Protein AF-0000000085114051 (afdb_homodimer)

Sequence (470 aa):
MSELNELLNSFSHIVFLTGAGVSTASGIPDYRSKNGLYSDGQTPEYLLSATCLRKEPERHYQFVKEKMFYPQAKPNVIHEKMALFAKEKNACVITQNVDGLHSKAGTPQKDLVEFHGSLYRVFCQKCGRSIEWSKYLEDMHHEGCGGILRTDIVLYEEPIRREVLERAIEIVSNADLIVVCGTSLAVYPFAGLIEYASKDAKIVAVNKEKIPLPENAELIIGNAKEVFEEVDLKKMSELNELLNSFSHIVFLTGAGVSTASGIPDYRSKNGLYSDGQTPEYLLSATCLRKEPERHYQFVKEKMFYPQAKPNVIHEKMALFAKEKNACVITQNVDGLHSKAGTPQKDLVEFHGSLYRVFCQKCGRSIEWSKYLEDMHHEGCGGILRTDIVLYEEPIRREVLERAIEIVSNADLIVVCGTSLAVYPFAGLIEYASKDAKIVAVNKEKIPLPENAELIIGNAKEVFEEVDLKK

Foldseek 3Di:
DFPVQVVLQVFFQEEEEEEPQQQVVLVQDHQVVVQPQDPVRDGPQCLQAPVCCVPPVVSVLVCCLPRVADPVGEHALLLLLQQVCQVPGNYAYEYCRQHCRNVRSRRDPVRYQNQQYHLQWKAFPPPGDTDGSVVSSVDQADPPPRGGMDGSGAHHVGDGDPVSVVVLLVSQLPGQEYEYEGDQLPDPPSSVSNVSHDPNHAYEYEEQDDHDDPPRYYYDHDRSSVSSVPHDHDD/DFPVQVVLQVFFQEEEEEEPQQQVVLVQDHQVVVQPQDPVRDGPQCLQAPVCCVPPVVSVLVCCLPRVADPVGEHALLLLLQQVCQVPGNYAYEYCRQHCRNVRSPRDPVRYQNQQYHLQWKAFPPPGDTDGSVVSSVDQADPPPRGGMDGSGAHHVGDGPPVSVVVLLVSQLPGQEYEYEGDQLPDPPSSVSNVSHDPNHAYEYEEQDDHDDPPRYYYDHDRSSVSSVPHDHDD

Radius of gyration: 24.39 Å; Cα contacts (8 Å, |Δi|>4): 900; chains: 2; bounding box: 61×62×50 Å

InterPro domains:
  IPR003000 Sirtuin family [PF02146] (19-189)
  IPR026590 Sirtuin family, catalytic core domain [PS50305] (1-235)
  IPR026591 Sirtuin, catalytic core small domain superfamily [G3DSA:3.30.1600.10] (28-159)
  IPR029035 DHS-like NAD/FAD-binding domain superfamily [SSF52467] (3-230)
  IPR050134 NAD-dependent sirtuin protein deacylases [PTHR11085] (2-231)

Organism: Ligilactobacillus ruminis (strain ATCC 27782 / RF3) (NCBI:txid1069534)

pLDDT: mean 93.86, std 9.88, range [45.84, 98.94]

Nearest PDB structures (foldseek):
  8qt3-assembly1_A  TM=9.007E-01  e=4.944E-20  Homo sapiens
  4rmh-assembly1_A  TM=8.662E-01  e=2.107E-19  Homo sapiens
  7bot-assembly1_A  TM=9.000E-01  e=1.018E-18  Homo sapiens
  8xe7-assembly1_A  TM=8.777E-01  e=1.018E-18  Homo sapiens
  5btr-assembly3_C  TM=8.358E-01  e=7.398E-17  Homo sapiens

Structure (mmCIF, N/CA/C/O backbone):
data_AF-0000000085114051-model_v1
#
loop_
_entity.id
_entity.type
_entity.pdbx_description
1 polymer 'protein acetyllysine N-acetyltransferase'
#
loop_
_atom_site.group_PDB
_atom_site.id
_atom_site.type_symbol
_atom_site.label_atom_id
_atom_site.label_alt_id
_atom_site.label_comp_id
_atom_site.label_asym_id
_atom_site.label_entity_id
_atom_site.label_seq_id
_atom_site.pdbx_PDB_ins_code
_atom_site.Cartn_x
_atom_site.Cartn_y
_atom_site.Cartn_z
_atom_site.occupancy
_atom_site.B_iso_or_equiv
_atom_site.auth_seq_id
_atom_site.auth_comp_id
_atom_site.auth_asym_id
_atom_site.auth_atom_id
_atom_site.pdbx_PDB_model_num
ATOM 1 N N . MET A 1 1 ? -25.094 -27.641 -4.504 1 63.09 1 MET A N 1
ATOM 2 C CA . MET A 1 1 ? -24.078 -26.781 -5.113 1 63.09 1 MET A CA 1
ATOM 3 C C . MET A 1 1 ? -23.391 -25.922 -4.059 1 63.09 1 MET A C 1
ATOM 5 O O . MET A 1 1 ? -24.031 -25.469 -3.104 1 63.09 1 MET A O 1
ATOM 9 N N . SER A 1 2 ? -22.016 -25.984 -4.25 1 86.69 2 SER A N 1
ATOM 10 C CA . SER A 1 2 ? -21.297 -25.266 -3.199 1 86.69 2 SER A CA 1
ATOM 11 C C . SER A 1 2 ? -21.531 -23.75 -3.307 1 86.69 2 SER A C 1
ATOM 13 O O . SER A 1 2 ? -21.922 -23.25 -4.363 1 86.69 2 SER A O 1
ATOM 15 N N . GLU A 1 3 ? -21.531 -23.125 -2.316 1 91.94 3 GLU A N 1
ATOM 16 C CA . GLU A 1 3 ? -21.734 -21.672 -2.238 1 91.94 3 GLU A CA 1
ATOM 17 C C . GLU A 1 3 ? -20.828 -20.938 -3.225 1 91.94 3 GLU A C 1
ATOM 19 O O . GLU A 1 3 ? -21.297 -20.062 -3.961 1 91.94 3 GLU A O 1
ATOM 24 N N . LEU A 1 4 ? -19.609 -21.312 -3.301 1 96.19 4 LEU A N 1
ATOM 25 C CA . LEU A 1 4 ? -18.672 -20.656 -4.207 1 96.19 4 LEU A CA 1
ATOM 26 C C . LEU A 1 4 ? -19.078 -20.891 -5.66 1 96.19 4 LEU A C 1
ATOM 28 O O . LEU A 1 4 ? -19.016 -19.969 -6.484 1 96.19 4 LEU A O 1
ATOM 32 N N . ASN A 1 5 ? -19.453 -22.094 -5.945 1 96.19 5 ASN A N 1
ATOM 33 C CA . ASN A 1 5 ? -19.859 -22.422 -7.309 1 96.19 5 ASN A CA 1
ATOM 34 C C . ASN A 1 5 ? -21.047 -21.562 -7.762 1 96.19 5 ASN A C 1
ATOM 36 O O . ASN A 1 5 ? -21.062 -21.078 -8.898 1 96.19 5 ASN A O 1
ATOM 40 N N . GLU A 1 6 ? -22.016 -21.406 -6.949 1 95.5 6 GLU A N 1
ATOM 41 C CA . GLU A 1 6 ? -23.172 -20.578 -7.273 1 95.5 6 GLU A CA 1
ATOM 42 C C . GLU A 1 6 ? -22.75 -19.141 -7.539 1 95.5 6 GLU A C 1
ATOM 44 O O . GLU A 1 6 ? -23.203 -18.516 -8.508 1 95.5 6 GLU A O 1
ATOM 49 N N . LEU A 1 7 ? -21.891 -18.625 -6.723 1 96.25 7 LEU A N 1
ATOM 50 C CA . LEU A 1 7 ? -21.422 -17.266 -6.883 1 96.25 7 LEU A CA 1
ATOM 51 C C . LEU A 1 7 ? -20.672 -17.094 -8.203 1 96.25 7 LEU A C 1
ATOM 53 O O . LEU A 1 7 ? -20.953 -16.172 -8.969 1 96.25 7 LEU A O 1
ATOM 57 N N . LEU A 1 8 ? -19.797 -17.984 -8.477 1 97.06 8 LEU A N 1
ATOM 58 C CA . LEU A 1 8 ? -18.953 -17.891 -9.664 1 97.06 8 LEU A CA 1
ATOM 59 C C . LEU A 1 8 ? -19.781 -17.938 -10.938 1 97.06 8 LEU A C 1
ATOM 61 O O . LEU A 1 8 ? -19.438 -17.312 -11.938 1 97.06 8 LEU A O 1
ATOM 65 N N . ASN A 1 9 ? -20.891 -18.625 -10.852 1 96.56 9 ASN A N 1
ATOM 66 C CA . ASN A 1 9 ? -21.734 -18.766 -12.039 1 96.56 9 ASN A CA 1
ATOM 67 C C . ASN A 1 9 ? -22.75 -17.641 -12.141 1 96.56 9 ASN A C 1
ATOM 69 O O . ASN A 1 9 ? -23.359 -17.438 -13.195 1 96.56 9 ASN A O 1
ATOM 73 N N . SER A 1 10 ? -22.906 -16.844 -11.148 1 95.69 10 SER A N 1
ATOM 74 C CA . SER A 1 10 ? -23.953 -15.812 -11.117 1 95.69 10 SER A CA 1
ATOM 75 C C . SER A 1 10 ? -23.375 -14.438 -11.461 1 95.69 10 SER A C 1
ATOM 77 O O . SER A 1 10 ? -24.125 -13.492 -11.695 1 95.69 10 SER A O 1
ATOM 79 N N . PHE A 1 11 ? -22.062 -14.312 -11.469 1 95.88 11 PHE A N 1
ATOM 80 C CA . PHE A 1 11 ? -21.438 -13.016 -11.711 1 95.88 11 PHE A CA 1
ATOM 81 C C . PHE A 1 11 ? -20.656 -13.023 -13.023 1 95.88 11 PHE A C 1
ATOM 83 O O . PHE A 1 11 ? -20.297 -14.086 -13.531 1 95.88 11 PHE A O 1
ATOM 90 N N . SER A 1 12 ? -20.375 -11.836 -13.562 1 92.75 12 SER A N 1
ATOM 91 C CA . SER A 1 12 ? -19.797 -11.734 -14.898 1 92.75 12 SER A CA 1
ATOM 92 C C . SER A 1 12 ? -18.359 -11.211 -14.828 1 92.75 12 SER A C 1
ATOM 94 O O . SER A 1 12 ? -17.547 -11.523 -15.695 1 92.75 12 SER A O 1
ATOM 96 N N . HIS A 1 13 ? -18.047 -10.336 -13.984 1 97.44 13 HIS A N 1
ATOM 97 C CA . HIS A 1 13 ? -16.719 -9.766 -13.828 1 97.44 13 HIS A CA 1
ATOM 98 C C . HIS A 1 13 ? -16.062 -10.258 -12.539 1 97.44 13 HIS A C 1
ATOM 100 O O . HIS A 1 13 ? -16.109 -9.578 -11.516 1 97.44 13 HIS A O 1
ATOM 106 N N . ILE A 1 14 ? -15.312 -11.398 -12.648 1 98.5 14 ILE A N 1
ATOM 107 C CA . ILE A 1 14 ? -14.781 -12.109 -11.492 1 98.5 14 ILE A CA 1
ATOM 108 C C . ILE A 1 14 ? -13.289 -11.828 -11.359 1 98.5 14 ILE A C 1
ATOM 110 O O . ILE A 1 14 ? -12.562 -11.82 -12.352 1 98.5 14 ILE A O 1
ATOM 114 N N . VAL A 1 15 ? -12.867 -11.57 -10.172 1 98.94 15 VAL A N 1
ATOM 115 C CA . VAL A 1 15 ? -11.445 -11.43 -9.891 1 98.94 15 VAL A CA 1
ATOM 116 C C . VAL A 1 15 ? -11.047 -12.398 -8.781 1 98.94 15 VAL A C 1
ATOM 118 O O . VAL A 1 15 ? -11.695 -12.461 -7.734 1 98.94 15 VAL A O 1
ATOM 121 N N . PHE A 1 16 ? -10.039 -13.188 -9.023 1 98.88 16 PHE A N 1
ATOM 122 C CA . PHE A 1 16 ? -9.422 -14.031 -8.008 1 98.88 16 PHE A CA 1
ATOM 123 C C . PHE A 1 16 ? -8.172 -13.367 -7.434 1 98.88 16 PHE A C 1
ATOM 125 O O . PHE A 1 16 ? -7.262 -12.992 -8.18 1 98.88 16 PHE A O 1
ATOM 132 N N . LEU A 1 17 ? -8.141 -13.125 -6.176 1 98.88 17 LEU A N 1
ATOM 133 C CA . LEU A 1 17 ? -6.949 -12.703 -5.445 1 98.88 17 LEU A CA 1
ATOM 134 C C . LEU A 1 17 ? -6.328 -13.891 -4.703 1 98.88 17 LEU A C 1
ATOM 136 O O . LEU A 1 17 ? -6.926 -14.422 -3.766 1 98.88 17 LEU A O 1
ATOM 140 N N . THR A 1 18 ? -5.055 -14.266 -5.094 1 98.62 18 THR A N 1
ATOM 141 C CA . THR A 1 18 ? -4.539 -15.516 -4.562 1 98.62 18 THR A CA 1
ATOM 142 C C . THR A 1 18 ? -3.174 -15.312 -3.912 1 98.62 18 THR A C 1
ATOM 144 O O . THR A 1 18 ? -2.488 -14.328 -4.199 1 98.62 18 THR A O 1
ATOM 147 N N . GLY A 1 19 ? -2.854 -16.219 -3.025 1 96.94 19 GLY A N 1
ATOM 148 C CA . GLY A 1 19 ? -1.547 -16.281 -2.391 1 96.94 19 GLY A CA 1
ATOM 149 C C . GLY A 1 19 ? -1.015 -17.688 -2.254 1 96.94 19 GLY A C 1
ATOM 150 O O . GLY A 1 19 ? -1.441 -18.594 -2.979 1 96.94 19 GLY A O 1
ATOM 151 N N . ALA A 1 20 ? -0.079 -17.844 -1.349 1 95.5 20 ALA A N 1
ATOM 152 C CA . ALA A 1 20 ? 0.707 -19.078 -1.268 1 95.5 20 ALA A CA 1
ATOM 153 C C . ALA A 1 20 ? -0.185 -20.281 -0.967 1 95.5 20 ALA A C 1
ATOM 155 O O . ALA A 1 20 ? 0.124 -21.406 -1.365 1 95.5 20 ALA A O 1
ATOM 156 N N . GLY A 1 21 ? -1.323 -20.062 -0.401 1 95.5 21 GLY A N 1
ATOM 157 C CA . GLY A 1 21 ? -2.207 -21.156 -0.022 1 95.5 21 GLY A CA 1
ATOM 158 C C . GLY A 1 21 ? -2.73 -21.938 -1.211 1 95.5 21 GLY A C 1
ATOM 159 O O . GLY A 1 21 ? -3.018 -23.125 -1.097 1 95.5 21 GLY A O 1
ATOM 160 N N . VAL A 1 22 ? -2.805 -21.344 -2.34 1 97.75 22 VAL A N 1
ATOM 161 C CA . VAL A 1 22 ? -3.4 -22.031 -3.479 1 97.75 22 VAL A CA 1
ATOM 162 C C . VAL A 1 22 ? -2.395 -23.016 -4.074 1 97.75 22 VAL A C 1
ATOM 164 O O . VAL A 1 22 ? -2.77 -23.906 -4.832 1 97.75 22 VAL A O 1
ATOM 167 N N . SER A 1 23 ? -1.091 -22.812 -3.721 1 97.5 23 SER A N 1
ATOM 168 C CA . SER A 1 23 ? -0.069 -23.641 -4.359 1 97.5 23 SER A CA 1
ATOM 169 C C . SER A 1 23 ? 0.395 -24.766 -3.434 1 97.5 23 SER A C 1
ATOM 171 O O . SER A 1 23 ? 1.178 -25.625 -3.84 1 97.5 23 SER A O 1
ATOM 173 N N . THR A 1 24 ? -0.074 -24.781 -2.164 1 95.06 24 THR A N 1
ATOM 174 C CA . THR A 1 24 ? 0.366 -25.812 -1.22 1 95.06 24 THR A CA 1
ATOM 175 C C . THR A 1 24 ? -0.028 -27.203 -1.707 1 95.06 24 THR A C 1
ATOM 177 O O . THR A 1 24 ? 0.731 -28.156 -1.546 1 95.06 24 THR A O 1
ATOM 180 N N . ALA A 1 25 ? -1.169 -27.297 -2.34 1 95.88 25 ALA A N 1
ATOM 181 C CA . ALA A 1 25 ? -1.651 -28.578 -2.846 1 95.88 25 ALA A CA 1
ATOM 182 C C . ALA A 1 25 ? -0.814 -29.047 -4.031 1 95.88 25 ALA A C 1
ATOM 184 O O . ALA A 1 25 ? -0.913 -30.203 -4.449 1 95.88 25 ALA A O 1
ATOM 185 N N . SER A 1 26 ? -0.021 -28.188 -4.574 1 97.81 26 SER A N 1
ATOM 186 C CA . SER A 1 26 ? 0.875 -28.531 -5.676 1 97.81 26 SER A CA 1
ATOM 187 C C . SER A 1 26 ? 2.27 -28.875 -5.164 1 97.81 26 SER A C 1
ATOM 189 O O . SER A 1 26 ? 3.207 -29.016 -5.953 1 97.81 26 SER A O 1
ATOM 191 N N . GLY A 1 27 ? 2.436 -28.906 -3.818 1 94.88 27 GLY A N 1
ATOM 192 C CA . GLY A 1 27 ? 3.703 -29.297 -3.219 1 94.88 27 GLY A CA 1
ATOM 193 C C . GLY A 1 27 ? 4.617 -28.125 -2.945 1 94.88 27 GLY A C 1
ATOM 194 O O . GLY A 1 27 ? 5.789 -28.297 -2.602 1 94.88 27 GLY A O 1
ATOM 195 N N . ILE A 1 28 ? 4.191 -26.953 -3.146 1 94.81 28 ILE A N 1
ATOM 196 C CA . ILE A 1 28 ? 4.98 -25.766 -2.842 1 94.81 28 ILE A CA 1
ATOM 197 C C . ILE A 1 28 ? 4.621 -25.25 -1.451 1 94.81 28 ILE A C 1
ATOM 199 O O . ILE A 1 28 ? 3.471 -24.875 -1.198 1 94.81 28 ILE A O 1
ATOM 203 N N . PRO A 1 29 ? 5.543 -25.25 -0.544 1 89.19 29 PRO A N 1
ATOM 204 C CA . PRO A 1 29 ? 5.25 -24.797 0.819 1 89.19 29 PRO A CA 1
ATOM 205 C C . PRO A 1 29 ? 4.938 -23.297 0.895 1 89.19 29 PRO A C 1
ATOM 207 O O . PRO A 1 29 ? 5.375 -22.531 0.037 1 89.19 29 PRO A O 1
ATOM 210 N N . ASP A 1 30 ? 4.188 -22.969 1.942 1 82.25 30 ASP A N 1
ATOM 211 C CA . ASP A 1 30 ? 3.947 -21.547 2.186 1 82.25 30 ASP A CA 1
ATOM 212 C C . ASP A 1 30 ? 5.207 -20.859 2.703 1 82.25 30 ASP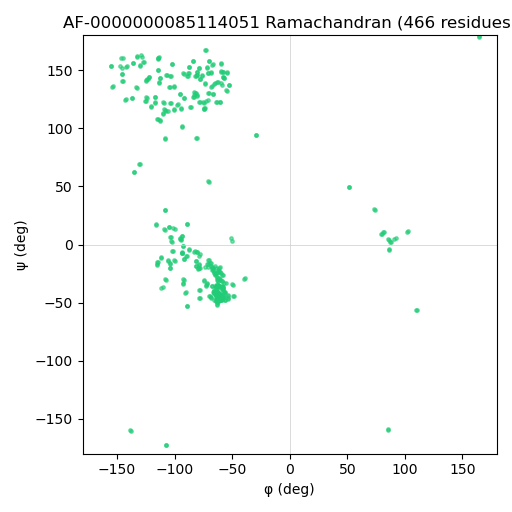 A C 1
ATOM 214 O O . ASP A 1 30 ? 6.176 -21.516 3.084 1 82.25 30 ASP A O 1
ATOM 218 N N . TYR A 1 31 ? 5.363 -19.578 2.451 1 68.81 31 TYR A N 1
ATOM 219 C CA . TYR A 1 31 ? 6.516 -18.781 2.857 1 68.81 31 TYR A CA 1
ATOM 220 C C . TYR A 1 31 ? 6.723 -18.859 4.367 1 68.81 31 TYR A C 1
ATOM 222 O O . TYR A 1 31 ? 7.863 -18.922 4.84 1 68.81 31 TYR A O 1
ATOM 230 N N . ARG A 1 32 ? 5.703 -18.812 5.148 1 55.34 32 ARG A N 1
ATOM 231 C CA . ARG A 1 32 ? 5.824 -18.844 6.605 1 55.34 32 ARG A CA 1
ATOM 232 C C . ARG A 1 32 ? 6.457 -20.141 7.082 1 55.34 32 ARG A C 1
ATOM 234 O O . ARG A 1 32 ? 7.113 -20.172 8.125 1 55.34 32 ARG A O 1
ATOM 241 N N . SER A 1 33 ? 5.965 -21.125 6.395 1 50.75 33 SER A N 1
ATOM 242 C CA . SER A 1 33 ? 6.492 -22.438 6.742 1 50.75 33 SER A CA 1
ATOM 243 C C . SER A 1 33 ? 7.992 -22.516 6.488 1 50.75 33 SER A C 1
ATOM 245 O O . SER A 1 33 ? 8.672 -23.391 7.027 1 50.75 33 SER A O 1
ATOM 247 N N . LYS A 1 34 ? 8.391 -21.578 5.648 1 50.97 34 LYS A N 1
ATOM 248 C CA . LYS A 1 34 ? 9.828 -21.453 5.41 1 50.97 34 LYS A CA 1
ATOM 249 C C . LYS A 1 34 ? 10.516 -20.734 6.562 1 50.97 34 LYS A C 1
ATOM 251 O O . LYS A 1 34 ? 11.742 -20.609 6.582 1 50.97 34 LYS A O 1
ATOM 256 N N . ASN A 1 35 ? 9.695 -19.953 7.383 1 51.78 35 ASN A N 1
ATOM 257 C CA . ASN A 1 35 ? 10.18 -19.094 8.461 1 51.78 35 ASN A CA 1
ATOM 258 C C . ASN A 1 35 ? 11.117 -19.844 9.398 1 51.78 35 ASN A C 1
ATOM 260 O O . ASN A 1 35 ? 11.375 -19.391 10.516 1 51.78 35 ASN A O 1
ATOM 264 N N . GLY A 1 36 ? 11.414 -21.031 9.055 1 45.84 36 GLY A N 1
ATOM 265 C CA . GLY A 1 36 ? 12.422 -21.5 10 1 45.84 36 GLY A CA 1
ATOM 266 C C . GLY A 1 36 ? 13.781 -20.844 9.789 1 45.84 36 GLY A C 1
ATOM 267 O O . GLY A 1 36 ? 14.047 -20.281 8.734 1 45.84 36 GLY A O 1
ATOM 268 N N . LEU A 1 37 ? 14.359 -20.172 10.867 1 49.59 37 LEU A N 1
ATOM 269 C CA . LEU A 1 37 ? 15.75 -19.734 10.938 1 49.59 37 LEU A CA 1
ATOM 270 C C . LEU A 1 37 ? 16.641 -20.672 10.117 1 49.59 37 LEU A C 1
ATOM 272 O O . LEU A 1 37 ? 16.625 -21.891 10.305 1 49.59 37 LEU A O 1
ATOM 276 N N . TYR A 1 38 ? 16.844 -20.219 8.859 1 53.19 38 TYR A N 1
ATOM 277 C CA . TYR A 1 38 ? 17.891 -21.047 8.266 1 53.19 38 TYR A CA 1
ATOM 278 C C . TYR A 1 38 ? 19.141 -21.047 9.133 1 53.19 38 TYR A C 1
ATOM 280 O O . TYR A 1 38 ? 19.312 -20.172 9.992 1 53.19 38 TYR A O 1
ATOM 288 N N . SER A 1 39 ? 19.828 -22.062 9.133 1 51.62 39 SER A N 1
ATOM 289 C CA . SER A 1 39 ? 20.969 -22.438 9.977 1 51.62 39 SER A CA 1
ATOM 290 C C . SER A 1 39 ? 21.875 -21.25 10.234 1 51.62 39 SER A C 1
ATOM 292 O O . SER A 1 39 ? 22.516 -21.172 11.281 1 51.62 39 SER A O 1
ATOM 294 N N . ASP A 1 40 ? 21.969 -20.281 9.344 1 57.31 40 ASP A N 1
ATOM 295 C CA . ASP A 1 40 ? 22.969 -19.25 9.539 1 57.31 40 ASP A CA 1
ATOM 296 C C . ASP A 1 40 ? 22.328 -17.969 10.109 1 57.31 40 ASP A C 1
ATOM 298 O O . ASP A 1 40 ? 22.984 -16.922 10.164 1 57.31 40 ASP A O 1
ATOM 302 N N . GLY A 1 41 ? 21.109 -18.141 10.578 1 66.25 41 GLY A N 1
ATOM 303 C CA . GLY A 1 41 ? 20.5 -17.016 11.266 1 66.25 41 GLY A CA 1
ATOM 304 C C . GLY A 1 41 ? 19.797 -16.047 10.32 1 66.25 41 GLY A C 1
ATOM 305 O O . GLY A 1 41 ? 19.188 -15.07 10.766 1 66.25 41 GLY A O 1
ATOM 306 N N . GLN A 1 42 ? 19.922 -16.328 8.945 1 77.69 42 GLN A N 1
ATOM 307 C CA . GLN A 1 42 ? 19.312 -15.352 8.047 1 77.69 42 GLN A CA 1
ATOM 308 C C . GLN A 1 42 ? 17.844 -15.703 7.777 1 77.69 42 GLN A C 1
ATOM 310 O O . GLN A 1 42 ? 17.469 -16.875 7.824 1 77.69 42 GLN A O 1
ATOM 315 N N . THR A 1 43 ? 17.047 -14.656 7.633 1 85.88 43 THR A N 1
ATOM 316 C CA . THR A 1 43 ? 15.617 -14.797 7.375 1 85.88 43 THR A CA 1
ATOM 317 C C . THR A 1 43 ? 15.328 -14.773 5.875 1 85.88 43 THR A C 1
ATOM 319 O O . THR A 1 43 ? 16.094 -14.188 5.105 1 85.88 43 THR A O 1
ATOM 322 N N . PRO A 1 44 ? 14.328 -15.477 5.398 1 89.56 44 PRO A N 1
ATOM 323 C CA . PRO A 1 44 ? 13.914 -15.391 3.998 1 89.56 44 PRO A CA 1
ATOM 324 C C . PRO A 1 44 ? 13.719 -13.953 3.527 1 89.56 44 PRO A C 1
ATOM 326 O O . PRO A 1 44 ? 14.039 -13.625 2.379 1 89.56 44 PRO A O 1
ATOM 329 N N . GLU A 1 45 ? 13.266 -13.156 4.438 1 90.75 45 GLU A N 1
ATOM 330 C CA . GLU A 1 45 ? 13.062 -11.75 4.102 1 90.75 45 GLU A CA 1
ATOM 331 C C . GLU A 1 45 ? 14.367 -11.094 3.67 1 90.75 45 GLU A C 1
ATOM 333 O O . GLU A 1 45 ? 14.398 -10.344 2.691 1 90.75 45 GLU A O 1
ATOM 338 N N . TYR A 1 46 ? 15.43 -11.398 4.426 1 91.69 46 TYR A N 1
ATOM 339 C CA . TYR A 1 46 ? 16.719 -10.836 4.051 1 91.69 46 TYR A CA 1
ATOM 340 C C . TYR A 1 46 ? 17.234 -11.469 2.762 1 91.69 46 TYR A C 1
ATOM 342 O O . TYR A 1 46 ? 17.672 -10.766 1.853 1 91.69 46 TYR A O 1
ATOM 350 N N . LEU A 1 47 ? 17.109 -12.789 2.686 1 94.44 47 LEU A N 1
ATOM 351 C CA . LEU A 1 47 ? 17.672 -13.523 1.558 1 94.44 47 LEU A CA 1
ATOM 352 C C . LEU A 1 47 ? 16.953 -13.172 0.263 1 94.44 47 LEU A C 1
ATOM 354 O O . LEU A 1 47 ? 17.516 -13.289 -0.824 1 94.44 47 LEU A O 1
ATOM 358 N N . LEU A 1 48 ? 15.742 -12.688 0.399 1 96 48 LEU A N 1
ATOM 359 C CA . LEU A 1 48 ? 14.961 -12.242 -0.751 1 96 48 LEU A CA 1
ATOM 360 C C . LEU A 1 48 ? 14.844 -10.719 -0.772 1 96 48 LEU A C 1
ATOM 362 O O . LEU A 1 48 ? 13.836 -10.18 -1.239 1 96 48 LEU A O 1
ATOM 366 N N . SER A 1 49 ? 15.805 -10.016 -0.263 1 95 49 SER A N 1
ATOM 367 C CA . SER A 1 49 ? 15.812 -8.555 -0.25 1 95 49 SER A CA 1
ATOM 368 C C . SER A 1 49 ? 16.734 -8 -1.33 1 95 49 SER A C 1
ATOM 370 O O . SER A 1 49 ? 17.656 -8.672 -1.77 1 95 49 SER A O 1
ATOM 372 N N . ALA A 1 50 ? 16.469 -6.816 -1.742 1 95.5 50 ALA A N 1
ATOM 373 C CA . ALA A 1 50 ? 17.344 -6.117 -2.672 1 95.5 50 ALA A CA 1
ATOM 374 C C . ALA A 1 50 ? 18.75 -5.965 -2.088 1 95.5 50 ALA A C 1
ATOM 376 O O . ALA A 1 50 ? 19.75 -6.078 -2.807 1 95.5 50 ALA A O 1
ATOM 377 N N . THR A 1 51 ? 18.828 -5.77 -0.806 1 93.88 51 THR A N 1
ATOM 378 C CA . THR A 1 51 ? 20.109 -5.629 -0.121 1 93.88 51 THR A CA 1
ATOM 379 C C . THR A 1 51 ? 20.938 -6.902 -0.256 1 93.88 51 THR A C 1
ATOM 381 O O . THR A 1 51 ? 22.125 -6.844 -0.604 1 93.88 51 THR A O 1
ATOM 384 N N . CYS A 1 52 ? 20.312 -8.031 -0.027 1 95.81 52 CYS A N 1
ATOM 385 C CA . CYS A 1 52 ? 21.031 -9.289 -0.144 1 95.81 52 CYS A CA 1
ATOM 386 C C . CYS A 1 52 ? 21.516 -9.516 -1.574 1 95.81 52 CYS A C 1
ATOM 388 O O . CYS A 1 52 ? 22.656 -9.922 -1.798 1 95.81 52 CYS A O 1
ATOM 390 N N . LEU A 1 53 ? 20.672 -9.242 -2.531 1 97.75 53 LEU A N 1
ATOM 391 C CA . LEU A 1 53 ? 21.047 -9.391 -3.934 1 97.75 53 LEU A CA 1
ATOM 392 C C . LEU A 1 53 ? 22.266 -8.539 -4.266 1 97.75 53 LEU A C 1
ATOM 394 O O . LEU A 1 53 ? 23.156 -8.977 -4.996 1 97.75 53 LEU A O 1
ATOM 398 N N . ARG A 1 54 ? 22.312 -7.395 -3.715 1 95.62 54 ARG A N 1
ATOM 399 C CA . ARG A 1 54 ? 23.375 -6.453 -3.998 1 95.62 54 ARG A CA 1
ATOM 400 C C . ARG A 1 54 ? 24.656 -6.832 -3.246 1 95.62 54 ARG A C 1
ATOM 402 O O . ARG A 1 54 ? 25.734 -6.859 -3.826 1 95.62 54 ARG A O 1
ATOM 409 N N . LYS A 1 55 ? 24.562 -7.168 -1.955 1 95.88 55 LYS A N 1
ATOM 410 C CA . LYS A 1 55 ? 25.719 -7.324 -1.088 1 95.88 55 LYS A CA 1
ATOM 411 C C . LYS A 1 55 ? 26.203 -8.773 -1.067 1 95.88 55 LYS A C 1
ATOM 413 O O . LYS A 1 55 ? 27.406 -9.031 -0.899 1 95.88 55 LYS A O 1
ATOM 418 N N . GLU A 1 56 ? 25.234 -9.641 -1.173 1 97.06 56 GLU A N 1
ATOM 419 C CA . GLU A 1 56 ? 25.547 -11.062 -1.102 1 97.06 56 GLU A CA 1
ATOM 420 C C . GLU A 1 56 ? 24.812 -11.844 -2.191 1 97.06 56 GLU A C 1
ATOM 422 O O . GLU A 1 56 ? 24.047 -12.766 -1.896 1 97.06 56 GLU A O 1
ATOM 427 N N . PRO A 1 57 ? 25.125 -11.523 -3.43 1 98 57 PRO A N 1
ATOM 428 C CA . PRO A 1 57 ? 24.375 -12.117 -4.535 1 98 57 PRO A CA 1
ATOM 429 C C . PRO A 1 57 ? 24.438 -13.641 -4.547 1 98 57 PRO A C 1
ATOM 431 O O . PRO A 1 57 ? 23.484 -14.312 -4.969 1 98 57 PRO A O 1
ATOM 434 N N . GLU A 1 58 ? 25.531 -14.25 -4.094 1 97.94 58 GLU A N 1
ATOM 435 C CA . GLU A 1 58 ? 25.656 -15.703 -4.074 1 97.94 58 GLU A CA 1
ATOM 436 C C . GLU A 1 58 ? 24.672 -16.328 -3.09 1 97.94 58 GLU A C 1
ATOM 438 O O . GLU A 1 58 ? 24.047 -17.359 -3.385 1 97.94 58 GLU A O 1
ATOM 443 N N . ARG A 1 59 ? 24.562 -15.672 -1.987 1 96.44 59 ARG A N 1
ATOM 444 C CA . ARG A 1 59 ? 23.609 -16.172 -0.989 1 96.44 59 ARG A CA 1
ATOM 445 C C . ARG A 1 59 ? 22.188 -16.078 -1.498 1 96.44 59 ARG A C 1
ATOM 447 O O . ARG A 1 59 ? 21.391 -17 -1.33 1 96.44 59 ARG A O 1
ATOM 454 N N . HIS A 1 60 ? 21.828 -14.922 -2.037 1 97.31 60 HIS A N 1
ATOM 455 C CA . HIS A 1 60 ? 20.516 -14.75 -2.66 1 97.31 60 HIS A CA 1
ATOM 456 C C . HIS A 1 60 ? 20.266 -15.82 -3.719 1 97.31 60 HIS A C 1
ATOM 458 O O . HIS A 1 60 ? 19.219 -16.469 -3.713 1 97.31 60 HIS A O 1
ATOM 464 N N . TYR A 1 61 ? 21.234 -16.062 -4.492 1 98 61 TYR A N 1
ATOM 465 C CA . TYR A 1 61 ? 21.141 -17.031 -5.582 1 98 61 TYR A CA 1
ATOM 466 C C . TYR A 1 61 ? 20.906 -18.438 -5.047 1 98 61 TYR A C 1
ATOM 468 O O . TYR A 1 61 ? 20.016 -19.141 -5.527 1 98 61 TYR A O 1
ATOM 476 N N . GLN A 1 62 ? 21.656 -18.797 -4.121 1 96.44 62 GLN A N 1
ATOM 477 C CA . GLN A 1 62 ? 21.531 -20.125 -3.551 1 96.44 62 GLN A CA 1
ATOM 478 C C . GLN A 1 62 ? 20.141 -20.344 -2.938 1 96.44 62 GLN A C 1
ATOM 480 O O . GLN A 1 62 ? 19.547 -21.406 -3.113 1 96.44 62 GLN A O 1
ATOM 485 N N . PHE A 1 63 ? 19.688 -19.359 -2.268 1 95.31 63 PHE A N 1
ATOM 486 C CA . PHE A 1 63 ? 18.375 -19.453 -1.649 1 95.31 63 PHE A CA 1
ATOM 487 C C . PHE A 1 63 ? 17.297 -19.609 -2.709 1 95.31 63 PHE A C 1
ATOM 489 O O . PHE A 1 63 ? 16.438 -20.484 -2.605 1 95.31 63 PHE A O 1
ATOM 496 N N . VAL A 1 64 ? 17.359 -18.734 -3.693 1 96.5 64 VAL A N 1
ATOM 497 C CA . VAL A 1 64 ? 16.344 -18.766 -4.75 1 96.5 64 VAL A CA 1
ATOM 498 C C . VAL A 1 64 ? 16.375 -20.125 -5.453 1 96.5 64 VAL A C 1
ATOM 500 O O . VAL A 1 64 ? 15.336 -20.781 -5.598 1 96.5 64 VAL A O 1
ATOM 503 N N . LYS A 1 65 ? 17.516 -20.562 -5.797 1 96 65 LYS A N 1
ATOM 504 C CA . LYS A 1 65 ? 17.688 -21.812 -6.531 1 96 65 LYS A CA 1
ATOM 505 C C . LYS A 1 65 ? 17.203 -23 -5.715 1 96 65 LYS A C 1
ATOM 507 O O . LYS A 1 65 ? 16.469 -23.859 -6.223 1 96 65 LYS A O 1
ATOM 512 N N . GLU A 1 66 ? 17.484 -23 -4.469 1 92.88 66 GLU A N 1
ATOM 513 C CA . GLU A 1 66 ? 17.281 -24.203 -3.664 1 92.88 66 GLU A CA 1
ATOM 514 C C . GLU A 1 66 ? 15.906 -24.188 -3.004 1 92.88 66 GLU A C 1
ATOM 516 O O . GLU A 1 66 ? 15.312 -25.25 -2.773 1 92.88 66 GLU A O 1
ATOM 521 N N . LYS A 1 67 ? 15.414 -22.969 -2.734 1 92.62 67 LYS A N 1
ATOM 522 C CA . LYS A 1 67 ? 14.242 -22.922 -1.861 1 92.62 67 LYS A CA 1
ATOM 523 C C . LYS A 1 67 ? 13.023 -22.375 -2.598 1 92.62 67 LYS A C 1
ATOM 525 O O . LYS A 1 67 ? 11.891 -22.562 -2.154 1 92.62 67 LYS A O 1
ATOM 530 N N . MET A 1 68 ? 13.242 -21.719 -3.717 1 95 68 MET A N 1
ATOM 531 C CA . MET A 1 68 ? 12.117 -21.016 -4.336 1 95 68 MET A CA 1
ATOM 532 C C . MET A 1 68 ? 11.664 -21.734 -5.602 1 95 68 MET A C 1
ATOM 534 O O . MET A 1 68 ? 10.477 -21.719 -5.941 1 95 68 MET A O 1
ATOM 538 N N . PHE A 1 69 ? 12.578 -22.391 -6.258 1 95.88 69 PHE A N 1
ATOM 539 C CA . PHE A 1 69 ? 12.266 -23.016 -7.531 1 95.88 69 PHE A CA 1
ATOM 540 C C . PHE A 1 69 ? 11.648 -24.391 -7.312 1 95.88 69 PHE A C 1
ATOM 542 O O . PHE A 1 69 ? 12.234 -25.25 -6.633 1 95.88 69 PHE A O 1
ATOM 549 N N . TYR A 1 70 ? 10.508 -24.641 -7.898 1 95.69 70 TYR A N 1
ATOM 550 C CA . TYR A 1 70 ? 9.828 -25.938 -7.984 1 95.69 70 TYR A CA 1
ATOM 551 C C . TYR A 1 70 ? 9.398 -26.234 -9.414 1 95.69 70 TYR A C 1
ATOM 553 O O . TYR A 1 70 ? 8.195 -26.312 -9.703 1 95.69 70 TYR A O 1
ATOM 561 N N . PRO A 1 71 ? 10.305 -26.469 -10.242 1 95.25 71 PRO A N 1
ATOM 562 C CA . PRO A 1 71 ? 9.992 -26.562 -11.664 1 95.25 71 PRO A CA 1
ATOM 563 C C . PRO A 1 71 ? 9.086 -27.75 -11.992 1 95.25 71 PRO A C 1
ATOM 565 O O . PRO A 1 71 ? 8.406 -27.75 -13.016 1 95.25 71 PRO A O 1
ATOM 568 N N . GLN A 1 72 ? 9 -28.734 -11.117 1 96 72 GLN A N 1
ATOM 569 C CA . GLN A 1 72 ? 8.211 -29.922 -11.391 1 96 72 GLN A CA 1
ATOM 570 C C . GLN A 1 72 ? 6.793 -29.797 -10.844 1 96 72 GLN A C 1
ATOM 572 O O . GLN A 1 72 ? 5.945 -30.656 -11.07 1 96 72 GLN A O 1
ATOM 577 N N . ALA A 1 73 ? 6.602 -28.703 -10.094 1 97.62 73 ALA A N 1
ATOM 578 C CA . ALA A 1 73 ? 5.27 -28.5 -9.539 1 97.62 73 ALA A CA 1
ATOM 579 C C . ALA A 1 73 ? 4.23 -28.328 -10.641 1 97.62 73 ALA A C 1
ATOM 581 O O . ALA A 1 73 ? 4.496 -27.672 -11.656 1 97.62 73 ALA A O 1
ATOM 582 N N . LYS A 1 74 ? 3.066 -28.922 -10.453 1 98.5 74 LYS A N 1
ATOM 583 C CA . LYS A 1 74 ? 1.963 -28.844 -11.406 1 98.5 74 LYS A CA 1
ATOM 584 C C . LYS A 1 74 ? 0.774 -28.094 -10.805 1 98.5 74 LYS A C 1
ATOM 586 O O . LYS A 1 74 ? 0.568 -28.125 -9.594 1 98.5 74 LYS A O 1
ATOM 591 N N . PRO A 1 75 ? 0.04 -27.453 -11.695 1 98.75 75 PRO A N 1
ATOM 592 C CA . PRO A 1 75 ? -1.191 -26.828 -11.195 1 98.75 75 PRO A CA 1
ATOM 593 C C . PRO A 1 75 ? -2.133 -27.844 -10.539 1 98.75 75 PRO A C 1
ATOM 595 O O . PRO A 1 75 ? -2.094 -29.031 -10.867 1 98.75 75 PRO A O 1
ATOM 598 N N . ASN A 1 76 ? -2.863 -27.438 -9.578 1 98.62 76 ASN A N 1
ATOM 599 C CA . ASN A 1 76 ? -3.926 -28.234 -8.969 1 98.62 76 ASN A CA 1
ATOM 600 C C . ASN A 1 76 ? -5.305 -27.719 -9.359 1 98.62 76 ASN A C 1
ATOM 602 O O . ASN A 1 76 ? -5.426 -26.844 -10.219 1 98.62 76 ASN A O 1
ATOM 606 N N . VAL A 1 77 ? -6.348 -28.266 -8.734 1 98.5 77 VAL A N 1
ATOM 607 C CA . VAL A 1 77 ? -7.727 -28.016 -9.148 1 98.5 77 VAL A CA 1
ATOM 608 C C . VAL A 1 77 ? -8.055 -26.531 -8.984 1 98.5 77 VAL A C 1
ATOM 610 O O . VAL A 1 77 ? -8.82 -25.969 -9.773 1 98.5 77 VAL A O 1
ATOM 613 N N . ILE A 1 78 ? -7.469 -25.797 -8.023 1 98.69 78 ILE A N 1
ATOM 614 C CA . ILE A 1 78 ? -7.727 -24.375 -7.824 1 98.69 78 ILE A CA 1
ATOM 615 C C . ILE A 1 78 ? -7.27 -23.594 -9.047 1 98.69 78 ILE A C 1
ATOM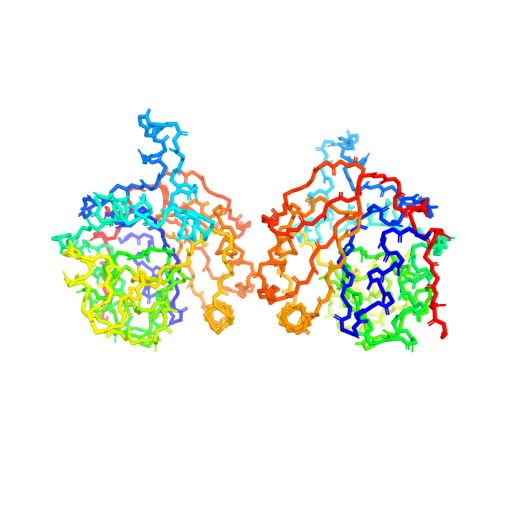 617 O O . ILE A 1 78 ? -8.039 -22.812 -9.617 1 98.69 78 ILE A O 1
ATOM 621 N N . HIS A 1 79 ? -6.043 -23.812 -9.453 1 98.88 79 HIS A N 1
ATOM 622 C CA . HIS A 1 79 ? -5.496 -23.156 -10.625 1 98.88 79 HIS A CA 1
ATOM 623 C C . HIS A 1 79 ? -6.324 -23.453 -11.867 1 98.88 79 HIS A C 1
ATOM 625 O O . HIS A 1 79 ? -6.645 -22.562 -12.648 1 98.88 79 HIS A O 1
ATOM 631 N N . GLU A 1 80 ? -6.656 -24.75 -12 1 98.69 80 GLU A N 1
ATOM 632 C CA . GLU A 1 80 ? -7.371 -25.219 -13.18 1 98.69 80 GLU A CA 1
ATOM 633 C C . GLU A 1 80 ? -8.75 -24.562 -13.281 1 98.69 80 GLU A C 1
ATOM 635 O O . GLU A 1 80 ? -9.156 -24.109 -14.352 1 98.69 80 GLU A O 1
ATOM 640 N N . LYS A 1 81 ? -9.484 -24.547 -12.195 1 98.38 81 LYS A N 1
ATOM 641 C CA . LYS A 1 81 ? -10.82 -23.953 -12.203 1 98.38 81 LYS A CA 1
ATOM 642 C C . LYS A 1 81 ? -10.758 -22.453 -12.461 1 98.38 81 LYS A C 1
ATOM 644 O O . LYS A 1 81 ? -11.57 -21.906 -13.211 1 98.38 81 LYS A O 1
ATOM 649 N N . MET A 1 82 ? -9.789 -21.766 -11.867 1 98.56 82 MET A N 1
ATOM 650 C CA . MET A 1 82 ? -9.648 -20.328 -12.109 1 98.56 82 MET A CA 1
ATOM 651 C C . MET A 1 82 ? -9.32 -20.047 -13.57 1 98.56 82 MET A C 1
ATOM 653 O O . MET A 1 82 ? -9.844 -19.109 -14.164 1 98.56 82 MET A O 1
ATOM 657 N N . ALA A 1 83 ? -8.461 -20.891 -14.125 1 98.5 83 ALA A N 1
ATOM 658 C CA . ALA A 1 83 ? -8.133 -20.766 -15.539 1 98.5 83 ALA A CA 1
ATOM 659 C C . ALA A 1 83 ? -9.375 -20.953 -16.406 1 98.5 83 ALA A C 1
ATOM 661 O O . ALA A 1 83 ? -9.578 -20.234 -17.391 1 98.5 83 ALA A O 1
ATOM 662 N N . LEU A 1 84 ? -10.164 -21.984 -16.016 1 97.62 84 LEU A N 1
ATOM 663 C CA . LEU A 1 84 ? -11.398 -22.266 -16.75 1 97.62 84 LEU A CA 1
ATOM 664 C C . LEU A 1 84 ? -12.312 -21.031 -16.766 1 97.62 84 LEU A C 1
ATOM 666 O O . LEU A 1 84 ? -12.812 -20.656 -17.812 1 97.62 84 LEU A O 1
ATOM 670 N N . PHE A 1 85 ? -12.469 -20.375 -15.648 1 97.75 85 PHE A N 1
ATOM 671 C CA . PHE A 1 85 ? -13.336 -19.203 -15.57 1 97.75 85 PHE A CA 1
ATOM 672 C C . PHE A 1 85 ? -12.711 -18.016 -16.297 1 97.75 85 PHE A C 1
ATOM 674 O O . PHE A 1 85 ? -13.43 -17.203 -16.875 1 97.75 85 PHE A O 1
ATOM 681 N N . ALA A 1 86 ? -11.367 -17.906 -16.266 1 97.88 86 ALA A N 1
ATOM 682 C CA . ALA A 1 86 ? -10.703 -16.844 -17.016 1 97.88 86 ALA A CA 1
ATOM 683 C C . ALA A 1 86 ? -10.914 -17 -18.516 1 97.88 86 ALA A C 1
ATOM 685 O O . ALA A 1 86 ? -11.125 -16.031 -19.234 1 97.88 86 ALA A O 1
ATOM 686 N N . LYS A 1 87 ? -10.945 -18.266 -18.969 1 96 87 LYS A N 1
ATOM 687 C CA . LYS A 1 87 ? -11.086 -18.562 -20.391 1 96 87 LYS A CA 1
ATOM 688 C C . LYS A 1 87 ? -12.539 -18.406 -20.844 1 96 87 LYS A C 1
ATOM 690 O O . LYS A 1 87 ? -12.797 -17.906 -21.938 1 96 87 LYS A O 1
ATOM 695 N N . GLU A 1 88 ? -13.43 -18.828 -19.984 1 94.62 88 GLU A N 1
ATOM 696 C CA . GLU A 1 88 ? -14.812 -18.984 -20.438 1 94.62 88 GLU A CA 1
ATOM 697 C C . GLU A 1 88 ? -15.688 -17.859 -19.938 1 94.62 88 GLU A C 1
ATOM 699 O O . GLU A 1 88 ? -16.781 -17.625 -20.453 1 94.62 88 GLU A O 1
ATOM 704 N N . LYS A 1 89 ? -15.125 -17.297 -18.922 1 91.44 89 LYS A N 1
ATOM 705 C CA . LYS A 1 89 ? -15.852 -16.172 -18.344 1 91.44 89 LYS A CA 1
ATOM 706 C C . LYS A 1 89 ? -14.953 -14.953 -18.203 1 91.44 89 LYS A C 1
ATOM 708 O O . LYS A 1 89 ? -13.766 -15 -18.547 1 91.44 89 LYS A O 1
ATOM 713 N N . ASN A 1 90 ? -15.281 -13.773 -18.062 1 91.5 90 ASN A N 1
ATOM 714 C CA . ASN A 1 90 ? -14.562 -12.523 -17.859 1 91.5 90 ASN A CA 1
ATOM 715 C C . ASN A 1 90 ? -13.938 -12.469 -16.469 1 91.5 90 ASN A C 1
ATOM 717 O O . ASN A 1 90 ? -14.117 -11.492 -15.734 1 91.5 90 ASN A O 1
ATOM 721 N N . ALA A 1 91 ? -13.102 -13.609 -16.156 1 98.06 91 ALA A N 1
ATOM 722 C CA . ALA A 1 91 ? -12.43 -13.625 -14.852 1 98.06 91 ALA A CA 1
ATOM 723 C C . ALA A 1 91 ? -10.953 -13.266 -14.992 1 98.06 91 ALA A C 1
ATOM 725 O O . ALA A 1 91 ? -10.328 -13.562 -16.016 1 98.06 91 ALA A O 1
ATOM 726 N N . CYS A 1 92 ? -10.438 -12.602 -14.039 1 98.81 92 CYS A N 1
ATOM 727 C CA . CYS A 1 92 ? -9.023 -12.258 -13.953 1 98.81 92 CYS A CA 1
ATOM 728 C C . CYS A 1 92 ? -8.406 -12.805 -12.664 1 98.81 92 CYS A C 1
ATOM 730 O O . CYS A 1 92 ? -9.078 -12.852 -11.633 1 98.81 92 CYS A O 1
ATOM 732 N N . VAL A 1 93 ? -7.141 -13.234 -12.758 1 98.94 93 VAL A N 1
ATOM 733 C CA . VAL A 1 93 ? -6.398 -13.695 -11.586 1 98.94 93 VAL A CA 1
ATOM 734 C C . VAL A 1 93 ? -5.301 -12.695 -11.242 1 98.94 93 VAL A C 1
ATOM 736 O O . VAL A 1 93 ? -4.492 -12.328 -12.102 1 98.94 93 VAL A O 1
ATOM 739 N N . ILE A 1 94 ? -5.328 -12.188 -10.062 1 98.94 94 ILE A N 1
ATOM 740 C CA . ILE A 1 94 ? -4.223 -11.438 -9.484 1 98.94 94 ILE A CA 1
ATOM 741 C C . ILE A 1 94 ? -3.559 -12.258 -8.383 1 98.94 94 ILE A C 1
ATOM 743 O O . ILE A 1 94 ? -4.172 -12.531 -7.348 1 98.94 94 ILE A O 1
ATOM 747 N N . THR A 1 95 ? -2.293 -12.617 -8.578 1 98.88 95 THR A N 1
ATOM 748 C CA . THR A 1 95 ? -1.667 -13.562 -7.66 1 98.88 95 THR A CA 1
ATOM 749 C C . THR A 1 95 ? -0.399 -12.961 -7.055 1 98.88 95 THR A C 1
ATOM 751 O O . THR A 1 95 ? 0.352 -12.266 -7.742 1 98.88 95 THR A O 1
ATOM 754 N N . GLN A 1 96 ? -0.199 -13.273 -5.781 1 98.19 96 GLN A N 1
ATOM 755 C CA . GLN A 1 96 ? 1.051 -12.953 -5.102 1 98.19 96 GLN A CA 1
ATOM 756 C C . GLN A 1 96 ? 2.129 -13.992 -5.406 1 98.19 96 GLN A C 1
ATOM 758 O O . GLN A 1 96 ? 3.311 -13.758 -5.145 1 98.19 96 GLN A O 1
ATOM 763 N N . ASN A 1 97 ? 1.733 -15.133 -5.867 1 97.56 97 ASN A N 1
ATOM 764 C CA . ASN A 1 97 ? 2.658 -16.234 -6.098 1 97.56 97 ASN A CA 1
ATOM 765 C C . ASN A 1 97 ? 3.57 -15.969 -7.289 1 97.56 97 ASN A C 1
ATOM 767 O O . ASN A 1 97 ? 3.15 -15.344 -8.266 1 97.56 97 ASN A O 1
ATOM 771 N N . VAL A 1 98 ? 4.734 -16.484 -7.148 1 97.94 98 VAL A N 1
ATOM 772 C CA . VAL A 1 98 ? 5.727 -16.266 -8.195 1 97.94 98 VAL A CA 1
ATOM 773 C C . VAL A 1 98 ? 6.094 -17.594 -8.844 1 97.94 98 VAL A C 1
ATOM 775 O O . VAL A 1 98 ? 7.113 -17.703 -9.531 1 97.94 98 VAL A O 1
ATOM 778 N N . ASP A 1 99 ? 5.289 -18.625 -8.672 1 97.94 99 ASP A N 1
ATOM 779 C CA . ASP A 1 99 ? 5.625 -20 -9.016 1 97.94 99 ASP A CA 1
ATOM 780 C C . ASP A 1 99 ? 5.188 -20.344 -10.438 1 97.94 99 ASP A C 1
ATOM 782 O O . ASP A 1 99 ? 5.492 -21.422 -10.945 1 97.94 99 ASP A O 1
ATOM 786 N N . GLY A 1 100 ? 4.391 -19.516 -11.047 1 98.12 100 GLY A N 1
ATOM 787 C CA . GLY A 1 100 ? 4.012 -19.672 -12.438 1 98.12 100 GLY A CA 1
ATOM 788 C C . GLY A 1 100 ? 2.881 -20.672 -12.633 1 98.12 100 GLY A C 1
ATOM 789 O O . GLY A 1 100 ? 2.514 -21 -13.758 1 98.12 100 GLY A O 1
ATOM 790 N N . LEU A 1 101 ? 2.256 -21.094 -11.586 1 98.75 101 LEU A N 1
ATOM 791 C CA . LEU A 1 101 ? 1.306 -22.188 -11.711 1 98.75 101 LEU A CA 1
ATOM 792 C C . LEU A 1 101 ? 0.01 -21.719 -12.359 1 98.75 101 LEU A C 1
ATOM 794 O O . LEU A 1 101 ? -0.633 -22.469 -13.086 1 98.75 101 LEU A O 1
ATOM 798 N N . HIS A 1 102 ? -0.38 -20.453 -12.156 1 98.81 102 HIS A N 1
ATOM 799 C CA . HIS A 1 102 ? -1.566 -19.953 -12.836 1 98.81 102 HIS A CA 1
ATOM 800 C C . HIS A 1 102 ? -1.372 -19.922 -14.344 1 98.81 102 HIS A C 1
ATOM 802 O O . HIS A 1 102 ? -2.281 -20.281 -15.102 1 98.81 102 HIS A O 1
ATOM 808 N N . SER A 1 103 ? -0.208 -19.516 -14.758 1 98.31 103 SER A N 1
ATOM 809 C CA . SER A 1 103 ? 0.115 -19.547 -16.188 1 98.31 103 SER A CA 1
ATOM 810 C C . SER A 1 103 ? 0.141 -20.969 -16.719 1 98.31 103 SER A C 1
ATOM 812 O O . SER A 1 103 ? -0.437 -21.25 -17.766 1 98.31 103 SER A O 1
ATOM 814 N N . LYS A 1 104 ? 0.756 -21.859 -15.969 1 98.25 104 LYS A N 1
ATOM 815 C CA . LYS A 1 104 ? 0.861 -23.25 -16.375 1 98.25 104 LYS A CA 1
ATOM 816 C C . LYS A 1 104 ? -0.518 -23.906 -16.484 1 98.25 104 LYS A C 1
ATOM 818 O O . LYS A 1 104 ? -0.721 -24.797 -17.312 1 98.25 104 LYS A O 1
ATOM 823 N N . ALA A 1 105 ? -1.439 -23.406 -15.703 1 98.62 105 ALA A N 1
ATOM 824 C CA . ALA A 1 105 ? -2.793 -23.969 -15.711 1 98.62 105 ALA A CA 1
ATOM 825 C C . ALA A 1 105 ? -3.584 -23.469 -16.922 1 98.62 105 ALA A C 1
ATOM 827 O O . ALA A 1 105 ? -4.707 -23.922 -17.156 1 98.62 105 ALA A O 1
ATOM 828 N N . GLY A 1 106 ? -3.027 -22.5 -17.625 1 98.19 106 GLY A N 1
ATOM 829 C CA . GLY A 1 106 ? -3.652 -22.047 -18.844 1 98.19 106 GLY A C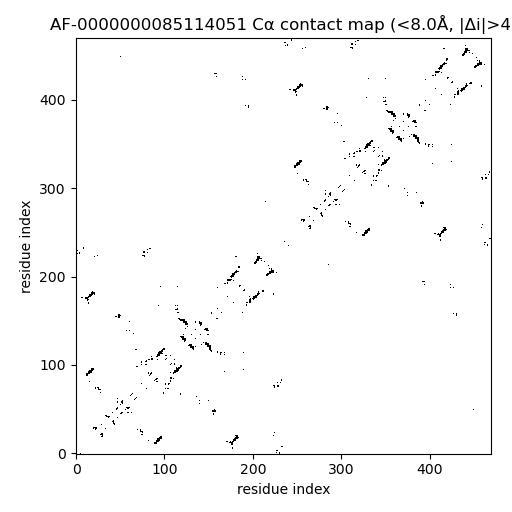A 1
ATOM 830 C C . GLY A 1 106 ? -4.402 -20.734 -18.688 1 98.19 106 GLY A C 1
ATOM 831 O O . GLY A 1 106 ? -5.172 -20.344 -19.562 1 98.19 106 GLY A O 1
ATOM 832 N N . THR A 1 107 ? -4.234 -20.047 -17.594 1 98.69 107 THR A N 1
ATOM 833 C CA . THR A 1 107 ? -4.816 -18.719 -17.469 1 98.69 107 THR A CA 1
ATOM 834 C C . THR A 1 107 ? -4.25 -17.781 -18.547 1 98.69 107 THR A C 1
ATOM 836 O O . THR A 1 107 ? -3.033 -17.625 -18.656 1 98.69 107 THR A O 1
ATOM 839 N N . PRO A 1 108 ? -5.133 -17.188 -19.375 1 98.25 108 PRO A N 1
ATOM 840 C CA . PRO A 1 108 ? -4.609 -16.266 -20.391 1 98.25 108 PRO A CA 1
ATOM 841 C C . PRO A 1 108 ? -3.801 -15.125 -19.781 1 98.25 108 PRO A C 1
ATOM 843 O O . PRO A 1 108 ? -4.164 -14.594 -18.734 1 98.25 108 PRO A O 1
ATOM 846 N N . GLN A 1 109 ? -2.783 -14.75 -20.453 1 97.5 109 GLN A N 1
ATOM 847 C CA . GLN A 1 109 ? -1.866 -13.742 -19.938 1 97.5 109 GLN A CA 1
ATOM 848 C C . GLN A 1 109 ? -2.58 -12.414 -19.719 1 97.5 109 GLN A C 1
ATOM 850 O O . GLN A 1 109 ? -2.279 -11.695 -18.766 1 97.5 109 GLN A O 1
ATOM 855 N N . LYS A 1 110 ? -3.492 -12.086 -20.562 1 97.5 110 LYS A N 1
ATOM 856 C CA . LYS A 1 110 ? -4.227 -10.828 -20.438 1 97.5 110 LYS A CA 1
ATOM 857 C C . LYS A 1 110 ? -5.102 -10.82 -19.188 1 97.5 110 LYS A C 1
ATOM 859 O O . LYS A 1 110 ? -5.539 -9.758 -18.734 1 97.5 110 LYS A O 1
ATOM 864 N N . ASP A 1 111 ? -5.395 -12.023 -18.672 1 98.5 111 ASP A N 1
ATOM 865 C CA . ASP A 1 111 ? -6.285 -12.164 -17.531 1 98.5 111 ASP A CA 1
ATOM 866 C C . ASP A 1 111 ? -5.508 -12.562 -16.281 1 98.5 111 ASP A C 1
ATOM 868 O O . ASP A 1 111 ? -6.094 -13.047 -15.305 1 98.5 111 ASP A O 1
ATOM 872 N N . LEU A 1 112 ? -4.199 -12.453 -16.375 1 98.88 112 LEU A N 1
ATOM 873 C CA . LEU A 1 112 ? -3.33 -12.828 -15.266 1 98.88 112 LEU A CA 1
ATOM 874 C C . LEU A 1 112 ? -2.416 -11.672 -14.875 1 98.88 112 LEU A C 1
ATOM 876 O O . LEU A 1 112 ? -1.711 -11.125 -15.719 1 98.88 112 LEU A O 1
ATOM 880 N N . VAL A 1 113 ? -2.492 -11.289 -13.625 1 98.88 113 VAL A N 1
ATOM 881 C CA . VAL A 1 113 ? -1.563 -10.312 -13.055 1 98.88 113 VAL A CA 1
ATOM 882 C C . VAL A 1 113 ? -0.676 -10.992 -12.016 1 98.88 113 VAL A C 1
ATOM 884 O O . VAL A 1 113 ? -1.146 -11.359 -10.93 1 98.88 113 VAL A O 1
ATOM 887 N N . GLU A 1 114 ? 0.552 -11.211 -12.367 1 98.75 114 GLU A N 1
ATOM 888 C CA . GLU A 1 114 ? 1.549 -11.68 -11.414 1 98.75 114 GLU A CA 1
ATOM 889 C C . GLU A 1 114 ? 2.096 -10.531 -10.57 1 98.75 114 GLU A C 1
ATOM 891 O O . GLU A 1 114 ? 3.135 -9.953 -10.898 1 98.75 114 GLU A O 1
ATOM 896 N N . PHE A 1 115 ? 1.479 -10.305 -9.461 1 98.81 115 PHE A N 1
ATOM 897 C CA . PHE A 1 115 ? 1.633 -9.094 -8.664 1 98.81 115 PHE A CA 1
ATOM 898 C C . PHE A 1 115 ? 3.061 -8.961 -8.148 1 98.81 115 PHE A C 1
ATOM 900 O O . PHE A 1 115 ? 3.604 -7.859 -8.078 1 98.81 115 PHE A O 1
ATOM 907 N N . HIS A 1 116 ? 3.744 -10.078 -7.746 1 98.44 116 HIS A N 1
ATOM 908 C CA . HIS A 1 116 ? 5.105 -10.062 -7.227 1 98.44 116 HIS A CA 1
ATOM 909 C C . HIS A 1 116 ? 6.098 -10.578 -8.258 1 98.44 116 HIS A C 1
ATOM 911 O O . HIS A 1 116 ? 7.234 -10.914 -7.918 1 98.44 116 HIS A O 1
ATOM 917 N N . GLY A 1 117 ? 5.684 -10.672 -9.547 1 98.25 117 GLY A N 1
ATOM 918 C CA . GLY A 1 117 ? 6.582 -11.125 -10.602 1 98.25 117 GLY A CA 1
ATOM 919 C C . GLY A 1 117 ? 6.637 -12.633 -10.734 1 98.25 117 GLY A C 1
ATOM 920 O O . GLY A 1 117 ? 5.688 -13.328 -10.367 1 98.25 117 GLY A O 1
ATOM 921 N N . SER A 1 118 ? 7.715 -13.125 -11.359 1 98.31 118 SER A N 1
ATOM 922 C CA . SER A 1 118 ? 7.812 -14.555 -11.656 1 98.31 118 SER A CA 1
ATOM 923 C C . SER A 1 118 ? 9.25 -15.039 -11.539 1 98.31 118 SER A C 1
ATOM 925 O O . SER A 1 118 ? 10.188 -14.352 -11.961 1 98.31 118 SER A O 1
ATOM 927 N N . LEU A 1 119 ? 9.367 -16.219 -10.992 1 98.12 119 LEU A N 1
ATOM 928 C CA . LEU A 1 119 ? 10.664 -16.875 -10.898 1 98.12 119 LEU A CA 1
ATOM 929 C C . LEU A 1 119 ? 11.172 -17.281 -12.281 1 98.12 119 LEU A C 1
ATOM 931 O O . LEU A 1 119 ? 12.367 -17.516 -12.461 1 98.12 119 LEU A O 1
ATOM 935 N N . TYR A 1 120 ? 10.281 -17.328 -13.188 1 98.06 120 TYR A N 1
ATOM 936 C CA . TYR A 1 120 ? 10.609 -17.953 -14.461 1 98.06 120 TYR A CA 1
ATOM 937 C C . TYR A 1 120 ? 10.859 -16.922 -15.539 1 98.06 120 TYR A C 1
ATOM 939 O O . TYR A 1 120 ? 10.938 -17.25 -16.719 1 98.06 120 TYR A O 1
ATOM 947 N N . ARG A 1 121 ? 10.883 -15.766 -15.211 1 98.38 121 ARG A N 1
ATOM 948 C CA . ARG A 1 121 ? 11.438 -14.656 -15.992 1 98.38 121 ARG A CA 1
ATOM 949 C C . ARG A 1 121 ? 12.75 -14.172 -15.383 1 98.38 121 ARG A C 1
ATOM 951 O O . ARG A 1 121 ? 12.789 -13.727 -14.234 1 98.38 121 ARG A O 1
ATOM 958 N N . VAL A 1 122 ? 13.812 -14.32 -16.078 1 98.62 122 VAL A N 1
ATOM 959 C CA . VAL A 1 122 ? 15.156 -14.023 -15.578 1 98.62 122 VAL A CA 1
ATOM 960 C C . VAL A 1 122 ? 15.844 -13.039 -16.516 1 98.62 122 VAL A C 1
ATOM 962 O O . VAL A 1 122 ? 15.695 -13.117 -17.734 1 98.62 122 VAL A O 1
ATOM 965 N N . PHE A 1 123 ? 16.578 -12.117 -15.945 1 98.62 123 PHE A N 1
ATOM 966 C CA . PHE A 1 123 ? 17.312 -11.164 -16.766 1 98.62 123 PHE A CA 1
ATOM 967 C C . PHE A 1 123 ? 18.641 -10.797 -16.125 1 98.62 123 PHE A C 1
ATOM 969 O O . PHE A 1 123 ? 18.844 -11.055 -14.93 1 98.62 123 PHE A O 1
ATOM 976 N N . CYS A 1 124 ? 19.547 -10.266 -16.938 1 98.75 124 CYS A N 1
ATOM 977 C CA . CYS A 1 124 ? 20.844 -9.805 -16.484 1 98.75 124 CYS A CA 1
ATOM 978 C C . CYS A 1 124 ? 20.766 -8.398 -15.906 1 98.75 124 CYS A C 1
ATOM 980 O O . CYS A 1 124 ? 20.219 -7.496 -16.547 1 98.75 124 CYS A O 1
ATOM 982 N N . GLN A 1 125 ? 21.297 -8.227 -14.711 1 97.88 125 GLN A N 1
ATOM 983 C CA . GLN A 1 125 ? 21.234 -6.922 -14.062 1 97.88 125 GLN A CA 1
ATOM 984 C C . GLN A 1 125 ? 22.156 -5.914 -14.734 1 97.88 125 GLN A C 1
ATOM 986 O O . GLN A 1 125 ? 21.984 -4.703 -14.578 1 97.88 125 GLN A O 1
ATOM 991 N N . LYS A 1 126 ? 23.094 -6.383 -15.453 1 97.5 126 LYS A N 1
ATOM 992 C CA . LYS A 1 126 ? 24.094 -5.527 -16.094 1 97.5 126 LYS A CA 1
ATOM 993 C C . LYS A 1 126 ? 23.641 -5.09 -17.484 1 97.5 126 LYS A C 1
ATOM 995 O O . LYS A 1 126 ? 23.578 -3.895 -17.766 1 97.5 126 LYS A O 1
ATOM 1000 N N . CYS A 1 127 ? 23.266 -6.016 -18.359 1 97.88 127 CYS A N 1
ATOM 1001 C CA . CYS A 1 127 ? 22.969 -5.664 -19.75 1 97.88 127 CYS A CA 1
ATOM 1002 C C . CYS A 1 127 ? 21.469 -5.688 -20.016 1 97.88 127 CYS A C 1
ATOM 1004 O O . CYS A 1 127 ? 21.031 -5.27 -21.094 1 97.88 127 CYS A O 1
ATOM 1006 N N . GLY A 1 128 ? 20.656 -6.266 -19.125 1 97.75 128 GLY A N 1
ATOM 1007 C CA . GLY A 1 128 ? 19.203 -6.195 -19.219 1 97.75 128 GLY A CA 1
ATOM 1008 C C . GLY A 1 128 ? 18.609 -7.309 -20.062 1 97.75 128 GLY A C 1
ATOM 1009 O O . GLY A 1 128 ? 17.391 -7.43 -20.172 1 97.75 128 GLY A O 1
ATOM 1010 N N . ARG A 1 129 ? 19.391 -8.195 -20.562 1 97.69 129 ARG A N 1
ATOM 1011 C CA . ARG A 1 129 ? 18.891 -9.234 -21.453 1 97.69 129 ARG A CA 1
ATOM 1012 C C . ARG A 1 129 ? 18.188 -10.336 -20.672 1 97.69 129 ARG A C 1
ATOM 1014 O O . ARG A 1 129 ? 18.641 -10.742 -19.609 1 97.69 129 ARG A O 1
ATOM 1021 N N . SER A 1 130 ? 17.156 -10.805 -21.266 1 98.19 130 SER A N 1
ATOM 1022 C CA . SER A 1 130 ? 16.422 -11.93 -20.688 1 98.19 130 SER A CA 1
ATOM 1023 C C . SER A 1 130 ? 17.094 -13.25 -21.031 1 98.19 130 SER A C 1
ATOM 1025 O O . SER A 1 130 ? 17.656 -13.406 -22.125 1 98.19 130 SER A O 1
ATOM 1027 N N . ILE A 1 131 ? 17.047 -14.164 -20.125 1 97.31 131 ILE A N 1
ATOM 1028 C CA . ILE A 1 131 ? 17.594 -15.492 -20.359 1 97.31 131 ILE A CA 1
ATOM 1029 C C . ILE A 1 131 ? 16.578 -16.547 -19.922 1 97.31 131 ILE A C 1
ATOM 1031 O O . ILE A 1 131 ? 15.68 -16.266 -19.125 1 97.31 131 ILE A O 1
ATOM 1035 N N . GLU A 1 132 ? 16.797 -17.734 -20.438 1 97.5 132 GLU A N 1
ATOM 1036 C CA . GLU A 1 132 ? 15.977 -18.859 -20 1 97.5 132 GLU A CA 1
ATOM 1037 C C . GLU A 1 132 ? 16.25 -19.219 -18.531 1 97.5 132 GLU A C 1
ATOM 1039 O O . GLU A 1 132 ? 17.422 -19.266 -18.109 1 97.5 132 GLU A O 1
ATOM 1044 N N . TRP A 1 133 ? 15.195 -19.453 -17.812 1 97.81 133 TRP A N 1
ATOM 1045 C CA . TRP A 1 133 ? 15.32 -19.656 -16.375 1 97.81 133 TRP A CA 1
ATOM 1046 C C . TRP A 1 133 ? 16.188 -20.875 -16.062 1 97.81 133 TRP A C 1
ATOM 1048 O O . TRP A 1 133 ? 16.844 -20.922 -15.023 1 97.81 133 TRP A O 1
ATOM 1058 N N . SER A 1 134 ? 16.219 -21.859 -16.922 1 97.38 134 SER A N 1
ATOM 1059 C CA . SER A 1 134 ? 17.031 -23.062 -16.703 1 97.38 134 SER A CA 1
ATOM 1060 C C . SER A 1 134 ? 18.516 -22.703 -16.656 1 97.38 134 SER A C 1
ATOM 1062 O O . SER A 1 134 ? 19.281 -23.344 -15.914 1 97.38 134 SER A O 1
ATOM 1064 N N . LYS A 1 135 ? 18.891 -21.719 -17.438 1 97.12 135 LYS A N 1
ATOM 1065 C CA . LYS A 1 135 ? 20.281 -21.281 -17.438 1 97.12 135 LYS A CA 1
ATOM 1066 C C . LYS A 1 135 ? 20.641 -20.625 -16.109 1 97.12 135 LYS A C 1
ATOM 1068 O O . LYS A 1 135 ? 21.781 -20.734 -15.641 1 97.12 135 LYS A O 1
ATOM 1073 N N . TYR A 1 136 ? 19.672 -19.906 -15.531 1 98 136 TYR A N 1
ATOM 1074 C CA . TYR A 1 136 ? 19.859 -19.297 -14.219 1 98 136 TYR A CA 1
ATOM 1075 C C . TYR A 1 136 ? 20.172 -20.359 -13.164 1 98 136 TYR A C 1
ATOM 1077 O O . TYR A 1 136 ? 20.984 -20.125 -12.273 1 98 136 TYR A O 1
ATOM 1085 N N . LEU A 1 137 ? 19.547 -21.516 -13.242 1 97.69 137 LEU A N 1
ATOM 1086 C CA . LEU A 1 137 ? 19.734 -22.594 -12.258 1 97.69 137 LEU A CA 1
ATOM 1087 C C . LEU A 1 137 ? 21.141 -23.188 -12.375 1 97.69 137 LEU A C 1
ATOM 1089 O O . LEU A 1 137 ? 21.609 -23.859 -11.461 1 97.69 137 LEU A O 1
ATOM 1093 N N . GLU A 1 138 ? 21.797 -22.906 -13.469 1 97.56 138 GLU A N 1
ATOM 1094 C CA . GLU A 1 138 ? 23.141 -23.453 -13.695 1 97.56 138 GLU A CA 1
ATOM 1095 C C . GLU A 1 138 ? 24.203 -22.5 -13.164 1 97.56 138 GLU A C 1
ATOM 1097 O O . GLU A 1 138 ? 25.203 -22.938 -12.594 1 97.56 138 GLU A O 1
ATOM 1102 N N . ASP A 1 139 ? 23.969 -21.234 -13.43 1 97.88 139 ASP A N 1
ATOM 1103 C CA . ASP A 1 139 ? 24.969 -20.219 -13.086 1 97.88 139 ASP A CA 1
ATOM 1104 C C . ASP A 1 139 ? 24.312 -18.859 -12.859 1 97.88 139 ASP A C 1
ATOM 1106 O O . ASP A 1 139 ? 23.438 -18.453 -13.617 1 97.88 139 ASP A O 1
ATOM 1110 N N . MET A 1 140 ? 24.703 -18.188 -11.852 1 98.44 140 MET A N 1
ATOM 1111 C CA . MET A 1 140 ? 24.109 -16.891 -11.516 1 98.44 140 MET A CA 1
ATOM 1112 C C . MET A 1 140 ? 24.703 -15.789 -12.383 1 98.44 140 MET A C 1
ATOM 1114 O O . MET A 1 140 ? 24.25 -14.648 -12.352 1 98.44 140 MET A O 1
ATOM 1118 N N . HIS A 1 141 ? 25.703 -16.109 -13.18 1 98.56 141 HIS A N 1
ATOM 1119 C CA . HIS A 1 141 ? 26.359 -15.109 -14.008 1 98.56 141 HIS A CA 1
ATOM 1120 C C . HIS A 1 141 ? 25.859 -15.18 -15.453 1 98.56 141 HIS A C 1
ATOM 1122 O O . HIS A 1 141 ? 25.688 -16.266 -16 1 98.56 141 HIS A O 1
ATOM 1128 N N . HIS A 1 142 ? 25.609 -14.031 -16.016 1 97.94 142 HIS A N 1
ATOM 1129 C CA . HIS A 1 142 ? 25.203 -13.961 -17.422 1 97.94 142 HIS A CA 1
ATOM 1130 C C . HIS A 1 142 ? 26.359 -14.305 -18.359 1 97.94 142 HIS A C 1
ATOM 1132 O O . HIS A 1 142 ? 27.438 -13.711 -18.25 1 97.94 142 HIS A O 1
ATOM 1138 N N . GLU A 1 143 ? 26.062 -15.18 -19.25 1 95.06 143 GLU A N 1
ATOM 1139 C CA . GLU A 1 143 ? 27.062 -15.508 -20.266 1 95.06 143 GLU A CA 1
ATOM 1140 C C . GLU A 1 143 ? 27.312 -14.32 -21.188 1 95.06 143 GLU A C 1
ATOM 1142 O O . GLU A 1 143 ? 26.359 -13.719 -21.703 1 95.06 143 GLU A O 1
ATOM 1147 N N . GLY A 1 144 ? 28.531 -13.945 -21.406 1 92.38 144 GLY A N 1
ATOM 1148 C CA . GLY A 1 144 ? 28.844 -12.852 -22.297 1 92.38 144 GLY A CA 1
ATOM 1149 C C . GLY A 1 144 ? 29.359 -11.617 -21.578 1 92.38 144 GLY A C 1
ATOM 1150 O O . GLY A 1 144 ? 30.469 -11.156 -21.844 1 92.38 144 GLY A O 1
ATOM 1151 N N . CYS A 1 145 ? 28.484 -11.141 -20.594 1 96.94 145 CYS A N 1
ATOM 1152 C CA . CYS A 1 145 ? 28.891 -9.867 -20 1 96.94 145 CYS A CA 1
ATOM 1153 C C . CYS A 1 145 ? 29.297 -10.055 -18.547 1 96.94 145 CYS A C 1
ATOM 1155 O O . CYS A 1 145 ? 29.797 -9.125 -17.906 1 96.94 145 CYS A O 1
ATOM 1157 N N . GLY A 1 146 ? 29.047 -11.148 -17.969 1 97.12 146 GLY A N 1
ATOM 1158 C CA . GLY A 1 146 ? 29.469 -11.469 -16.625 1 97.12 146 GLY A CA 1
ATOM 1159 C C . GLY A 1 146 ? 28.578 -10.859 -15.555 1 97.12 146 GLY A C 1
ATOM 1160 O O . GLY A 1 146 ? 28.891 -10.938 -14.359 1 97.12 146 GLY A O 1
ATOM 1161 N N . GLY A 1 147 ? 27.516 -10.32 -15.992 1 98.19 147 GLY A N 1
ATOM 1162 C CA . GLY A 1 147 ? 26.594 -9.719 -15.039 1 98.19 147 GLY A CA 1
ATOM 1163 C C . GLY A 1 147 ? 25.875 -10.742 -14.18 1 98.19 147 GLY A C 1
ATOM 1164 O O . GLY A 1 147 ? 25.766 -11.906 -14.562 1 98.19 147 GLY A O 1
ATOM 1165 N N . ILE A 1 148 ? 25.391 -10.305 -13.039 1 98.56 148 ILE A N 1
ATOM 1166 C CA . ILE A 1 148 ? 24.625 -11.156 -12.125 1 98.56 148 ILE A CA 1
ATOM 1167 C C . ILE A 1 148 ? 23.172 -11.258 -12.609 1 98.56 148 ILE A C 1
ATOM 1169 O O . ILE A 1 148 ? 22.531 -10.242 -12.883 1 98.56 148 ILE A O 1
ATOM 1173 N N . LEU A 1 149 ? 22.719 -12.469 -12.734 1 98.62 149 LEU A N 1
ATOM 1174 C CA . LEU A 1 149 ? 21.344 -12.734 -13.117 1 98.62 149 LEU A CA 1
ATOM 1175 C C . LEU A 1 149 ? 20.406 -12.602 -11.914 1 98.62 149 LEU A C 1
ATOM 1177 O O . LEU A 1 149 ? 20.812 -12.844 -10.781 1 98.62 149 LEU A O 1
ATOM 1181 N N . ARG A 1 150 ? 19.219 -12.188 -12.172 1 98.56 150 ARG A N 1
ATOM 1182 C CA . ARG A 1 150 ? 18.188 -12.227 -11.148 1 98.56 150 ARG A CA 1
ATOM 1183 C C . ARG A 1 150 ? 16.844 -12.617 -11.758 1 98.56 150 ARG A C 1
ATOM 1185 O O . ARG A 1 150 ? 16.609 -12.438 -12.961 1 98.56 150 ARG A O 1
ATOM 1192 N N . THR A 1 151 ? 15.984 -13.219 -10.961 1 98.62 151 THR A N 1
ATOM 1193 C CA . THR A 1 151 ? 14.602 -13.453 -11.359 1 98.62 151 THR A CA 1
ATOM 1194 C C . THR A 1 151 ? 13.812 -12.148 -11.359 1 98.62 151 THR A C 1
ATOM 1196 O O . THR A 1 151 ? 14.289 -11.125 -10.867 1 98.62 151 THR A O 1
ATOM 1199 N N . ASP A 1 152 ? 12.68 -12.203 -11.93 1 98.38 152 ASP A N 1
ATOM 1200 C CA . ASP A 1 152 ? 11.836 -11.016 -12.055 1 98.38 152 ASP A CA 1
ATOM 1201 C C . ASP A 1 152 ? 10.922 -10.859 -10.844 1 98.38 152 ASP A C 1
ATOM 1203 O O . ASP A 1 152 ? 9.906 -10.156 -10.906 1 98.38 152 ASP A O 1
ATOM 1207 N N . ILE A 1 153 ? 11.203 -11.508 -9.75 1 98.31 153 ILE A N 1
ATOM 1208 C CA . ILE A 1 153 ? 10.344 -11.367 -8.57 1 98.31 153 ILE A CA 1
ATOM 1209 C C . ILE A 1 153 ? 10.617 -10.031 -7.895 1 98.31 153 ILE A C 1
ATOM 1211 O O . ILE A 1 153 ? 11.727 -9.492 -7.984 1 98.31 153 ILE A O 1
ATOM 1215 N N . VAL A 1 154 ? 9.609 -9.445 -7.348 1 98.12 154 VAL A N 1
ATOM 1216 C CA . VAL A 1 154 ? 9.766 -8.25 -6.527 1 98.12 154 VAL A CA 1
ATOM 1217 C C . VAL A 1 154 ? 10.359 -8.625 -5.172 1 98.12 154 VAL A C 1
ATOM 1219 O O . VAL A 1 154 ? 9.758 -9.383 -4.406 1 98.12 154 VAL A O 1
ATOM 1222 N N . LEU A 1 155 ? 11.531 -8.141 -4.887 1 96.75 155 LEU A N 1
ATOM 1223 C CA . LEU A 1 155 ? 12.219 -8.43 -3.635 1 96.75 155 LEU A CA 1
ATOM 1224 C C . LEU A 1 155 ? 11.75 -7.496 -2.523 1 96.75 155 LEU A C 1
ATOM 1226 O O . LEU A 1 155 ? 11.148 -6.453 -2.797 1 96.75 155 LEU A O 1
ATOM 1230 N N . TYR A 1 156 ? 11.969 -7.977 -1.271 1 93.12 156 TYR A N 1
ATOM 1231 C CA . TYR A 1 156 ? 11.844 -7.016 -0.182 1 93.12 156 TYR A CA 1
ATOM 1232 C C . TYR A 1 156 ? 12.703 -5.785 -0.435 1 93.12 156 TYR A C 1
ATOM 1234 O O . TYR A 1 156 ? 13.82 -5.895 -0.949 1 93.12 156 TYR A O 1
ATOM 1242 N N . GLU A 1 157 ? 12.125 -4.598 -0.151 1 92.31 157 GLU A N 1
ATOM 1243 C CA . GLU A 1 157 ? 12.781 -3.309 -0.338 1 92.31 157 GLU A CA 1
ATOM 1244 C C . GLU A 1 157 ? 12.617 -2.807 -1.77 1 92.31 157 GLU A C 1
ATOM 1246 O O . GLU A 1 157 ? 13.219 -1.802 -2.154 1 92.31 157 GLU A O 1
ATOM 1251 N N . GLU A 1 158 ? 11.859 -3.547 -2.518 1 95.5 158 GLU A N 1
ATOM 1252 C CA . GLU A 1 158 ? 11.5 -3.104 -3.859 1 95.5 158 GLU A CA 1
ATOM 1253 C C . GLU A 1 158 ? 10.008 -2.805 -3.957 1 95.5 158 GLU A C 1
ATOM 1255 O O . GLU A 1 158 ? 9.188 -3.512 -3.365 1 95.5 158 GLU A O 1
ATOM 1260 N N . PRO A 1 159 ? 9.672 -1.781 -4.711 1 95.94 159 PRO A N 1
ATOM 1261 C CA . PRO A 1 159 ? 8.242 -1.512 -4.906 1 95.94 159 PRO A CA 1
ATOM 1262 C C . PRO A 1 159 ? 7.605 -2.43 -5.945 1 95.94 159 PRO A C 1
ATOM 1264 O O . PRO A 1 159 ? 8.297 -2.922 -6.844 1 95.94 159 PRO A O 1
ATOM 1267 N N . ILE A 1 160 ? 6.293 -2.65 -5.75 1 97.94 160 ILE A N 1
ATOM 1268 C CA . ILE A 1 160 ? 5.543 -3.23 -6.859 1 97.94 160 ILE A CA 1
ATOM 1269 C C . ILE A 1 160 ? 5.645 -2.32 -8.078 1 97.94 160 ILE A C 1
ATOM 1271 O O . ILE A 1 160 ? 5.57 -1.095 -7.957 1 97.94 160 ILE A O 1
ATOM 1275 N N . ARG A 1 161 ? 5.848 -2.93 -9.281 1 97 161 ARG A N 1
ATOM 1276 C CA . ARG A 1 161 ? 5.875 -2.127 -10.5 1 97 161 ARG A CA 1
ATOM 1277 C C . ARG A 1 161 ? 4.613 -1.282 -10.625 1 97 161 ARG A C 1
ATOM 1279 O O . ARG A 1 161 ? 3.504 -1.778 -10.414 1 97 161 ARG A O 1
ATOM 1286 N N . ARG A 1 162 ? 4.82 -0.005 -10.93 1 95.31 162 ARG A N 1
ATOM 1287 C CA . ARG A 1 162 ? 3.721 0.953 -10.977 1 95.31 162 ARG A CA 1
ATOM 1288 C C . ARG A 1 162 ? 2.604 0.456 -11.891 1 95.31 162 ARG A C 1
ATOM 1290 O O . ARG A 1 162 ? 1.431 0.477 -11.508 1 95.31 162 ARG A O 1
ATOM 1297 N N . GLU A 1 163 ? 2.943 -0.043 -13.086 1 96.56 163 GLU A N 1
ATOM 1298 C CA . GLU A 1 163 ? 1.951 -0.494 -14.055 1 96.56 163 GLU A CA 1
ATOM 1299 C C . GLU A 1 163 ? 1.171 -1.695 -13.531 1 96.56 163 GLU A C 1
ATOM 1301 O O . GLU A 1 163 ? -0.021 -1.839 -13.812 1 96.56 163 GLU A O 1
ATOM 1306 N N . VAL A 1 164 ? 1.836 -2.557 -12.797 1 98.31 164 VAL A N 1
ATOM 1307 C CA . VAL A 1 164 ? 1.194 -3.736 -12.227 1 98.31 164 VAL A CA 1
ATOM 1308 C C . VAL A 1 164 ? 0.194 -3.312 -11.148 1 98.31 164 VAL A C 1
ATOM 1310 O O . VAL A 1 164 ? -0.942 -3.791 -11.125 1 98.31 164 VAL A O 1
ATOM 1313 N N . LEU A 1 165 ? 0.598 -2.404 -10.281 1 98.12 165 LEU A N 1
ATOM 1314 C CA . LEU A 1 165 ? -0.277 -1.897 -9.227 1 98.12 165 LEU A CA 1
ATOM 1315 C C . LEU A 1 165 ? -1.513 -1.23 -9.82 1 98.12 165 LEU A C 1
ATOM 1317 O O . LEU A 1 165 ? -2.637 -1.513 -9.406 1 98.12 165 LEU A O 1
ATOM 1321 N N . GLU A 1 166 ? -1.287 -0.373 -10.797 1 96.88 166 GLU A N 1
ATOM 1322 C CA . GLU A 1 166 ? -2.383 0.346 -11.445 1 96.88 166 GLU A CA 1
ATOM 1323 C C . GLU A 1 166 ? -3.361 -0.617 -12.109 1 96.88 166 GLU A C 1
ATOM 1325 O O . GLU A 1 166 ? -4.578 -0.471 -11.969 1 96.88 166 GLU A O 1
ATOM 1330 N N . ARG A 1 167 ? -2.824 -1.539 -12.773 1 98.19 167 ARG A N 1
ATOM 1331 C CA . ARG A 1 167 ? -3.66 -2.531 -13.438 1 98.19 167 ARG A CA 1
ATOM 1332 C C . ARG A 1 167 ? -4.465 -3.338 -12.43 1 98.19 167 ARG A C 1
ATOM 1334 O O . ARG A 1 167 ? -5.656 -3.58 -12.625 1 98.19 167 ARG A O 1
ATOM 1341 N N . ALA A 1 168 ? -3.848 -3.748 -11.375 1 98.81 168 ALA A N 1
ATOM 1342 C CA . ALA A 1 168 ? -4.531 -4.52 -10.336 1 98.81 168 ALA A CA 1
ATOM 1343 C C . ALA A 1 168 ? -5.688 -3.729 -9.734 1 98.81 168 ALA A C 1
ATOM 1345 O O . ALA A 1 168 ? -6.789 -4.258 -9.562 1 98.81 168 ALA A O 1
ATOM 1346 N N . ILE A 1 169 ? -5.449 -2.479 -9.438 1 98.44 169 ILE A N 1
ATOM 1347 C CA . ILE A 1 169 ? -6.477 -1.616 -8.859 1 98.44 169 ILE A CA 1
ATOM 1348 C C . ILE A 1 169 ? -7.641 -1.482 -9.844 1 98.44 169 ILE A C 1
ATOM 1350 O O . ILE A 1 169 ? -8.805 -1.583 -9.445 1 98.44 169 ILE A O 1
ATOM 1354 N N . GLU A 1 170 ? -7.312 -1.267 -11.086 1 98.19 170 GLU A N 1
ATOM 1355 C CA . GLU A 1 170 ? -8.336 -1.133 -12.109 1 98.19 170 GLU A CA 1
ATOM 1356 C C . GLU A 1 170 ? -9.203 -2.387 -12.195 1 98.19 170 GLU A C 1
ATOM 1358 O O . GLU A 1 170 ? -10.43 -2.299 -12.227 1 98.19 170 GLU A O 1
ATOM 1363 N N . ILE A 1 171 ? -8.602 -3.498 -12.211 1 98.56 171 ILE A N 1
ATOM 1364 C CA . ILE A 1 171 ? -9.297 -4.773 -12.336 1 98.56 171 ILE A CA 1
ATOM 1365 C C . ILE A 1 171 ? -10.219 -4.973 -11.133 1 98.56 171 ILE A C 1
ATOM 1367 O O . ILE A 1 171 ? -11.398 -5.293 -11.289 1 98.56 171 ILE A O 1
ATOM 1371 N N . VAL A 1 172 ? -9.75 -4.742 -9.953 1 98.56 172 VAL A N 1
ATOM 1372 C CA . VAL A 1 172 ? -10.508 -4.949 -8.719 1 98.56 172 VAL A CA 1
ATOM 1373 C C . VAL A 1 172 ? -11.68 -3.975 -8.672 1 98.56 172 VAL A C 1
ATOM 1375 O O . VAL A 1 172 ? -12.789 -4.352 -8.281 1 98.56 172 VAL A O 1
ATOM 1378 N N . SER A 1 173 ? -11.445 -2.748 -9.109 1 98 173 SER A N 1
ATOM 1379 C CA . SER A 1 173 ? -12.453 -1.698 -9.055 1 98 173 SER A CA 1
ATOM 1380 C C . SER A 1 173 ? -13.625 -2.01 -9.977 1 98 173 SER A C 1
ATOM 1382 O O . SER A 1 173 ? -14.734 -1.508 -9.773 1 98 173 SER A O 1
ATOM 1384 N N . ASN A 1 174 ? -13.406 -2.797 -10.953 1 97.81 174 ASN A N 1
ATOM 1385 C CA . ASN A 1 174 ? -14.43 -3.072 -11.961 1 97.81 174 ASN A CA 1
ATOM 1386 C C . ASN A 1 174 ? -15.07 -4.438 -11.742 1 97.81 174 ASN A C 1
ATOM 1388 O O . ASN A 1 174 ? -15.961 -4.84 -12.5 1 97.81 174 ASN A O 1
ATOM 1392 N N . ALA A 1 175 ? -14.695 -5.113 -10.734 1 98.12 175 ALA A N 1
ATOM 1393 C CA . ALA A 1 175 ? -15.195 -6.461 -10.477 1 98.12 175 ALA A CA 1
ATOM 1394 C C . ALA A 1 175 ? -16.578 -6.422 -9.82 1 98.12 175 ALA A C 1
ATOM 1396 O O . ALA A 1 175 ? -16.875 -5.508 -9.047 1 98.12 175 ALA A O 1
ATOM 1397 N N . ASP A 1 176 ? -17.406 -7.391 -10.148 1 97.75 176 ASP A N 1
ATOM 1398 C CA . ASP A 1 176 ? -18.672 -7.535 -9.438 1 97.75 176 ASP A CA 1
ATOM 1399 C C . ASP A 1 176 ? -18.609 -8.695 -8.445 1 97.75 176 ASP A C 1
ATOM 1401 O O . ASP A 1 176 ? -19.438 -8.781 -7.539 1 97.75 176 ASP A O 1
ATOM 1405 N N . LEU A 1 177 ? -17.578 -9.617 -8.57 1 98.38 177 LEU A N 1
ATOM 1406 C CA . LEU A 1 177 ? -17.266 -10.664 -7.605 1 98.38 177 LEU A CA 1
ATOM 1407 C C . LEU A 1 177 ? -15.766 -10.773 -7.387 1 98.38 177 LEU A C 1
ATOM 1409 O O . LEU A 1 177 ? -15 -10.898 -8.352 1 98.38 177 LEU A O 1
ATOM 1413 N N . ILE A 1 178 ? -15.375 -10.688 -6.18 1 98.69 178 ILE A N 1
ATOM 1414 C CA . ILE A 1 178 ? -13.977 -10.867 -5.809 1 98.69 178 ILE A CA 1
ATOM 1415 C C . ILE A 1 178 ? -13.836 -12.086 -4.902 1 98.69 178 ILE A C 1
ATOM 1417 O O . ILE A 1 178 ? -14.5 -12.18 -3.871 1 98.69 178 ILE A O 1
ATOM 1421 N N . VAL A 1 179 ? -13.008 -13.031 -5.324 1 98.62 179 VAL A N 1
ATOM 1422 C CA . VAL A 1 179 ? -12.734 -14.242 -4.559 1 98.62 179 VAL A CA 1
ATOM 1423 C C . VAL A 1 179 ? -11.297 -14.203 -4.031 1 98.62 179 VAL A C 1
ATOM 1425 O O . VAL A 1 179 ? -10.344 -14.234 -4.812 1 98.62 179 VAL A O 1
ATOM 1428 N N . VAL A 1 180 ? -11.18 -14.102 -2.752 1 98.56 180 VAL A N 1
ATOM 1429 C CA . VAL A 1 180 ? -9.875 -14.172 -2.096 1 98.56 180 VAL A CA 1
ATOM 1430 C C . VAL A 1 180 ? -9.578 -15.617 -1.689 1 98.56 180 VAL A C 1
ATOM 1432 O O . VAL A 1 180 ? -10.383 -16.25 -1.001 1 98.56 180 VAL A O 1
ATOM 1435 N N . CYS A 1 181 ? -8.414 -16.141 -2.113 1 98.06 181 CYS A N 1
ATOM 1436 C CA . CYS A 1 181 ? -8.188 -17.562 -1.897 1 98.06 181 CYS A CA 1
ATOM 1437 C C . CYS A 1 181 ? -6.727 -17.844 -1.551 1 98.06 181 CYS A C 1
ATOM 1439 O O . CYS A 1 181 ? -5.824 -17.438 -2.291 1 98.06 181 CYS A O 1
ATOM 1441 N N . GLY A 1 182 ? -6.551 -18.5 -0.42 1 96.25 182 GLY A N 1
ATOM 1442 C CA . GLY A 1 182 ? -5.223 -18.984 -0.083 1 96.25 182 GLY A CA 1
ATOM 1443 C C . GLY A 1 182 ? -4.273 -17.891 0.359 1 96.25 182 GLY A C 1
ATOM 1444 O O . GLY A 1 182 ? -3.074 -17.953 0.081 1 96.25 182 GLY A O 1
ATOM 1445 N N . THR A 1 183 ? -4.738 -16.875 0.934 1 95.5 183 THR A N 1
ATOM 1446 C CA . THR A 1 183 ? -3.92 -15.766 1.408 1 95.5 183 THR A CA 1
ATOM 1447 C C . THR A 1 183 ? -4.496 -15.18 2.693 1 95.5 183 THR A C 1
ATOM 1449 O O . THR A 1 183 ? -5.715 -15.117 2.861 1 95.5 183 THR A O 1
ATOM 1452 N N . SER A 1 184 ? -3.6 -14.711 3.543 1 92.06 184 SER A N 1
ATOM 1453 C CA . SER A 1 184 ? -4.004 -14.055 4.781 1 92.06 184 SER A CA 1
ATOM 1454 C C . SER A 1 184 ? -4.348 -12.594 4.543 1 92.06 184 SER A C 1
ATOM 1456 O O . SER A 1 184 ? -4.852 -11.914 5.441 1 92.06 184 SER A O 1
ATOM 1458 N N . LEU A 1 185 ? -4.133 -12.102 3.4 1 93 185 LEU A N 1
ATOM 1459 C CA . LEU A 1 185 ? -4.359 -10.703 3.057 1 93 185 LEU A CA 1
ATOM 1460 C C . LEU A 1 185 ? -3.68 -9.773 4.059 1 93 185 LEU A C 1
ATOM 1462 O O . LEU A 1 185 ? -4.289 -8.82 4.543 1 93 185 LEU A O 1
ATOM 1466 N N . ALA A 1 186 ? -2.363 -10.086 4.312 1 89.19 186 ALA A N 1
ATOM 1467 C CA . ALA A 1 186 ? -1.662 -9.344 5.355 1 89.19 186 ALA A CA 1
ATOM 1468 C C . ALA A 1 186 ? -0.525 -8.508 4.77 1 89.19 186 ALA A C 1
ATOM 1470 O O . ALA A 1 186 ? 0.001 -7.613 5.434 1 89.19 186 ALA A O 1
ATOM 1471 N N . VAL A 1 187 ? -0.189 -8.805 3.58 1 90.44 187 VAL A N 1
ATOM 1472 C CA . VAL A 1 187 ? 1.015 -8.18 3.041 1 90.44 187 VAL A CA 1
ATOM 1473 C C . VAL A 1 187 ? 0.629 -7.062 2.074 1 90.44 187 VAL A C 1
ATOM 1475 O O . VAL A 1 187 ? -0.004 -7.312 1.045 1 90.44 187 VAL A O 1
ATOM 1478 N N . TYR A 1 188 ? 1.123 -5.887 2.418 1 93.62 188 TYR A N 1
ATOM 1479 C CA . TYR A 1 188 ? 0.873 -4.734 1.555 1 93.62 188 TYR A CA 1
ATOM 1480 C C . TYR A 1 188 ? 1.94 -4.625 0.472 1 93.62 188 TYR A C 1
ATOM 1482 O O . TYR A 1 188 ? 3.088 -5.027 0.679 1 93.62 188 TYR A O 1
ATOM 1490 N N . PRO A 1 189 ? 1.48 -4.113 -0.68 1 95.88 189 PRO A N 1
ATOM 1491 C CA . PRO A 1 189 ? 0.222 -3.428 -0.984 1 95.88 189 PRO A CA 1
ATOM 1492 C C . PRO A 1 189 ? -0.863 -4.379 -1.481 1 95.88 189 PRO A C 1
ATOM 1494 O O . PRO A 1 189 ? -1.993 -3.955 -1.735 1 95.88 189 PRO A O 1
ATOM 1497 N N . PHE A 1 190 ? -0.606 -5.66 -1.619 1 97.94 190 PHE A N 1
ATOM 1498 C CA . PHE A 1 190 ? -1.591 -6.609 -2.127 1 97.94 190 PHE A CA 1
ATOM 1499 C C . PHE A 1 190 ? -2.836 -6.617 -1.249 1 97.94 190 PHE A C 1
ATOM 1501 O O . PHE A 1 190 ? -3.959 -6.566 -1.755 1 97.94 190 PHE A O 1
ATOM 1508 N N . ALA A 1 191 ? -2.682 -6.66 0.032 1 95.44 191 ALA A N 1
ATOM 1509 C CA . ALA A 1 191 ? -3.785 -6.719 0.987 1 95.44 191 ALA A CA 1
ATOM 1510 C C . ALA A 1 191 ? -4.711 -5.516 0.831 1 95.44 191 ALA A C 1
ATOM 1512 O O . ALA A 1 191 ? -5.906 -5.602 1.125 1 95.44 191 ALA A O 1
ATOM 1513 N N . GLY A 1 192 ? -4.184 -4.418 0.339 1 95.69 192 GLY A N 1
ATOM 1514 C CA . GLY A 1 192 ? -4.969 -3.201 0.211 1 95.69 192 GLY A CA 1
ATOM 1515 C C . GLY A 1 192 ? -5.848 -3.186 -1.023 1 95.69 192 GLY A C 1
ATOM 1516 O O . GLY A 1 192 ? -6.758 -2.359 -1.133 1 95.69 192 GLY A O 1
ATOM 1517 N N . LEU A 1 193 ? -5.621 -4.07 -1.951 1 97.94 193 LEU A N 1
ATOM 1518 C CA . LEU A 1 193 ? -6.348 -4.09 -3.215 1 97.94 193 LEU A CA 1
ATOM 1519 C C . LEU A 1 193 ? -7.848 -4.23 -2.977 1 97.94 193 LEU A C 1
ATOM 1521 O O . LEU A 1 193 ? -8.656 -3.623 -3.686 1 97.94 193 LEU A O 1
ATOM 1525 N N . ILE A 1 194 ? -8.227 -4.996 -1.99 1 96.69 194 ILE A N 1
ATOM 1526 C CA . ILE A 1 194 ? -9.625 -5.332 -1.734 1 96.69 194 ILE A CA 1
ATOM 1527 C C . ILE A 1 194 ? -10.398 -4.07 -1.379 1 96.69 194 ILE A C 1
ATOM 1529 O O . ILE A 1 194 ? -11.617 -4.008 -1.565 1 96.69 194 ILE A O 1
ATOM 1533 N N . GLU A 1 195 ? -9.742 -3.076 -0.879 1 95 195 GLU A N 1
ATOM 1534 C CA . GLU A 1 195 ? -10.391 -1.83 -0.483 1 95 195 GLU A CA 1
ATOM 1535 C C . GLU A 1 195 ? -10.852 -1.036 -1.702 1 95 195 GLU A C 1
ATOM 1537 O O . GLU A 1 195 ? -11.664 -0.116 -1.58 1 95 195 GLU A O 1
ATOM 1542 N N . TYR A 1 196 ? -10.352 -1.341 -2.859 1 97.06 196 TYR A N 1
ATOM 1543 C CA . TYR A 1 196 ? -10.719 -0.646 -4.086 1 97.06 196 TYR A CA 1
ATOM 1544 C C . TYR A 1 196 ? -11.953 -1.285 -4.723 1 97.06 196 TYR A C 1
ATOM 1546 O O . TYR A 1 196 ? -12.461 -0.793 -5.734 1 97.06 196 TYR A O 1
ATOM 1554 N N . ALA A 1 197 ? -12.43 -2.391 -4.152 1 97 197 ALA A N 1
ATOM 1555 C CA . ALA A 1 197 ? -13.617 -3.049 -4.68 1 97 197 ALA A CA 1
ATOM 1556 C C . ALA A 1 197 ? -14.812 -2.098 -4.684 1 97 197 ALA A C 1
ATOM 1558 O O . ALA A 1 197 ? -14.969 -1.281 -3.773 1 97 197 ALA A O 1
ATOM 1559 N N . SER A 1 198 ? -15.586 -2.285 -5.699 1 94.94 198 SER A N 1
ATOM 1560 C CA . SER A 1 198 ? -16.844 -1.55 -5.734 1 94.94 198 SER A CA 1
ATOM 1561 C C . SER A 1 198 ? -17.719 -1.881 -4.523 1 94.94 198 SER A C 1
ATOM 1563 O O . SER A 1 198 ? -17.719 -3.02 -4.051 1 94.94 198 SER A O 1
ATOM 1565 N N . LYS A 1 199 ? -18.516 -0.866 -4.109 1 89.88 199 LYS A N 1
ATOM 1566 C CA . LYS A 1 199 ? -19.422 -1.07 -2.98 1 89.88 199 LYS A CA 1
ATOM 1567 C C . LYS A 1 199 ? -20.453 -2.148 -3.293 1 89.88 199 LYS A C 1
ATOM 1569 O O . LYS A 1 199 ? -20.984 -2.797 -2.385 1 89.88 199 LYS A O 1
ATOM 1574 N N . ASP A 1 200 ? -20.672 -2.328 -4.539 1 93.75 200 ASP A N 1
ATOM 1575 C CA . ASP A 1 200 ? -21.688 -3.281 -4.969 1 93.75 200 ASP A CA 1
ATOM 1576 C C . ASP A 1 200 ? -21.078 -4.656 -5.238 1 93.75 200 ASP A C 1
ATOM 1578 O O . ASP A 1 200 ? -21.797 -5.625 -5.488 1 93.75 200 ASP A O 1
ATOM 1582 N N . ALA A 1 201 ? -19.797 -4.734 -5.188 1 97 201 ALA A N 1
ATOM 1583 C CA . ALA A 1 201 ? -19.141 -6.008 -5.469 1 97 201 ALA A CA 1
ATOM 1584 C C . ALA A 1 201 ? -19.328 -6.992 -4.316 1 97 201 ALA A C 1
ATOM 1586 O O . ALA A 1 201 ? -19.297 -6.602 -3.146 1 97 201 ALA A O 1
ATOM 1587 N N . LYS A 1 202 ? -19.594 -8.25 -4.672 1 97.81 202 LYS A N 1
ATOM 1588 C CA . LYS A 1 202 ? -19.578 -9.336 -3.693 1 97.81 202 LYS A CA 1
ATOM 1589 C C . LYS A 1 202 ? -18.156 -9.812 -3.43 1 97.81 202 LYS A C 1
ATOM 1591 O O . LYS A 1 202 ? -17.375 -9.992 -4.363 1 97.81 202 LYS A O 1
ATOM 1596 N N . ILE A 1 203 ? -17.797 -9.914 -2.146 1 98.12 203 ILE A N 1
ATOM 1597 C CA . ILE A 1 203 ? -16.484 -10.398 -1.763 1 98.12 203 ILE A CA 1
ATOM 1598 C C . ILE A 1 203 ? -16.625 -11.695 -0.969 1 98.12 203 ILE A C 1
ATOM 1600 O O . ILE A 1 203 ? -17.375 -11.758 0.001 1 98.12 203 ILE A O 1
ATOM 1604 N N . VAL A 1 204 ? -15.93 -12.727 -1.389 1 98.19 204 VAL A N 1
ATOM 1605 C CA . VAL A 1 204 ? -15.922 -14.008 -0.682 1 98.19 204 VAL A CA 1
ATOM 1606 C C . VAL A 1 204 ? -14.484 -14.508 -0.542 1 98.19 204 VAL A C 1
ATOM 1608 O O . VAL A 1 204 ? -13.695 -14.414 -1.479 1 98.19 204 VAL A O 1
ATOM 1611 N N . ALA A 1 205 ? -14.141 -14.984 0.609 1 98 205 ALA A N 1
ATOM 1612 C CA . ALA A 1 205 ? -12.82 -15.562 0.842 1 98 205 ALA A CA 1
ATOM 1613 C C . ALA A 1 205 ? -12.922 -17.062 1.13 1 98 205 ALA A C 1
ATOM 1615 O O . ALA A 1 205 ? -13.875 -17.516 1.764 1 98 205 ALA A O 1
ATOM 1616 N N . VAL A 1 206 ? -12.008 -17.781 0.583 1 97.44 206 VAL A N 1
ATOM 1617 C CA . VAL A 1 206 ? -11.82 -19.203 0.88 1 97.44 206 VAL A CA 1
ATOM 1618 C C . VAL A 1 206 ? -10.461 -19.406 1.558 1 97.44 206 VAL A C 1
ATOM 1620 O O . VAL A 1 206 ? -9.414 -19.281 0.916 1 97.44 206 VAL A O 1
ATOM 1623 N N . ASN A 1 207 ? -10.477 -19.688 2.785 1 94.94 207 ASN A N 1
ATOM 1624 C CA . ASN A 1 207 ? -9.258 -19.812 3.578 1 94.94 207 ASN A CA 1
ATOM 1625 C C . ASN A 1 207 ? -9.477 -20.703 4.797 1 94.94 207 ASN A C 1
ATOM 1627 O O . ASN A 1 207 ? -10.594 -20.797 5.316 1 94.94 207 ASN A O 1
ATOM 1631 N N . LYS A 1 208 ? -8.438 -21.328 5.277 1 92.94 208 LYS A N 1
ATOM 1632 C CA . LYS A 1 208 ? -8.539 -22.219 6.426 1 92.94 208 LYS A CA 1
ATOM 1633 C C . LYS A 1 208 ? -8.742 -21.438 7.719 1 92.94 208 LYS A C 1
ATOM 1635 O O . LYS A 1 208 ? -9.414 -21.906 8.633 1 92.94 208 LYS A O 1
ATOM 1640 N N . GLU A 1 209 ? -8.133 -20.297 7.777 1 92.12 209 GLU A N 1
ATOM 1641 C CA . GLU A 1 209 ? -8.203 -19.453 8.969 1 92.12 209 GLU A CA 1
ATOM 1642 C C . GLU A 1 209 ? -8.945 -18.141 8.672 1 92.12 209 GLU A C 1
ATOM 1644 O O . GLU A 1 209 ? -9.094 -17.766 7.516 1 92.12 209 GLU A O 1
ATOM 1649 N N . LYS A 1 210 ? -9.383 -17.562 9.773 1 92.19 210 LYS A N 1
ATOM 1650 C CA . LYS A 1 210 ? -10 -16.25 9.625 1 92.19 210 LYS A CA 1
ATOM 1651 C C . LYS A 1 210 ? -8.984 -15.211 9.133 1 92.19 210 LYS A C 1
ATOM 1653 O O . LYS A 1 210 ? -7.832 -15.211 9.57 1 92.19 210 LYS A O 1
ATOM 1658 N N . ILE A 1 211 ? -9.438 -14.375 8.219 1 92.88 211 ILE A N 1
ATOM 1659 C CA . ILE A 1 211 ? -8.594 -13.312 7.699 1 92.88 211 ILE A CA 1
ATOM 1660 C C . ILE A 1 211 ? -9.344 -11.984 7.754 1 92.88 211 ILE A C 1
ATOM 1662 O O . ILE A 1 211 ? -10.578 -11.961 7.848 1 92.88 211 ILE A O 1
ATOM 1666 N N . PRO A 1 212 ? -8.609 -10.859 7.844 1 89.56 212 PRO A N 1
ATOM 1667 C CA . PRO A 1 212 ? -9.289 -9.555 7.812 1 89.56 212 PRO A CA 1
ATOM 1668 C C . PRO A 1 212 ? -10.016 -9.305 6.496 1 89.56 212 PRO A C 1
ATOM 1670 O O . PRO A 1 212 ? -9.422 -9.414 5.422 1 89.56 212 PRO A O 1
ATOM 1673 N N . LEU A 1 213 ? -11.32 -9.062 6.59 1 92.62 213 LEU A N 1
ATOM 1674 C CA . LEU A 1 213 ? -12.156 -8.789 5.426 1 92.62 213 LEU A CA 1
ATOM 1675 C C . LEU A 1 213 ? -13.094 -7.617 5.699 1 92.62 213 LEU A C 1
ATOM 1677 O O . LEU A 1 213 ? -13.391 -7.309 6.855 1 92.62 213 LEU A O 1
ATOM 1681 N N . PRO A 1 214 ? -13.492 -7.012 4.613 1 89.5 214 PRO A N 1
ATOM 1682 C CA . PRO A 1 214 ? -14.531 -5.992 4.801 1 89.5 214 PRO A CA 1
ATOM 1683 C C . PRO A 1 214 ? -15.812 -6.555 5.41 1 89.5 214 PRO A C 1
ATOM 1685 O O . PRO A 1 214 ? -16.047 -7.766 5.352 1 89.5 214 PRO A O 1
ATOM 1688 N N . GLU A 1 215 ? -16.578 -5.727 6.039 1 83.12 215 GLU A N 1
ATOM 1689 C CA . GLU A 1 215 ? -17.75 -6.125 6.793 1 83.12 215 GLU A CA 1
ATOM 1690 C C . GLU A 1 215 ? -18.734 -6.898 5.914 1 83.12 215 GLU A C 1
ATOM 1692 O O . GLU A 1 215 ? -19.375 -7.84 6.375 1 83.12 215 GLU A O 1
ATOM 1697 N N . ASN A 1 216 ? -18.797 -6.574 4.68 1 85.94 216 ASN A N 1
ATOM 1698 C CA . ASN A 1 216 ? -19.812 -7.18 3.809 1 85.94 216 ASN A CA 1
ATOM 1699 C C . ASN A 1 216 ? -19.25 -8.406 3.088 1 85.94 216 ASN A C 1
ATOM 1701 O O . ASN A 1 216 ? -19.938 -9.008 2.26 1 85.94 216 ASN A O 1
ATOM 1705 N N . ALA A 1 217 ? -18.094 -8.773 3.461 1 94.44 217 ALA A N 1
ATOM 1706 C CA . ALA A 1 217 ? -17.469 -9.93 2.814 1 94.44 217 ALA A CA 1
ATOM 1707 C C . ALA A 1 217 ? -17.875 -11.227 3.508 1 94.44 217 ALA A C 1
ATOM 1709 O O . ALA A 1 217 ? -18.25 -11.219 4.684 1 94.44 217 ALA A O 1
ATOM 1710 N N . GLU A 1 218 ? -17.875 -12.312 2.779 1 95.06 218 GLU A N 1
ATOM 1711 C CA . GLU A 1 218 ? -18.141 -13.648 3.299 1 95.06 218 GLU A CA 1
ATOM 1712 C C . GLU A 1 218 ? -16.875 -14.477 3.367 1 95.06 218 GLU A C 1
ATOM 1714 O O . GLU A 1 218 ? -15.961 -14.297 2.555 1 95.06 218 GLU A O 1
ATOM 1719 N N . LEU A 1 219 ? -16.812 -15.312 4.363 1 95.19 219 LEU A N 1
ATOM 1720 C CA . LEU A 1 219 ? -15.68 -16.219 4.523 1 95.19 219 LEU A CA 1
ATOM 1721 C C . LEU A 1 219 ? -16.125 -17.672 4.508 1 95.19 219 LEU A C 1
ATOM 1723 O O . LEU A 1 219 ? -16.969 -18.078 5.305 1 95.19 219 LEU A O 1
ATOM 1727 N N . ILE A 1 220 ? -15.672 -18.422 3.592 1 95.19 220 ILE A N 1
ATOM 1728 C CA . ILE A 1 220 ? -15.805 -19.875 3.543 1 95.19 220 ILE A CA 1
ATOM 1729 C C . ILE A 1 220 ? -14.578 -20.531 4.168 1 95.19 220 ILE A C 1
ATOM 1731 O O . ILE A 1 220 ? -13.508 -20.562 3.561 1 95.19 220 ILE A O 1
ATOM 1735 N N . ILE A 1 221 ? -14.734 -20.969 5.383 1 93.31 221 ILE A N 1
ATOM 1736 C CA . ILE A 1 221 ? -13.625 -21.609 6.074 1 93.31 221 ILE A CA 1
ATOM 1737 C C . ILE A 1 221 ? -13.469 -23.047 5.578 1 93.31 221 ILE A C 1
ATOM 1739 O O . ILE A 1 221 ? -14.406 -23.844 5.66 1 93.31 221 ILE A O 1
ATOM 1743 N N . GLY A 1 222 ? -12.352 -23.375 5.09 1 92.75 222 GLY A N 1
ATOM 1744 C CA . GLY A 1 222 ? -12.094 -24.719 4.602 1 92.75 222 GLY A CA 1
ATOM 1745 C C . GLY A 1 222 ? -10.852 -24.812 3.736 1 92.75 222 GLY A C 1
ATOM 1746 O O . GLY A 1 222 ? -10.156 -23.812 3.533 1 92.75 222 GLY A O 1
ATOM 1747 N N . ASN A 1 223 ? -10.625 -26.016 3.33 1 94.69 223 ASN A N 1
ATOM 1748 C CA . ASN A 1 223 ? -9.539 -26.297 2.391 1 94.69 223 ASN A CA 1
ATOM 1749 C C . ASN A 1 223 ? -9.891 -25.828 0.98 1 94.69 223 ASN A C 1
ATOM 1751 O O . ASN A 1 223 ? -10.867 -26.297 0.391 1 94.69 223 ASN A O 1
ATOM 1755 N N . ALA A 1 224 ? -9.117 -24.891 0.483 1 96.25 224 ALA A N 1
ATOM 1756 C CA . ALA A 1 224 ? -9.422 -24.281 -0.809 1 96.25 224 ALA A CA 1
ATOM 1757 C C . ALA A 1 224 ? -9.508 -25.328 -1.906 1 96.25 224 ALA A C 1
ATOM 1759 O O . ALA A 1 224 ? -10.359 -25.234 -2.797 1 96.25 224 ALA A O 1
ATOM 1760 N N . LYS A 1 225 ? -8.586 -26.297 -1.855 1 96.81 225 LYS A N 1
ATOM 1761 C CA . LYS A 1 225 ? -8.617 -27.359 -2.855 1 96.81 225 LYS A CA 1
ATOM 1762 C C . LYS A 1 225 ? -9.977 -28.062 -2.863 1 96.81 225 LYS A C 1
ATOM 1764 O O . LYS A 1 225 ? -10.578 -28.25 -3.922 1 96.81 225 LYS A O 1
ATOM 1769 N N . GLU A 1 226 ? -10.453 -28.422 -1.71 1 96.81 226 GLU A N 1
ATOM 1770 C CA . GLU A 1 226 ? -11.734 -29.109 -1.585 1 96.81 226 GLU A CA 1
ATOM 1771 C C . GLU A 1 226 ? -12.891 -28.234 -2.055 1 96.81 226 GLU A C 1
ATOM 1773 O O . GLU A 1 226 ? -13.805 -28.703 -2.732 1 96.81 226 GLU A O 1
ATOM 1778 N N . VAL A 1 227 ? -12.828 -26.984 -1.7 1 96.94 227 VAL A N 1
ATOM 1779 C CA . VAL A 1 227 ? -13.875 -26.031 -2.078 1 96.94 227 VAL A CA 1
ATOM 1780 C C . VAL A 1 227 ? -13.93 -25.906 -3.6 1 96.94 227 VAL A C 1
ATOM 1782 O O . VAL A 1 227 ? -15.008 -25.922 -4.191 1 96.94 227 VAL A O 1
ATOM 1785 N N . PHE A 1 228 ? -12.781 -25.859 -4.238 1 97.75 228 PHE A N 1
ATOM 1786 C CA . PHE A 1 228 ? -12.727 -25.641 -5.676 1 97.75 228 PHE A CA 1
ATOM 1787 C C . PHE A 1 228 ? -13.031 -26.922 -6.434 1 97.75 228 PHE A C 1
ATOM 1789 O O . PHE A 1 228 ? -13.344 -26.891 -7.629 1 97.75 228 PHE A O 1
ATOM 1796 N N . GLU A 1 229 ? -12.883 -28.078 -5.809 1 97.06 229 GLU A N 1
ATOM 1797 C CA . GLU A 1 229 ? -13.289 -29.344 -6.434 1 97.06 229 GLU A CA 1
ATOM 1798 C C . GLU A 1 229 ? -14.781 -29.328 -6.754 1 97.06 229 GLU A C 1
ATOM 1800 O O . GLU A 1 229 ? -15.227 -30.031 -7.668 1 97.06 229 GLU A O 1
ATOM 1805 N N . GLU A 1 230 ? -15.484 -28.5 -5.996 1 95.56 230 GLU A N 1
ATOM 1806 C CA . GLU A 1 230 ? -16.938 -28.453 -6.168 1 95.56 230 GLU A CA 1
ATOM 1807 C C . GLU A 1 230 ? -17.344 -27.344 -7.137 1 95.56 230 GLU A C 1
ATOM 1809 O O . GLU A 1 230 ? -18.531 -27.078 -7.312 1 95.56 230 GLU A O 1
ATOM 1814 N N . VAL A 1 231 ? -16.453 -26.672 -7.73 1 95.38 231 VAL A N 1
ATOM 1815 C CA . VAL A 1 231 ? -16.719 -25.562 -8.648 1 95.38 231 VAL A CA 1
ATOM 1816 C C . VAL A 1 231 ? -16.719 -26.078 -10.086 1 95.38 231 VAL A C 1
ATOM 1818 O O . VAL A 1 231 ? -15.844 -26.859 -10.477 1 95.38 231 VAL A O 1
ATOM 1821 N N . ASP A 1 232 ? -17.719 -25.75 -10.766 1 92.62 232 ASP A N 1
ATOM 1822 C CA . ASP A 1 232 ? -17.828 -26.062 -12.188 1 92.62 232 ASP A CA 1
ATOM 1823 C C . ASP A 1 232 ? -18.562 -24.969 -12.953 1 92.62 232 ASP A C 1
ATOM 1825 O O . ASP A 1 232 ? -19.344 -24.219 -12.367 1 92.62 232 ASP A O 1
ATOM 1829 N N . LEU A 1 233 ? -18.234 -24.844 -14.227 1 90.06 233 LEU A N 1
ATOM 1830 C CA . LEU A 1 233 ? -18.938 -23.875 -15.07 1 90.06 233 LEU A CA 1
ATOM 1831 C C . LEU A 1 233 ? -20.344 -24.391 -15.398 1 90.06 233 LEU A C 1
ATOM 1833 O O . LEU A 1 233 ? -20.5 -25.531 -15.82 1 90.06 233 LEU A O 1
ATOM 1837 N N . LYS A 1 234 ? -21.281 -23.547 -14.992 1 81.69 234 LYS A N 1
ATOM 1838 C CA . LYS A 1 234 ? -22.641 -23.906 -15.391 1 81.69 234 LYS A CA 1
ATOM 1839 C C . LYS A 1 234 ? -22.969 -23.375 -16.781 1 81.69 234 LYS A C 1
ATOM 1841 O O . LYS A 1 234 ? -22.625 -22.234 -17.109 1 81.69 234 LYS A O 1
ATOM 1846 N N . LYS A 1 235 ? -23.281 -24.297 -17.781 1 62.41 235 LYS A N 1
ATOM 1847 C CA . LYS A 1 235 ? -23.719 -23.969 -19.141 1 62.41 235 LYS A CA 1
ATOM 1848 C C . LYS A 1 235 ? -25.125 -23.391 -19.125 1 62.41 235 LYS A C 1
ATOM 1850 O O . LYS A 1 235 ? -25.953 -23.75 -18.297 1 62.41 235 LYS A O 1
ATOM 1855 N N . MET B 1 1 ? 26.312 24.547 10.125 1 62.12 1 MET B N 1
ATOM 1856 C CA . MET B 1 1 ? 25.078 24.297 9.398 1 62.12 1 MET B CA 1
ATOM 1857 C C . MET B 1 1 ? 24.609 22.859 9.617 1 62.12 1 MET B C 1
ATOM 1859 O O . MET B 1 1 ? 25.422 21.938 9.742 1 62.12 1 MET B O 1
ATOM 1863 N N . SER B 1 2 ? 23.234 22.859 9.914 1 86.81 2 SER B N 1
ATOM 1864 C CA . SER B 1 2 ? 22.75 21.516 10.25 1 86.81 2 SER B CA 1
ATOM 1865 C C . SER B 1 2 ? 22.766 20.594 9.031 1 86.81 2 SER B C 1
ATOM 1867 O O . SER B 1 2 ? 22.797 21.078 7.895 1 86.81 2 SER B O 1
ATOM 1869 N N . GLU B 1 3 ? 22.984 19.453 9.211 1 91.94 3 GLU B N 1
ATOM 1870 C CA . GLU B 1 3 ? 23.031 18.438 8.164 1 91.94 3 GLU B CA 1
ATOM 1871 C C . GLU B 1 3 ? 21.812 18.547 7.242 1 91.94 3 GLU B C 1
ATOM 1873 O O . GLU B 1 3 ? 21.953 18.531 6.02 1 91.94 3 GLU B O 1
ATOM 1878 N N . LEU B 1 4 ? 20.672 18.719 7.785 1 96.12 4 LEU B N 1
ATOM 1879 C CA . LEU B 1 4 ? 19.469 18.812 6.977 1 96.12 4 LEU B CA 1
ATOM 1880 C C . LEU B 1 4 ? 19.484 20.062 6.113 1 96.12 4 LEU B C 1
ATOM 1882 O O . LEU B 1 4 ? 19.109 20.031 4.941 1 96.12 4 LEU B O 1
ATOM 1886 N N . ASN B 1 5 ? 19.922 21.141 6.707 1 96.19 5 ASN B N 1
ATOM 1887 C CA . ASN B 1 5 ? 19.984 22.406 5.965 1 96.19 5 ASN B CA 1
ATOM 1888 C C . ASN B 1 5 ? 20.891 22.281 4.742 1 96.19 5 ASN B C 1
ATOM 1890 O O . ASN B 1 5 ? 20.547 22.781 3.664 1 96.19 5 ASN B O 1
ATOM 1894 N N . GLU B 1 6 ? 22.016 21.703 4.895 1 95.44 6 GLU B N 1
ATOM 1895 C CA . GLU B 1 6 ? 22.938 21.5 3.779 1 95.44 6 GLU B CA 1
ATOM 1896 C C . GLU B 1 6 ? 22.297 20.656 2.678 1 95.44 6 GLU B C 1
ATOM 1898 O O . GLU B 1 6 ? 22.406 20.984 1.495 1 95.44 6 GLU B O 1
ATOM 1903 N N . LEU B 1 7 ? 21.625 19.625 3.061 1 96.19 7 LEU B N 1
ATOM 1904 C CA . LEU B 1 7 ? 20.984 18.75 2.092 1 96.19 7 LEU B CA 1
ATOM 1905 C C . LEU B 1 7 ? 19.891 19.5 1.333 1 96.19 7 LEU B C 1
ATOM 1907 O O . LEU B 1 7 ? 19.844 19.453 0.101 1 96.19 7 LEU B O 1
ATOM 1911 N N . LEU B 1 8 ? 19.078 20.203 2.041 1 97.06 8 LEU B N 1
ATOM 1912 C CA . LEU B 1 8 ? 17.938 20.891 1.438 1 97.06 8 LEU B CA 1
ATOM 1913 C C . LEU B 1 8 ? 18.406 21.953 0.441 1 97.06 8 LEU B C 1
ATOM 1915 O O . LEU B 1 8 ? 17.734 22.203 -0.563 1 97.06 8 LEU B O 1
ATOM 1919 N N . ASN B 1 9 ? 19.578 22.484 0.692 1 96.5 9 ASN B N 1
ATOM 1920 C CA . ASN B 1 9 ? 20.078 23.531 -0.186 1 96.5 9 ASN B CA 1
ATOM 1921 C C . ASN B 1 9 ? 20.891 22.969 -1.339 1 96.5 9 ASN B C 1
ATOM 1923 O O . ASN B 1 9 ? 21.172 23.656 -2.314 1 96.5 9 ASN B O 1
ATOM 1927 N N . SER B 1 10 ? 21.219 21.719 -1.322 1 95.75 10 SER B N 1
ATOM 1928 C CA . SER B 1 10 ? 22.094 21.109 -2.318 1 95.75 10 SER B CA 1
ATOM 1929 C C . SER B 1 10 ? 21.297 20.375 -3.381 1 95.75 10 SER B C 1
ATOM 1931 O O . SER B 1 10 ? 21.844 19.984 -4.418 1 95.75 10 SER B O 1
ATOM 1933 N N . PHE B 1 11 ? 20.016 20.125 -3.129 1 95.88 11 PHE B N 1
ATOM 1934 C CA . PHE B 1 11 ? 19.203 19.344 -4.059 1 95.88 11 PHE B CA 1
ATOM 1935 C C . PHE B 1 11 ? 18.109 20.203 -4.676 1 95.88 11 PHE B C 1
ATOM 1937 O O . PHE B 1 11 ? 17.766 21.25 -4.137 1 95.88 11 PHE B O 1
ATOM 1944 N N . SER B 1 12 ? 17.578 19.781 -5.805 1 92.81 12 SER B N 1
ATOM 1945 C CA . SER B 1 12 ? 16.641 20.594 -6.57 1 92.81 12 SER B CA 1
ATOM 1946 C C . SER B 1 12 ? 15.234 20.016 -6.52 1 92.81 12 SER B C 1
ATOM 1948 O O . SER B 1 12 ? 14.25 20.766 -6.609 1 92.81 12 SER B O 1
ATOM 1950 N N . HIS B 1 13 ? 15.062 18.766 -6.527 1 97.44 13 HIS B N 1
ATOM 1951 C CA . HIS B 1 13 ? 13.766 18.109 -6.477 1 97.44 13 HIS B CA 1
ATOM 1952 C C . HIS B 1 13 ? 13.531 17.438 -5.129 1 97.44 13 HIS B C 1
ATOM 1954 O O . HIS B 1 13 ? 13.805 16.25 -4.973 1 97.44 13 HIS B O 1
ATOM 1960 N N . ILE B 1 14 ? 12.906 18.203 -4.184 1 98.5 14 ILE B N 1
ATOM 1961 C CA . ILE B 1 14 ? 12.789 17.797 -2.789 1 98.5 14 ILE B CA 1
ATOM 1962 C C . ILE B 1 14 ? 11.359 17.328 -2.508 1 98.5 14 ILE B C 1
ATOM 1964 O O . ILE B 1 14 ? 10.398 17.953 -2.959 1 98.5 14 ILE B O 1
ATOM 1968 N N . VAL B 1 15 ? 11.25 16.25 -1.831 1 98.94 15 VAL B N 1
ATOM 1969 C CA . VAL B 1 15 ? 9.945 15.773 -1.371 1 98.94 15 VAL B CA 1
ATOM 1970 C C . VAL B 1 15 ? 9.969 15.586 0.145 1 98.94 15 VAL B C 1
ATOM 1972 O O . VAL B 1 15 ? 10.875 14.945 0.682 1 98.94 15 VAL B O 1
ATOM 1975 N N . PHE B 1 16 ? 9.039 16.188 0.826 1 98.88 16 PHE B N 1
ATOM 1976 C CA . PHE B 1 16 ? 8.812 15.945 2.248 1 98.88 16 PHE B CA 1
ATOM 1977 C C . PHE B 1 16 ? 7.699 14.93 2.461 1 98.88 16 PHE B C 1
ATOM 1979 O O . PHE B 1 16 ? 6.586 15.117 1.968 1 98.88 16 PHE B O 1
ATOM 1986 N N . LEU B 1 17 ? 7.977 13.852 3.098 1 98.88 17 LEU B N 1
ATOM 1987 C CA . LEU B 1 17 ? 6.98 12.898 3.584 1 98.88 17 LEU B CA 1
ATOM 1988 C C . LEU B 1 17 ? 6.723 13.094 5.074 1 98.88 17 LEU B C 1
ATOM 1990 O O . LEU B 1 17 ? 7.609 12.859 5.898 1 98.88 17 LEU B O 1
ATOM 1994 N N . THR B 1 18 ? 5.445 13.492 5.43 1 98.62 18 THR B N 1
ATOM 1995 C CA . THR B 1 18 ? 5.242 13.898 6.816 1 98.62 18 THR B CA 1
ATOM 1996 C C . THR B 1 18 ? 4.086 13.125 7.445 1 98.62 18 THR B C 1
ATOM 1998 O O . THR B 1 18 ? 3.234 12.586 6.734 1 98.62 18 THR B O 1
ATOM 2001 N N . GLY B 1 19 ? 4.125 13.055 8.75 1 96.94 19 GLY B N 1
ATOM 2002 C CA . GLY B 1 19 ? 3.055 12.477 9.547 1 96.94 19 GLY B CA 1
ATOM 2003 C C . GLY B 1 19 ? 2.742 13.289 10.797 1 96.94 19 GLY B C 1
ATOM 2004 O O . GLY B 1 19 ? 3.055 14.477 10.867 1 96.94 19 GLY B O 1
ATOM 2005 N N . ALA B 1 20 ? 2.107 12.641 11.734 1 95.5 20 ALA B N 1
ATOM 2006 C CA . ALA B 1 20 ? 1.518 13.328 12.875 1 95.5 20 ALA B CA 1
ATOM 2007 C C . ALA B 1 20 ? 2.59 14.039 13.703 1 95.5 20 ALA B C 1
ATOM 2009 O O . ALA B 1 20 ? 2.316 15.055 14.336 1 95.5 20 ALA B O 1
ATOM 2010 N N . GLY B 1 21 ? 3.807 13.617 13.602 1 95.44 21 GLY B N 1
ATOM 2011 C CA . GLY B 1 21 ? 4.875 14.195 14.398 1 95.44 21 GLY B CA 1
ATOM 2012 C C . GLY B 1 21 ? 5.152 15.656 14.062 1 95.44 21 GLY B C 1
ATOM 2013 O O . GLY B 1 21 ? 5.594 16.422 14.922 1 95.44 21 GLY B O 1
ATOM 2014 N N . VAL B 1 22 ? 4.848 16.062 12.891 1 97.75 22 VAL B N 1
ATOM 2015 C CA . VAL B 1 22 ? 5.195 17.422 12.5 1 97.75 22 VAL B CA 1
ATOM 2016 C C . VAL B 1 22 ? 4.188 18.406 13.094 1 97.75 22 VAL B C 1
ATOM 2018 O O . VAL B 1 22 ? 4.445 19.609 13.148 1 97.75 22 VAL B O 1
ATOM 2021 N N . SER B 1 23 ? 3.018 17.859 13.539 1 97.5 23 SER B N 1
ATOM 2022 C CA . SER B 1 23 ? 1.965 18.766 14 1 97.5 23 SER B CA 1
ATOM 2023 C C . SER B 1 23 ? 1.9 18.812 15.523 1 97.5 23 SER B C 1
ATOM 2025 O O . SER B 1 23 ? 1.145 19.594 16.094 1 97.5 23 SER B O 1
ATOM 2027 N N . THR B 1 24 ? 2.686 17.969 16.234 1 95 24 THR B N 1
ATOM 2028 C CA . THR B 1 24 ? 2.633 17.922 17.688 1 95 24 THR B CA 1
ATOM 2029 C C . THR B 1 24 ? 3.039 19.266 18.281 1 95 24 THR B C 1
ATOM 2031 O O . THR B 1 24 ? 2.465 19.719 19.281 1 95 24 THR B O 1
ATOM 2034 N N . ALA B 1 25 ? 3.973 19.938 17.641 1 95.81 25 ALA B N 1
ATOM 2035 C CA . ALA B 1 25 ? 4.445 21.234 18.125 1 95.81 25 ALA B CA 1
ATOM 2036 C C . ALA B 1 25 ? 3.381 22.312 17.938 1 95.81 25 ALA B C 1
ATOM 2038 O O . ALA B 1 25 ? 3.494 23.406 18.484 1 95.81 25 ALA B O 1
ATOM 2039 N N . SER B 1 26 ? 2.371 22.016 17.172 1 97.75 26 SER B N 1
ATOM 2040 C CA . SER B 1 26 ? 1.26 22.938 16.953 1 97.75 26 SER B CA 1
ATOM 2041 C C . SER B 1 26 ? 0.1 22.625 17.906 1 97.75 26 SER B C 1
ATOM 2043 O O . SER B 1 26 ? -0.991 23.172 17.75 1 97.75 26 SER B O 1
ATOM 2045 N N . GLY B 1 27 ? 0.314 21.672 18.844 1 94.88 27 GLY B N 1
ATOM 2046 C CA . GLY B 1 27 ? -0.694 21.344 19.828 1 94.88 27 GLY B CA 1
ATOM 2047 C C . GLY B 1 27 ? -1.633 20.234 19.391 1 94.88 27 GLY B C 1
ATOM 2048 O O . GLY B 1 27 ? -2.643 19.969 20.047 1 94.88 27 GLY B O 1
ATOM 2049 N N . ILE B 1 28 ? -1.412 19.641 18.297 1 94.69 28 ILE B N 1
ATOM 2050 C CA . ILE B 1 28 ? -2.225 18.516 17.844 1 94.69 28 ILE B CA 1
ATOM 2051 C C . ILE B 1 28 ? -1.57 17.203 18.266 1 94.69 28 ILE B C 1
ATOM 2053 O O . ILE B 1 28 ? -0.446 16.891 17.844 1 94.69 28 ILE B O 1
ATOM 2057 N N . PRO B 1 29 ? -2.219 16.438 19.078 1 89.12 29 PRO B N 1
ATOM 2058 C CA . PRO B 1 29 ? -1.628 15.172 19.547 1 89.12 29 PRO B CA 1
ATOM 2059 C C . PRO B 1 29 ? -1.479 14.141 18.438 1 89.12 29 PRO B C 1
ATOM 2061 O O . PRO B 1 29 ? -2.215 14.188 17.438 1 89.12 29 PRO B O 1
ATOM 2064 N N . ASP B 1 30 ? -0.518 13.25 18.656 1 82.25 30 ASP B N 1
ATOM 2065 C CA . ASP B 1 30 ? -0.384 12.141 17.719 1 82.25 30 ASP B CA 1
ATOM 2066 C C . ASP B 1 30 ? -1.528 11.141 17.875 1 82.25 30 ASP B C 1
ATOM 2068 O O . ASP B 1 30 ? -2.279 11.203 18.859 1 82.25 30 ASP B O 1
ATOM 2072 N N . TYR B 1 31 ? -1.884 10.43 16.844 1 68.5 31 TYR B N 1
ATOM 2073 C CA . TYR B 1 31 ? -2.975 9.461 16.844 1 68.5 31 TYR B CA 1
ATOM 2074 C C . TYR B 1 31 ? -2.768 8.398 17.906 1 68.5 31 TYR B C 1
ATOM 2076 O O . TYR B 1 31 ? -3.723 7.969 18.562 1 68.5 31 TYR B O 1
ATOM 2084 N N . ARG B 1 32 ? -1.593 7.91 18.109 1 55.44 32 ARG B N 1
ATOM 2085 C CA . ARG B 1 32 ? -1.324 6.863 19.094 1 55.44 32 ARG B CA 1
ATOM 2086 C C . ARG B 1 32 ? -1.652 7.34 20.5 1 55.44 32 ARG B C 1
ATOM 2088 O O . ARG B 1 32 ? -2.008 6.539 21.375 1 55.44 32 ARG B O 1
ATOM 2095 N N . SER B 1 33 ? -1.227 8.562 20.641 1 50.28 33 SER B N 1
ATOM 2096 C CA . SER B 1 33 ? -1.482 9.148 21.953 1 50.28 33 SER B CA 1
ATOM 2097 C C . SER B 1 33 ? -2.977 9.211 22.25 1 50.28 33 SER B C 1
ATOM 2099 O O . SER B 1 33 ? -3.379 9.344 23.406 1 50.28 33 SER B O 1
ATOM 2101 N N . LYS B 1 34 ? -3.703 9.117 21.141 1 51.09 34 LYS B N 1
ATOM 2102 C CA . LYS B 1 34 ? -5.152 9.031 21.281 1 51.09 34 LYS B CA 1
ATOM 2103 C C . LYS B 1 34 ? -5.586 7.625 21.672 1 51.09 34 LYS B C 1
ATOM 2105 O O . LYS B 1 34 ? -6.77 7.379 21.922 1 51.09 34 LYS B O 1
ATOM 2110 N N . ASN B 1 35 ? -4.664 6.613 21.406 1 51.84 35 ASN B N 1
ATOM 2111 C CA . ASN B 1 35 ? -4.941 5.195 21.609 1 51.84 35 ASN B CA 1
ATOM 2112 C C . ASN B 1 35 ? -5.512 4.926 23 1 51.84 35 ASN B C 1
ATOM 2114 O O . ASN B 1 35 ? -5.52 3.785 23.453 1 51.84 35 ASN B O 1
ATOM 2118 N N . GLY B 1 36 ? -5.719 5.938 23.719 1 46.12 36 GLY B N 1
ATOM 2119 C CA . GLY B 1 36 ? -6.387 5.465 24.922 1 46.12 36 GLY B CA 1
ATOM 2120 C C . GLY B 1 36 ? -7.816 5.027 24.672 1 46.12 36 GLY B C 1
ATOM 2121 O O . GLY B 1 36 ? -8.414 5.379 23.656 1 46.12 36 GLY B O 1
ATOM 2122 N N . LEU B 1 37 ? -8.18 3.725 25.047 1 49.69 37 LEU B N 1
ATOM 2123 C CA . LEU B 1 37 ? -9.547 3.221 25.156 1 49.69 37 LEU B CA 1
ATOM 2124 C C . LEU B 1 37 ? -10.508 4.344 25.531 1 49.69 37 LEU B C 1
ATOM 2126 O O . LEU B 1 37 ? -10.289 5.059 26.5 1 49.69 37 LEU B O 1
ATOM 2130 N N . TYR B 1 38 ? -11.094 4.926 24.453 1 53 38 TYR B N 1
ATOM 2131 C CA . TYR B 1 38 ? -12.164 5.781 24.969 1 53 38 TYR B CA 1
ATOM 2132 C C . TYR B 1 38 ? -13.109 4.996 25.859 1 53 38 TYR B C 1
ATOM 2134 O O . TYR B 1 38 ? -13.125 3.766 25.844 1 53 38 TYR B O 1
ATOM 2142 N N . SER B 1 39 ? -13.633 5.613 26.797 1 51.41 39 SER B N 1
ATOM 2143 C CA . SER B 1 39 ? -14.43 5.117 27.906 1 51.41 39 SER B CA 1
ATOM 2144 C C . SER B 1 39 ? -15.375 4.008 27.469 1 51.41 39 SER B C 1
ATOM 2146 O O . SER B 1 39 ? -15.703 3.115 28.25 1 51.41 39 SER B O 1
ATOM 2148 N N . ASP B 1 40 ? -15.812 4.02 26.219 1 57.34 40 ASP B N 1
ATOM 2149 C CA . ASP B 1 40 ? -16.844 3.049 25.859 1 57.34 40 ASP B CA 1
ATOM 2150 C C . ASP B 1 40 ? -16.234 1.847 25.141 1 57.34 40 ASP B C 1
ATOM 2152 O O . ASP B 1 40 ? -16.969 1.018 24.594 1 57.34 40 ASP B O 1
ATOM 2156 N N . GLY B 1 41 ? -14.938 1.766 25.219 1 65.81 41 GLY B N 1
ATOM 2157 C CA . GLY B 1 41 ? -14.297 0.571 24.688 1 65.81 41 GLY B CA 1
ATOM 2158 C C . GLY B 1 41 ? -14 0.669 23.203 1 65.81 41 GLY B C 1
ATOM 2159 O O . GLY B 1 41 ? -13.406 -0.243 22.609 1 65.81 41 GLY B O 1
ATOM 2160 N N . GLN B 1 42 ? -14.453 1.853 22.547 1 77.38 42 GLN B N 1
ATOM 2161 C CA . GLN B 1 42 ? -14.227 1.897 21.109 1 77.38 42 GLN B CA 1
ATOM 2162 C C . GLN B 1 42 ? -12.867 2.504 20.797 1 77.38 42 GLN B C 1
ATOM 2164 O O . GLN B 1 42 ? -12.344 3.32 21.562 1 77.38 42 GLN B O 1
ATOM 2169 N N . THR B 1 43 ? -12.266 1.968 19.734 1 85.88 43 THR B N 1
ATOM 2170 C CA . THR B 1 43 ? -10.945 2.414 19.281 1 85.88 43 THR B CA 1
ATOM 2171 C C . THR B 1 43 ? -11.078 3.512 18.234 1 85.88 43 THR B C 1
ATOM 2173 O O . THR B 1 43 ? -12.078 3.578 17.516 1 85.88 43 THR B O 1
ATOM 2176 N N . PRO B 1 44 ? -10.172 4.457 18.172 1 89.44 44 PRO B N 1
ATOM 2177 C CA . PRO B 1 44 ? -10.156 5.461 17.094 1 89.44 44 PRO B CA 1
ATOM 2178 C C . PRO B 1 44 ? -10.266 4.848 15.711 1 89.44 44 PRO B C 1
ATOM 2180 O O . PRO B 1 44 ? -10.906 5.418 14.828 1 89.44 44 PRO B O 1
ATOM 2183 N N . GLU B 1 45 ? -9.672 3.699 15.594 1 90.62 45 GLU B N 1
ATOM 2184 C CA . GLU B 1 45 ? -9.734 3.012 14.305 1 90.62 45 GLU B CA 1
ATOM 2185 C C . GLU B 1 45 ? -11.172 2.715 13.898 1 90.62 45 GLU B C 1
ATOM 2187 O O . GLU B 1 45 ? -11.555 2.912 12.742 1 90.62 45 GLU B O 1
ATOM 2192 N N . TYR B 1 46 ? -11.945 2.25 14.898 1 91.62 46 TYR B N 1
ATOM 2193 C CA . TYR B 1 46 ? -13.352 1.986 14.602 1 91.62 46 TYR B CA 1
ATOM 2194 C C . TYR B 1 46 ? -14.117 3.285 14.367 1 91.62 46 TYR B C 1
ATOM 2196 O O . TYR B 1 46 ? -14.867 3.406 13.398 1 91.62 46 TYR B O 1
ATOM 2204 N N . LEU B 1 47 ? -13.859 4.258 15.227 1 94.38 47 LEU B N 1
ATOM 2205 C CA . LEU B 1 47 ? -14.617 5.504 15.188 1 94.38 47 LEU B CA 1
ATOM 2206 C C . LEU B 1 47 ? -14.305 6.281 13.914 1 94.38 47 LEU B C 1
ATOM 2208 O O . LEU B 1 47 ? -15.125 7.078 13.453 1 94.38 47 LEU B O 1
ATOM 2212 N N . LEU B 1 48 ? -13.18 6.004 13.336 1 95.94 48 LEU B N 1
ATOM 2213 C CA . LEU B 1 48 ? -12.789 6.621 12.07 1 95.94 48 LEU B CA 1
ATOM 2214 C C . LEU B 1 48 ? -12.859 5.613 10.93 1 95.94 48 LEU B C 1
ATOM 2216 O O . LEU B 1 48 ? -12.086 5.699 9.969 1 95.94 48 LEU B O 1
ATOM 2220 N N . SER B 1 49 ? -13.727 4.641 11.008 1 94.81 49 SER B N 1
ATOM 2221 C CA . SER B 1 49 ? -13.898 3.637 9.961 1 94.81 49 SER B CA 1
ATOM 2222 C C . SER B 1 49 ? -15.133 3.928 9.117 1 94.81 49 SER B C 1
ATOM 2224 O O . SER B 1 49 ? -16.062 4.602 9.57 1 94.81 49 SER B O 1
ATOM 2226 N N . ALA B 1 50 ? -15.141 3.451 7.922 1 95.44 50 ALA B N 1
ATOM 2227 C CA . ALA B 1 50 ? -16.312 3.543 7.059 1 95.44 50 ALA B CA 1
ATOM 2228 C C . ALA B 1 50 ? -17.516 2.854 7.695 1 95.44 50 ALA B C 1
ATOM 2230 O O . ALA B 1 50 ? -18.641 3.336 7.59 1 95.44 50 ALA B O 1
ATOM 2231 N N . THR B 1 51 ? -17.266 1.781 8.391 1 93.81 51 THR B N 1
ATOM 2232 C CA . THR B 1 51 ? -18.328 1.039 9.07 1 93.81 51 THR B CA 1
ATOM 2233 C C . THR B 1 51 ? -19.016 1.908 10.125 1 93.81 51 THR B C 1
ATOM 2235 O O . THR B 1 51 ? -20.234 1.982 10.18 1 93.81 51 THR B O 1
ATOM 2238 N N . CYS B 1 52 ? -18.219 2.594 10.914 1 95.81 52 CYS B N 1
ATOM 2239 C CA . CYS B 1 52 ? -18.781 3.451 11.945 1 95.81 52 CYS B CA 1
ATOM 2240 C C . CYS B 1 52 ? -19.594 4.586 11.328 1 95.81 52 CYS B C 1
ATOM 2242 O O . CYS B 1 52 ? -20.703 4.887 11.781 1 95.81 52 CYS B O 1
ATOM 2244 N N . LEU B 1 53 ? -19.078 5.184 10.297 1 97.75 53 LEU B N 1
ATOM 2245 C CA . LEU B 1 53 ? -19.781 6.258 9.609 1 97.75 53 LEU B CA 1
ATOM 2246 C C . LEU B 1 53 ? -21.141 5.773 9.102 1 97.75 53 LEU B C 1
ATOM 2248 O O . LEU B 1 53 ? -22.141 6.496 9.195 1 97.75 53 LEU B O 1
ATOM 2252 N N . ARG B 1 54 ? -21.172 4.586 8.656 1 95.62 54 ARG B N 1
ATOM 2253 C CA . ARG B 1 54 ? -22.391 4.023 8.078 1 95.62 54 ARG B CA 1
ATOM 2254 C C . ARG B 1 54 ? -23.359 3.588 9.172 1 95.62 54 ARG B C 1
ATOM 2256 O O . ARG B 1 54 ? -24.562 3.9 9.109 1 95.62 54 ARG B O 1
ATOM 2263 N N . LYS B 1 55 ? -22.891 2.891 10.211 1 95.81 55 LYS B N 1
ATOM 2264 C CA . LYS B 1 55 ? -23.766 2.234 11.188 1 95.81 55 LYS B CA 1
ATOM 2265 C C . LYS B 1 55 ? -24.047 3.148 12.375 1 95.81 55 LYS B C 1
ATOM 2267 O O . LYS B 1 55 ? -25.109 3.064 12.984 1 95.81 55 LYS B O 1
ATOM 2272 N N . GLU B 1 56 ? -23.031 3.936 12.664 1 97 56 GLU B N 1
ATOM 2273 C CA . GLU B 1 56 ? -23.141 4.82 13.82 1 97 56 GLU B CA 1
ATOM 2274 C C . GLU B 1 56 ? -22.641 6.223 13.492 1 97 56 GLU B C 1
ATOM 2276 O O . GLU B 1 56 ? -21.719 6.727 14.141 1 97 56 GLU B O 1
ATOM 2281 N N . PRO B 1 57 ? -23.312 6.867 12.555 1 98 57 PRO B N 1
ATOM 2282 C CA . PRO B 1 57 ? -22.812 8.164 12.078 1 98 57 PRO B CA 1
ATOM 2283 C C . PRO B 1 57 ? -22.703 9.203 13.195 1 98 57 PRO B C 1
ATOM 2285 O O . PRO B 1 57 ? -21.828 10.07 13.148 1 98 57 PRO B O 1
ATOM 2288 N N . GLU B 1 58 ? -23.562 9.164 14.211 1 97.88 58 GLU B N 1
ATOM 2289 C CA . GLU B 1 58 ? -23.5 10.125 15.305 1 97.88 58 GLU B CA 1
ATOM 2290 C C . GLU B 1 58 ? -22.219 9.961 16.109 1 97.88 58 GLU B C 1
ATOM 2292 O O . GLU B 1 58 ? -21.578 10.945 16.5 1 97.88 58 GLU B O 1
ATOM 2297 N N . ARG B 1 59 ? -21.906 8.719 16.328 1 96.38 59 ARG B N 1
ATOM 2298 C CA . ARG B 1 59 ? -20.672 8.445 17.062 1 96.38 59 ARG B CA 1
ATOM 2299 C C . ARG B 1 59 ? -19.453 8.922 16.297 1 96.38 59 ARG B C 1
ATOM 2301 O O . ARG B 1 59 ? -18.547 9.531 16.859 1 96.38 59 ARG B O 1
ATOM 2308 N N . HIS B 1 60 ? -19.375 8.57 15.023 1 97.25 60 HIS B N 1
ATOM 2309 C CA . HIS B 1 60 ? -18.312 9.055 14.156 1 97.25 60 HIS B CA 1
ATOM 2310 C C . HIS B 1 60 ? -18.234 10.578 14.18 1 97.25 60 HIS B C 1
ATOM 2312 O O . HIS B 1 60 ? -17.156 11.141 14.367 1 97.25 60 HIS B O 1
ATOM 2318 N N . TYR B 1 61 ? -19.328 11.195 14.117 1 97.94 61 TYR B N 1
ATOM 2319 C CA . TYR B 1 61 ? -19.422 12.648 14.094 1 97.94 61 TYR B CA 1
ATOM 2320 C C . TYR B 1 61 ? -18.891 13.25 15.391 1 97.94 61 TYR B C 1
ATOM 2322 O O . TYR B 1 61 ? -18.094 14.188 15.359 1 97.94 61 TYR B O 1
ATOM 2330 N N . GLN B 1 62 ? -19.328 12.734 16.438 1 96.44 62 GLN B N 1
ATOM 2331 C CA . GLN B 1 62 ? -18.891 13.25 17.734 1 96.44 62 GLN B CA 1
ATOM 2332 C C . GLN B 1 62 ? -17.391 13.117 17.906 1 96.44 62 GLN B C 1
ATOM 2334 O O . GLN B 1 62 ? -16.734 14.039 18.391 1 96.44 62 GLN B O 1
ATOM 2339 N N . PHE B 1 63 ? -16.875 12 17.5 1 95.19 63 PHE B N 1
ATOM 2340 C CA . PHE B 1 63 ? -15.445 11.773 17.609 1 95.19 63 PHE B CA 1
ATOM 2341 C C . PHE B 1 63 ? -14.672 12.773 16.766 1 95.19 63 PHE B C 1
ATOM 2343 O O . PHE B 1 63 ? -13.719 13.398 17.234 1 95.19 63 PHE B O 1
ATOM 2350 N N . VAL B 1 64 ? -15.102 12.891 15.531 1 96.44 64 VAL B N 1
ATOM 2351 C CA . VAL B 1 64 ? -14.414 13.789 14.609 1 96.44 64 VAL B CA 1
ATOM 2352 C C . VAL B 1 64 ? -14.469 15.219 15.141 1 96.44 64 VAL B C 1
ATOM 2354 O O . VAL B 1 64 ? -13.445 15.891 15.242 1 96.44 64 VAL B O 1
ATOM 2357 N N . LYS B 1 65 ? -15.602 15.633 15.531 1 96 65 LYS B N 1
ATOM 2358 C CA . LYS B 1 65 ? -15.812 17 16 1 96 65 LYS B CA 1
ATOM 2359 C C . LYS B 1 65 ? -14.992 17.281 17.266 1 96 65 LYS B C 1
ATOM 2361 O O . LYS B 1 65 ? -14.328 18.312 17.359 1 96 65 LYS B O 1
ATOM 2366 N N . GLU B 1 66 ? -14.945 16.344 18.141 1 92.88 66 GLU B N 1
ATOM 2367 C CA . GLU B 1 66 ? -14.383 16.594 19.469 1 92.88 66 GLU B CA 1
ATOM 2368 C C . GLU B 1 66 ? -12.898 16.281 19.516 1 92.88 66 GLU B C 1
ATOM 2370 O O . GLU B 1 66 ? -12.141 16.906 20.266 1 92.88 66 GLU B O 1
ATOM 2375 N N . LYS B 1 67 ? -12.5 15.297 18.672 1 92.56 67 LYS B N 1
ATOM 2376 C CA . LYS B 1 67 ? -11.156 14.781 18.891 1 92.56 67 LYS B CA 1
ATOM 2377 C C . LYS B 1 67 ? -10.25 15.078 17.688 1 92.56 67 LYS B C 1
ATOM 2379 O O . LYS B 1 67 ? -9.023 15.016 17.797 1 92.56 67 LYS B O 1
ATOM 2384 N N . MET B 1 68 ? -10.828 15.414 16.562 1 94.94 68 MET B N 1
ATOM 2385 C CA . MET B 1 68 ? -10 15.523 15.359 1 94.94 68 MET B CA 1
ATOM 2386 C C . MET B 1 68 ? -9.812 16.969 14.945 1 94.94 68 MET B C 1
ATOM 2388 O O . MET B 1 68 ? -8.781 17.344 14.391 1 94.94 68 MET B O 1
ATOM 2392 N N . PHE B 1 69 ? -10.805 17.797 15.234 1 95.88 69 PHE B N 1
ATOM 2393 C CA . PHE B 1 69 ? -10.766 19.188 14.797 1 95.88 69 PHE B CA 1
ATOM 2394 C C . PHE B 1 69 ? -9.961 20.031 15.766 1 95.88 69 PHE B C 1
ATOM 2396 O O . PHE B 1 69 ? -10.242 20.047 16.969 1 95.88 69 PHE B O 1
ATOM 2403 N N . TYR B 1 70 ? -8.984 20.75 15.266 1 95.62 70 TYR B N 1
ATOM 2404 C CA . TYR B 1 70 ? -8.211 21.781 15.961 1 95.62 70 TYR B CA 1
ATOM 2405 C C . TYR B 1 70 ? -8.141 23.062 15.141 1 95.62 70 TYR B C 1
ATOM 2407 O O . TYR B 1 70 ? -7.062 23.469 14.703 1 95.62 70 TYR B O 1
ATOM 2415 N N . PRO B 1 71 ? -9.211 23.703 15.016 1 95.25 71 PRO B N 1
ATOM 2416 C CA . PRO B 1 71 ? -9.281 24.844 14.094 1 95.25 71 PRO B CA 1
ATOM 2417 C C . PRO B 1 71 ? -8.359 25.984 14.5 1 95.25 71 PRO B C 1
ATOM 2419 O O . PRO B 1 71 ? -7.98 26.812 13.664 1 95.25 71 PRO B O 1
ATOM 2422 N N . GLN B 1 72 ? -7.934 26.047 15.742 1 96 72 GLN B N 1
ATOM 2423 C CA . GLN B 1 72 ? -7.113 27.156 16.219 1 96 72 GLN B CA 1
ATOM 2424 C C . GLN B 1 72 ? -5.625 26.828 16.109 1 96 72 GLN B C 1
ATOM 2426 O O . GLN B 1 72 ? -4.777 27.688 16.359 1 96 72 GLN B O 1
ATOM 2431 N N . ALA B 1 73 ? -5.371 25.578 15.75 1 97.56 73 ALA B N 1
ATOM 2432 C CA . ALA B 1 73 ? -3.969 25.188 15.609 1 97.56 73 ALA B CA 1
ATOM 2433 C C . ALA B 1 73 ? -3.287 25.984 14.508 1 97.56 73 ALA B C 1
ATOM 2435 O O . ALA B 1 73 ? -3.881 26.234 13.453 1 97.56 73 ALA B O 1
ATOM 2436 N N . LYS B 1 74 ? -2.057 26.391 14.75 1 98.5 74 LYS B N 1
ATOM 2437 C CA . LYS B 1 74 ? -1.26 27.156 13.797 1 98.5 74 LYS B CA 1
ATOM 2438 C C . LYS B 1 74 ? -0.05 26.359 13.32 1 98.5 74 LYS B C 1
ATOM 2440 O O . LYS B 1 74 ? 0.473 25.516 14.062 1 98.5 74 LYS B O 1
ATOM 2445 N N . PRO B 1 75 ? 0.349 26.641 12.094 1 98.75 75 PRO B N 1
ATOM 2446 C CA . PRO B 1 75 ? 1.588 26 11.641 1 98.75 75 PRO B CA 1
ATOM 2447 C C . PRO B 1 75 ? 2.779 26.328 12.539 1 98.75 75 PRO B C 1
ATOM 2449 O O . PRO B 1 75 ? 2.797 27.375 13.188 1 98.75 75 PRO B O 1
ATOM 2452 N N . ASN B 1 76 ? 3.684 25.453 12.672 1 98.62 76 ASN B N 1
ATOM 2453 C CA . ASN B 1 76 ? 4.953 25.672 13.359 1 98.62 76 ASN B CA 1
ATOM 2454 C C . ASN B 1 76 ? 6.113 25.766 12.367 1 98.62 76 ASN B C 1
ATOM 2456 O O . ASN B 1 76 ? 5.895 25.812 11.156 1 98.62 76 ASN B O 1
ATOM 2460 N N . VAL B 1 77 ? 7.344 25.812 12.883 1 98.5 77 VAL B N 1
ATOM 2461 C CA . VAL B 1 77 ? 8.523 26.094 12.078 1 98.5 77 VAL B CA 1
ATOM 2462 C C . VAL B 1 77 ? 8.703 25.016 11.023 1 98.5 77 VAL B C 1
ATOM 2464 O O . VAL B 1 77 ? 9.164 25.281 9.906 1 98.5 77 VAL B O 1
ATOM 2467 N N . ILE B 1 78 ? 8.32 23.75 11.258 1 98.69 78 ILE B N 1
ATOM 2468 C CA . ILE B 1 78 ? 8.453 22.656 10.289 1 98.69 78 ILE B CA 1
ATOM 2469 C C . ILE B 1 78 ? 7.602 22.953 9.062 1 98.69 78 ILE B C 1
ATOM 2471 O O . ILE B 1 78 ? 8.102 22.938 7.934 1 98.69 78 ILE B O 1
ATOM 2475 N N . HIS B 1 79 ? 6.348 23.266 9.289 1 98.88 79 HIS B N 1
ATOM 2476 C CA . HIS B 1 79 ? 5.43 23.609 8.203 1 98.88 79 HIS B CA 1
ATOM 2477 C C . HIS B 1 79 ? 5.93 24.812 7.414 1 98.88 79 HIS B C 1
ATOM 2479 O O . HIS B 1 79 ? 5.922 24.797 6.18 1 98.88 79 HIS B O 1
ATOM 2485 N N . GLU B 1 80 ? 6.359 25.812 8.172 1 98.69 80 GLU B N 1
ATOM 2486 C CA . GLU B 1 80 ? 6.785 27.078 7.562 1 98.69 80 GLU B CA 1
ATOM 2487 C C . GLU B 1 80 ? 8 26.859 6.668 1 98.69 80 GLU B C 1
ATOM 2489 O O . GLU B 1 80 ? 8.047 27.375 5.547 1 98.69 80 GLU B O 1
ATOM 2494 N N . LYS B 1 81 ? 8.992 26.141 7.145 1 98.38 81 LYS B N 1
ATOM 2495 C CA . LYS B 1 81 ? 10.203 25.906 6.359 1 98.38 81 LYS B CA 1
ATOM 2496 C C . LYS B 1 81 ? 9.898 25.062 5.125 1 98.38 81 LYS B C 1
ATOM 2498 O O . LYS B 1 81 ? 10.414 25.328 4.039 1 98.38 81 LYS B O 1
ATOM 2503 N N . MET B 1 82 ? 9.047 24.047 5.266 1 98.56 82 MET B N 1
ATOM 2504 C CA . MET B 1 82 ? 8.68 23.234 4.113 1 98.56 82 MET B CA 1
ATOM 2505 C C . MET B 1 82 ? 7.941 24.062 3.07 1 98.56 82 MET B C 1
ATOM 2507 O O . MET B 1 82 ? 8.172 23.906 1.87 1 98.56 82 MET B O 1
ATOM 2511 N N . ALA B 1 83 ? 7.07 24.922 3.553 1 98.5 83 ALA B N 1
ATOM 2512 C CA . ALA B 1 83 ? 6.367 25.828 2.643 1 98.5 83 ALA B CA 1
ATOM 2513 C C . ALA B 1 83 ? 7.348 26.734 1.902 1 98.5 83 ALA B C 1
ATOM 2515 O O . ALA B 1 83 ? 7.199 26.969 0.702 1 98.5 83 ALA B O 1
ATOM 2516 N N . LEU B 1 84 ? 8.328 27.25 2.68 1 97.62 84 LEU B N 1
ATOM 2517 C CA . LEU B 1 84 ? 9.352 28.109 2.09 1 97.62 84 LEU B CA 1
ATOM 2518 C C . LEU B 1 84 ? 10.07 27.391 0.952 1 97.62 84 LEU B C 1
ATOM 2520 O O . LEU B 1 84 ? 10.227 27.953 -0.137 1 97.62 84 LEU B O 1
ATOM 2524 N N . PHE B 1 85 ? 10.438 26.156 1.142 1 97.75 85 PHE B N 1
ATOM 2525 C CA . PHE B 1 85 ? 11.156 25.406 0.118 1 97.75 85 PHE B CA 1
ATOM 2526 C C . PHE B 1 85 ? 10.227 25.047 -1.042 1 97.75 85 PHE B C 1
ATOM 2528 O O . PHE B 1 85 ? 10.664 24.984 -2.193 1 97.75 85 PHE B O 1
ATOM 2535 N N . ALA B 1 86 ? 8.938 24.797 -0.753 1 97.81 86 ALA B N 1
ATOM 2536 C CA . ALA B 1 86 ? 7.973 24.531 -1.822 1 97.81 86 ALA B CA 1
ATOM 2537 C C . ALA B 1 86 ? 7.797 25.75 -2.715 1 97.81 86 ALA B C 1
ATOM 2539 O O . ALA B 1 86 ? 7.688 25.625 -3.938 1 97.81 86 ALA B O 1
ATOM 2540 N N . LYS B 1 87 ? 7.859 26.938 -2.105 1 96.06 87 LYS B N 1
ATOM 2541 C CA . LYS B 1 87 ? 7.648 28.188 -2.83 1 96.06 87 LYS B CA 1
ATOM 2542 C C . LYS B 1 87 ? 8.898 28.578 -3.615 1 96.06 87 LYS B C 1
ATOM 2544 O O . LYS B 1 87 ? 8.797 29.062 -4.746 1 96.06 87 LYS B O 1
ATOM 2549 N N . GLU B 1 88 ? 10.023 28.344 -3.004 1 94.75 88 GLU B N 1
ATOM 2550 C CA . GLU B 1 88 ? 11.242 28.938 -3.535 1 94.75 88 GLU B CA 1
ATOM 2551 C C . GLU B 1 88 ? 12.094 27.906 -4.273 1 94.75 88 GLU B C 1
ATOM 2553 O O . GLU B 1 88 ? 12.969 28.266 -5.055 1 94.75 88 GLU B O 1
ATOM 2558 N N . LYS B 1 89 ? 11.758 26.734 -3.885 1 91.62 89 LYS B N 1
ATOM 2559 C CA . LYS B 1 89 ? 12.477 25.641 -4.527 1 91.62 89 LYS B CA 1
ATOM 2560 C C . LYS B 1 89 ? 11.5 24.594 -5.082 1 91.62 89 LYS B C 1
ATOM 2562 O O . LYS B 1 89 ? 10.289 24.734 -4.938 1 91.62 89 LYS B O 1
ATOM 2567 N N . ASN B 1 90 ? 11.742 23.734 -5.906 1 91.56 90 ASN B N 1
ATOM 2568 C CA . ASN B 1 90 ? 10.953 22.641 -6.477 1 91.56 90 ASN B CA 1
ATOM 2569 C C . ASN B 1 90 ? 10.719 21.531 -5.461 1 91.56 90 ASN B C 1
ATOM 2571 O O . ASN B 1 90 ? 10.992 20.359 -5.742 1 91.56 90 ASN B O 1
ATOM 2575 N N . ALA B 1 91 ? 10.125 21.969 -4.234 1 98 91 ALA B N 1
ATOM 2576 C CA . ALA B 1 91 ? 9.828 20.969 -3.213 1 98 91 ALA B CA 1
ATOM 2577 C C . ALA B 1 91 ? 8.336 20.656 -3.17 1 98 91 ALA B C 1
ATOM 2579 O O . ALA B 1 91 ? 7.504 21.516 -3.443 1 98 91 ALA B O 1
ATOM 2580 N N . CYS B 1 92 ? 8.008 19.453 -2.908 1 98.81 92 CYS B N 1
ATOM 2581 C CA . CYS B 1 92 ? 6.637 19 -2.719 1 98.81 92 CYS B CA 1
ATOM 2582 C C . CYS B 1 92 ? 6.461 18.359 -1.345 1 98.81 92 CYS B C 1
ATOM 2584 O O . CYS B 1 92 ? 7.379 17.734 -0.828 1 98.81 92 CYS B O 1
ATOM 2586 N N . VAL B 1 93 ? 5.277 18.578 -0.75 1 98.94 93 VAL B N 1
ATOM 2587 C CA . VAL B 1 93 ? 4.93 17.953 0.525 1 98.94 93 VAL B CA 1
ATOM 2588 C C . VAL B 1 93 ? 3.855 16.891 0.31 1 98.94 93 VAL B C 1
ATOM 2590 O O . VAL B 1 93 ? 2.807 17.172 -0.278 1 98.94 93 VAL B O 1
ATOM 2593 N N . ILE B 1 94 ? 4.145 15.695 0.689 1 98.94 94 ILE B N 1
ATOM 2594 C CA . ILE B 1 94 ? 3.15 14.633 0.808 1 98.94 94 ILE B CA 1
ATOM 2595 C C . ILE B 1 94 ? 2.902 14.32 2.281 1 98.94 94 ILE B C 1
ATOM 2597 O O . ILE B 1 94 ? 3.797 13.836 2.977 1 98.94 94 ILE B O 1
ATOM 2601 N N . THR B 1 95 ? 1.686 14.57 2.754 1 98.88 95 THR B N 1
ATOM 2602 C CA . THR B 1 95 ? 1.44 14.469 4.188 1 98.88 95 THR B CA 1
ATOM 2603 C C . THR B 1 95 ? 0.321 13.477 4.48 1 98.88 95 THR B C 1
ATOM 2605 O O . THR B 1 95 ? -0.662 13.406 3.738 1 98.88 95 THR B O 1
ATOM 2608 N N . GLN B 1 96 ? 0.503 12.742 5.57 1 98.12 96 GLN B N 1
ATOM 2609 C CA . GLN B 1 96 ? -0.547 11.883 6.102 1 98.12 96 GLN B CA 1
ATOM 2610 C C . GLN B 1 96 ? -1.542 12.68 6.941 1 98.12 96 GLN B C 1
ATOM 2612 O O . GLN B 1 96 ? -2.629 12.188 7.25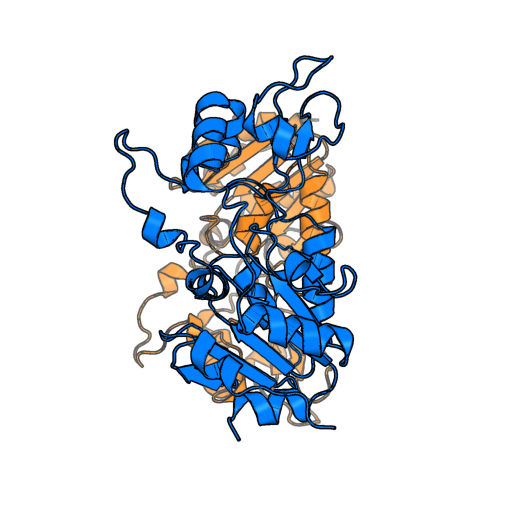8 1 98.12 96 GLN B O 1
ATOM 2617 N N . ASN B 1 97 ? -1.156 13.836 7.367 1 97.5 97 ASN B N 1
ATOM 2618 C CA . ASN B 1 97 ? -1.977 14.641 8.266 1 97.5 97 ASN B CA 1
ATOM 2619 C C . ASN B 1 97 ? -3.199 15.211 7.547 1 97.5 97 ASN B C 1
ATOM 2621 O O . ASN B 1 97 ? -3.135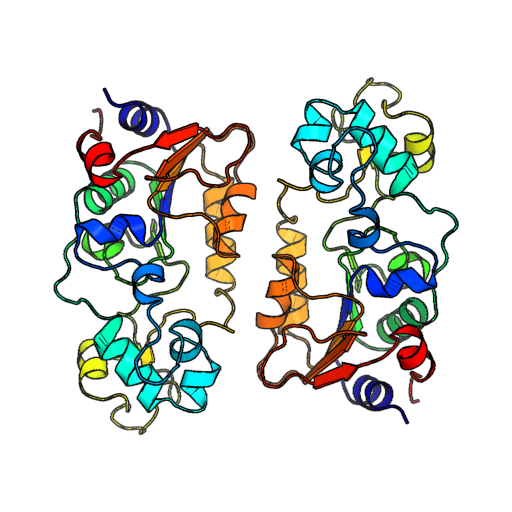 15.531 6.359 1 97.5 97 ASN B O 1
ATOM 2625 N N . VAL B 1 98 ? -4.211 15.328 8.328 1 97.88 98 VAL B N 1
ATOM 2626 C CA . VAL B 1 98 ? -5.469 15.812 7.766 1 97.88 98 VAL B CA 1
ATOM 2627 C C . VAL B 1 98 ? -5.836 17.156 8.406 1 97.88 98 VAL B C 1
ATOM 2629 O O . VAL B 1 98 ? -6.984 17.594 8.312 1 97.88 98 VAL B O 1
ATOM 2632 N N . ASP B 1 99 ? -4.891 17.828 9.047 1 97.94 99 ASP B N 1
ATOM 2633 C CA . ASP B 1 99 ? -5.141 18.969 9.914 1 97.94 99 ASP B CA 1
ATOM 2634 C C . ASP B 1 99 ? -5.062 20.281 9.125 1 97.94 99 ASP B C 1
ATOM 2636 O O . ASP B 1 99 ? -5.367 21.344 9.656 1 97.94 99 ASP B O 1
ATOM 2640 N N . GLY B 1 100 ? -4.559 20.25 7.922 1 98.12 100 GLY B N 1
ATOM 2641 C CA . GLY B 1 100 ? -4.543 21.406 7.055 1 98.12 100 GLY B CA 1
ATOM 2642 C C . GLY B 1 100 ? -3.402 22.359 7.352 1 98.12 100 GLY B C 1
ATOM 2643 O O . GLY B 1 100 ? -3.32 23.438 6.77 1 98.12 100 GLY B O 1
ATOM 2644 N N . LEU B 1 101 ? -2.479 21.969 8.156 1 98.75 101 LEU B N 1
ATOM 2645 C CA . LEU B 1 101 ? -1.474 22.906 8.617 1 98.75 101 LEU B CA 1
ATOM 2646 C C . LEU B 1 101 ? -0.464 23.219 7.52 1 98.75 101 LEU B C 1
ATOM 2648 O O . LEU B 1 101 ? 0.045 24.344 7.434 1 98.75 101 LEU B O 1
ATOM 2652 N N . HIS B 1 102 ? -0.195 22.266 6.645 1 98.81 102 HIS B N 1
ATOM 2653 C CA . HIS B 1 102 ? 0.702 22.547 5.527 1 98.81 102 HIS B CA 1
ATOM 2654 C C . HIS B 1 102 ? 0.11 23.594 4.598 1 98.81 102 HIS B C 1
ATOM 2656 O O . HIS B 1 102 ? 0.821 24.484 4.133 1 98.81 102 HIS B O 1
ATOM 2662 N N . SER B 1 103 ? -1.149 23.469 4.348 1 98.31 103 SER B N 1
ATOM 2663 C CA . SER B 1 103 ? -1.836 24.484 3.543 1 98.31 103 SER B CA 1
ATOM 2664 C C . SER B 1 103 ? -1.842 25.844 4.238 1 98.31 103 SER B C 1
ATOM 2666 O O . SER B 1 103 ? -1.54 26.859 3.619 1 98.31 103 SER B O 1
ATOM 2668 N N . LYS B 1 104 ? -2.137 25.828 5.516 1 98.19 104 LYS B N 1
ATOM 2669 C CA . LYS B 1 104 ? -2.182 27.047 6.305 1 98.19 104 LYS B CA 1
ATOM 2670 C C . LYS B 1 104 ? -0.821 27.75 6.324 1 98.19 104 LYS B C 1
ATOM 2672 O O . LYS B 1 104 ? -0.744 28.969 6.391 1 98.19 104 LYS B O 1
ATOM 2677 N N . ALA B 1 105 ? 0.22 26.953 6.23 1 98.62 105 ALA B N 1
ATOM 2678 C CA . ALA B 1 105 ? 1.576 27.5 6.262 1 98.62 105 ALA B CA 1
ATOM 2679 C C . ALA B 1 105 ? 1.953 28.109 4.918 1 98.62 105 ALA B C 1
ATOM 2681 O O . ALA B 1 105 ? 3.014 28.734 4.789 1 98.62 105 ALA B O 1
ATOM 2682 N N . GLY B 1 106 ? 1.123 27.906 3.926 1 98.19 106 GLY B N 1
ATOM 2683 C CA . GLY B 1 106 ? 1.338 28.547 2.645 1 98.19 106 GLY B CA 1
ATOM 2684 C C . GLY B 1 106 ? 1.943 27.625 1.602 1 98.19 106 GLY B C 1
ATOM 2685 O O . GLY B 1 106 ? 2.396 28.094 0.55 1 98.19 106 GLY B O 1
ATOM 2686 N N . THR B 1 107 ? 2.004 26.344 1.85 1 98.69 107 THR B N 1
ATOM 2687 C CA . THR B 1 107 ? 2.436 25.422 0.804 1 98.69 107 THR B CA 1
ATOM 2688 C C . THR B 1 107 ? 1.499 25.5 -0.399 1 98.69 107 THR B C 1
ATOM 2690 O O . THR B 1 107 ? 0.287 25.312 -0.26 1 98.69 107 THR B O 1
ATOM 2693 N N . PRO B 1 108 ? 2.045 25.812 -1.596 1 98.25 108 PRO B N 1
ATOM 2694 C CA . PRO B 1 108 ? 1.165 25.859 -2.766 1 98.25 108 PRO B CA 1
ATOM 2695 C C . PRO B 1 108 ? 0.42 24.547 -2.992 1 98.25 108 PRO B C 1
ATOM 2697 O O . PRO B 1 108 ? 0.99 23.469 -2.801 1 98.25 108 PRO B O 1
ATOM 2700 N N . GLN B 1 109 ? -0.776 24.641 -3.41 1 97.44 109 GLN B N 1
ATOM 2701 C CA . GLN B 1 109 ? -1.634 23.469 -3.566 1 97.44 109 GLN B CA 1
ATOM 2702 C C . GLN B 1 109 ? -1.046 22.484 -4.578 1 97.44 109 GLN B C 1
ATOM 2704 O O . GLN B 1 109 ? -1.164 21.266 -4.41 1 97.44 109 GLN B O 1
ATOM 2709 N N . LYS B 1 110 ? -0.43 23 -5.594 1 97.5 110 LYS B N 1
ATOM 2710 C CA . LYS B 1 110 ? 0.157 22.141 -6.621 1 97.5 110 LYS B CA 1
ATOM 2711 C C . LYS B 1 110 ? 1.328 21.344 -6.062 1 97.5 110 LYS B C 1
ATOM 2713 O O . LYS B 1 110 ? 1.74 20.344 -6.656 1 97.5 110 LYS B O 1
ATOM 2718 N N . ASP B 1 111 ? 1.886 21.812 -4.945 1 98.5 111 ASP B N 1
ATOM 2719 C CA . ASP B 1 111 ? 3.061 21.188 -4.348 1 98.5 111 ASP B CA 1
ATOM 2720 C C . ASP B 1 111 ? 2.697 20.469 -3.055 1 98.5 111 ASP B C 1
ATOM 2722 O O . ASP B 1 111 ? 3.572 20.156 -2.242 1 98.5 111 ASP B O 1
ATOM 2726 N N . LEU B 1 112 ? 1.409 20.297 -2.846 1 98.88 112 LEU B N 1
ATOM 2727 C CA . LEU B 1 112 ? 0.917 19.641 -1.635 1 98.88 112 LEU B CA 1
ATOM 2728 C C . LEU B 1 112 ? 0.012 18.469 -1.979 1 98.88 112 LEU B C 1
ATOM 2730 O O . LEU B 1 112 ? -0.95 18.625 -2.734 1 98.88 112 LEU B O 1
ATOM 2734 N N . VAL B 1 113 ? 0.37 17.312 -1.48 1 98.88 113 VAL B N 1
ATOM 2735 C CA . VAL B 1 113 ? -0.482 16.125 -1.572 1 98.88 113 VAL B CA 1
ATOM 2736 C C . VAL B 1 113 ? -0.973 15.742 -0.181 1 98.88 113 VAL B C 1
ATOM 2738 O O . VAL B 1 113 ? -0.193 15.266 0.65 1 98.88 113 VAL B O 1
ATOM 2741 N N . GLU B 1 114 ? -2.223 15.992 0.077 1 98.75 114 GLU B N 1
ATOM 2742 C CA . GLU B 1 114 ? -2.867 15.508 1.293 1 98.75 114 GLU B CA 1
ATOM 2743 C C . GLU B 1 114 ? -3.301 14.047 1.142 1 98.75 114 GLU B C 1
ATOM 2745 O O . GLU B 1 114 ? -4.445 13.773 0.787 1 98.75 114 GLU B O 1
ATOM 2750 N N . PHE B 1 115 ? -2.438 13.164 1.524 1 98.81 115 PHE B N 1
ATOM 2751 C CA . PHE B 1 115 ? -2.514 11.75 1.192 1 98.81 115 PHE B CA 1
ATOM 2752 C C . PHE B 1 115 ? -3.76 11.117 1.804 1 98.81 115 PHE B C 1
ATOM 2754 O O . PHE B 1 115 ? -4.387 10.25 1.189 1 98.81 115 PHE B O 1
ATOM 2761 N N . HIS B 1 116 ? -4.176 11.508 3.047 1 98.38 116 HIS B N 1
ATOM 2762 C CA . HIS B 1 116 ? -5.344 10.961 3.729 1 98.38 116 HIS B CA 1
ATOM 2763 C C . HIS B 1 116 ? -6.508 11.945 3.709 1 98.38 116 HIS B C 1
ATOM 2765 O O . HIS B 1 116 ? -7.461 11.805 4.477 1 98.38 116 HIS B O 1
ATOM 2771 N N . GLY B 1 117 ? -6.445 12.992 2.84 1 98.25 117 GLY B N 1
ATOM 2772 C CA . GLY B 1 117 ? -7.535 13.953 2.73 1 98.25 117 GLY B CA 1
ATOM 2773 C C . GLY B 1 117 ? -7.445 15.078 3.75 1 98.25 117 GLY B C 1
ATOM 2774 O O . GLY B 1 117 ? -6.359 15.398 4.234 1 98.25 117 GLY B O 1
ATOM 2775 N N . SER B 1 118 ? -8.578 15.719 4 1 98.31 118 SER B N 1
ATOM 2776 C CA . SER B 1 118 ? -8.586 16.891 4.867 1 98.31 118 SER B CA 1
ATOM 2777 C C . SER B 1 118 ? -9.875 16.969 5.684 1 98.31 118 SER B C 1
ATOM 2779 O O . SER B 1 118 ? -10.961 16.688 5.164 1 98.31 118 SER B O 1
ATOM 2781 N N . LEU B 1 119 ? -9.703 17.359 6.906 1 98.12 119 LEU B N 1
ATOM 2782 C CA . LEU B 1 119 ? -10.836 17.594 7.789 1 98.12 119 LEU B CA 1
ATOM 2783 C C . LEU B 1 119 ? -11.648 18.797 7.328 1 98.12 119 LEU B C 1
ATOM 2785 O O . LEU B 1 119 ? -12.812 18.953 7.703 1 98.12 119 LEU B O 1
ATOM 2789 N N . TYR B 1 120 ? -11.039 19.594 6.547 1 98.06 120 TYR B N 1
ATOM 2790 C CA . TYR B 1 120 ? -11.617 20.906 6.281 1 98.06 120 TYR B CA 1
ATOM 2791 C C . TYR B 1 120 ? -12.266 20.938 4.902 1 98.06 120 TYR B C 1
ATOM 2793 O O . TYR B 1 120 ? -12.617 22.016 4.402 1 98.06 120 TYR B O 1
ATOM 2801 N N . ARG B 1 121 ? -12.336 19.922 4.277 1 98.38 121 ARG B N 1
ATOM 2802 C CA . ARG B 1 121 ? -13.203 19.656 3.133 1 98.38 121 ARG B CA 1
ATOM 2803 C C . ARG B 1 121 ? -14.359 18.75 3.516 1 98.38 121 ARG B C 1
ATOM 2805 O O . ARG B 1 121 ? -14.141 17.609 3.936 1 98.38 121 ARG B O 1
ATOM 2812 N N . VAL B 1 122 ? -15.539 19.219 3.463 1 98.62 122 VAL B N 1
ATOM 2813 C CA . VAL B 1 122 ? -16.719 18.5 3.928 1 98.62 122 VAL B CA 1
ATOM 2814 C C . VAL B 1 122 ? -17.75 18.422 2.805 1 98.62 122 VAL B C 1
ATOM 2816 O O . VAL B 1 122 ? -17.922 19.375 2.041 1 98.62 122 VAL B O 1
ATOM 2819 N N . PHE B 1 123 ? -18.422 17.297 2.709 1 98.62 123 PHE B N 1
ATOM 2820 C CA . PHE B 1 123 ? -19.453 17.156 1.688 1 98.62 123 PHE B CA 1
ATOM 2821 C C . PHE B 1 123 ? -20.594 16.281 2.191 1 98.62 123 PHE B C 1
ATOM 2823 O O . PHE B 1 123 ? -20.438 15.578 3.193 1 98.62 123 PHE B O 1
ATOM 2830 N N . CYS B 1 124 ? -21.734 16.406 1.527 1 98.75 124 CYS B N 1
ATOM 2831 C CA . CYS B 1 124 ? -22.906 15.602 1.84 1 98.75 124 CYS B CA 1
ATOM 2832 C C . CYS B 1 124 ? -22.828 14.234 1.165 1 98.75 124 CYS B C 1
ATOM 2834 O O . CYS B 1 124 ? -22.594 14.148 -0.04 1 98.75 124 CYS B O 1
ATOM 2836 N N . GLN B 1 125 ? -23.062 13.188 1.93 1 97.88 125 GLN B N 1
ATOM 2837 C CA . GLN B 1 125 ? -22.969 11.836 1.386 1 97.88 125 GLN B CA 1
ATOM 2838 C C . GLN B 1 125 ? -24.156 11.523 0.476 1 97.88 125 GLN B C 1
ATOM 2840 O O . GLN B 1 125 ? -24.094 10.609 -0.344 1 97.88 125 GLN B O 1
ATOM 2845 N N . LYS B 1 126 ? -25.203 12.258 0.612 1 97.44 126 LYS B N 1
ATOM 2846 C CA . LYS B 1 126 ? -26.422 12.016 -0.143 1 97.44 126 LYS B CA 1
ATOM 2847 C C . LYS B 1 126 ? -26.406 12.773 -1.467 1 97.44 126 LYS B C 1
ATOM 2849 O O . LYS B 1 126 ? -26.578 12.18 -2.533 1 97.44 126 LYS B O 1
ATOM 2854 N N . CYS B 1 127 ? -26.172 14.094 -1.463 1 97.88 127 CYS B N 1
ATOM 2855 C CA . CYS B 1 127 ? -26.312 14.891 -2.678 1 97.88 127 CYS B CA 1
ATOM 2856 C C . CYS B 1 127 ? -24.953 15.281 -3.234 1 97.88 127 CYS B C 1
ATOM 2858 O O . CYS B 1 127 ? -24.859 15.828 -4.336 1 97.88 127 CYS B O 1
ATOM 2860 N N . GLY B 1 128 ? -23.844 15.109 -2.455 1 97.75 128 GLY B N 1
ATOM 2861 C CA . GLY B 1 128 ? -22.484 15.305 -2.955 1 97.75 128 GLY B CA 1
ATOM 2862 C C . GLY B 1 128 ? -22.016 16.75 -2.846 1 97.75 128 GLY B C 1
ATOM 2863 O O . GLY B 1 128 ? -20.859 17.047 -3.145 1 97.75 128 GLY B O 1
ATOM 2864 N N . ARG B 1 129 ? -22.797 17.625 -2.309 1 97.75 129 ARG B N 1
ATOM 2865 C CA . ARG B 1 129 ? -22.438 19.031 -2.264 1 97.75 129 ARG B CA 1
ATOM 2866 C C . ARG B 1 129 ? -21.422 19.312 -1.165 1 97.75 129 ARG B C 1
ATOM 2868 O O . ARG B 1 129 ? -21.516 18.75 -0.067 1 97.75 129 ARG B O 1
ATOM 2875 N N . SER B 1 130 ? -20.547 20.172 -1.479 1 98.19 130 SER B N 1
ATOM 2876 C CA . SER B 1 130 ? -19.562 20.625 -0.496 1 98.19 130 SER B CA 1
ATOM 2877 C C . SER B 1 130 ? -20.141 21.688 0.42 1 98.19 130 SER B C 1
ATOM 2879 O O . SER B 1 130 ? -20.938 22.516 -0.015 1 98.19 130 SER B O 1
ATOM 2881 N N . ILE B 1 131 ? -19.734 21.656 1.637 1 97.31 131 ILE B N 1
ATOM 2882 C CA . ILE B 1 131 ? -20.156 22.672 2.598 1 97.31 131 ILE B CA 1
ATOM 2883 C C . ILE B 1 131 ? -18.953 23.203 3.367 1 97.31 131 ILE B C 1
ATOM 2885 O O . ILE B 1 131 ? -17.906 22.547 3.422 1 97.31 131 ILE B O 1
ATOM 2889 N N . GLU B 1 132 ? -19.172 24.344 3.965 1 97.5 132 GLU B N 1
ATOM 2890 C CA . GLU B 1 132 ? -18.141 24.891 4.836 1 97.5 132 GLU B CA 1
ATOM 2891 C C . GLU B 1 132 ? -17.969 24.047 6.094 1 97.5 132 GLU B C 1
ATOM 2893 O O . GLU B 1 132 ? -18.953 23.641 6.707 1 97.5 132 GLU B O 1
ATOM 2898 N N . TRP B 1 133 ? -16.734 23.797 6.445 1 97.81 133 TRP B N 1
ATOM 2899 C CA . TRP B 1 133 ? -16.438 22.891 7.543 1 97.81 133 TRP B CA 1
ATOM 2900 C C . TRP B 1 133 ? -17.047 23.391 8.852 1 97.81 133 TRP B C 1
ATOM 2902 O O . TRP B 1 133 ? -17.391 22.609 9.727 1 97.81 133 TRP B O 1
ATOM 2912 N N . SER B 1 134 ? -17.188 24.688 9.023 1 97.38 134 SER B N 1
ATOM 2913 C CA . SER B 1 134 ? -17.766 25.25 10.242 1 97.38 134 SER B CA 1
ATOM 2914 C C . SER B 1 134 ? -19.219 24.797 10.422 1 97.38 134 SER B C 1
ATOM 2916 O O . SER B 1 134 ? -19.688 24.609 11.547 1 97.38 134 SER B O 1
ATOM 2918 N N . LYS B 1 135 ? -19.891 24.656 9.297 1 97.12 135 LYS B N 1
ATOM 2919 C CA . LYS B 1 135 ? -21.266 24.188 9.344 1 97.12 135 LYS B CA 1
ATOM 2920 C C . LYS B 1 135 ? -21.344 22.734 9.812 1 97.12 135 LYS B C 1
ATOM 2922 O O . LYS B 1 135 ? -22.281 22.344 10.5 1 97.12 135 LYS B O 1
ATOM 2927 N N . TYR B 1 136 ? -20.359 21.938 9.414 1 98 136 TYR B N 1
ATOM 2928 C CA . TYR B 1 136 ? -20.25 20.562 9.859 1 98 136 TYR B CA 1
ATOM 2929 C C . TYR B 1 136 ? -20.141 20.484 11.375 1 98 136 TYR B C 1
ATOM 2931 O O . TYR B 1 136 ? -20.719 19.594 12 1 98 136 TYR B O 1
ATOM 2939 N N . LEU B 1 137 ? -19.422 21.406 12 1 97.69 137 LEU B N 1
ATOM 2940 C CA . LEU B 1 137 ? -19.234 21.406 13.445 1 97.69 137 LEU B CA 1
ATOM 2941 C C . LEU B 1 137 ? -20.531 21.719 14.18 1 97.69 137 LEU B C 1
ATOM 2943 O O . LEU B 1 137 ? -20.656 21.453 15.375 1 97.69 137 LEU B O 1
ATOM 2947 N N . GLU B 1 138 ? -21.484 22.25 13.461 1 97.62 138 GLU B N 1
ATOM 2948 C CA . GLU B 1 138 ? -22.75 22.625 14.062 1 97.62 138 GLU B CA 1
ATOM 2949 C C . GLU B 1 138 ? -23.75 21.469 14.008 1 97.62 138 GLU B C 1
ATOM 2951 O O . GLU B 1 138 ? -24.5 21.234 14.953 1 97.62 138 GLU B O 1
ATOM 2956 N N . ASP B 1 139 ? -23.734 20.812 12.867 1 97.88 139 ASP B N 1
ATOM 2957 C CA . ASP B 1 139 ? -24.719 19.766 12.617 1 97.88 139 ASP B CA 1
ATOM 2958 C C . ASP B 1 139 ? -24.188 18.75 11.602 1 97.88 139 ASP B C 1
ATOM 2960 O O . ASP B 1 139 ? -23.594 19.125 10.594 1 97.88 139 ASP B O 1
ATOM 2964 N N . MET B 1 140 ? -24.375 17.531 11.867 1 98.44 140 MET B N 1
ATOM 2965 C CA . MET B 1 140 ? -23.875 16.469 10.984 1 98.44 140 MET B CA 1
ATOM 2966 C C . MET B 1 140 ? -24.797 16.266 9.797 1 98.44 140 MET B C 1
ATOM 2968 O O . MET B 1 140 ? -24.484 15.523 8.867 1 98.44 140 MET B O 1
ATOM 2972 N N . HIS B 1 141 ? -25.922 16.938 9.781 1 98.56 141 HIS B N 1
ATOM 2973 C CA . HIS B 1 141 ? -26.906 16.781 8.711 1 98.56 141 HIS B CA 1
ATOM 2974 C C . HIS B 1 141 ? -26.812 17.922 7.707 1 98.56 141 HIS B C 1
ATOM 2976 O O . HIS B 1 141 ? -26.656 19.078 8.094 1 98.56 141 HIS B O 1
ATOM 2982 N N . HIS B 1 142 ? -26.859 17.578 6.457 1 98 142 HIS B N 1
ATOM 2983 C CA . HIS B 1 142 ? -26.844 18.594 5.402 1 98 142 HIS B CA 1
ATOM 2984 C C . HIS B 1 142 ? -28.156 19.359 5.359 1 98 142 HIS B C 1
ATOM 2986 O O . HIS B 1 142 ? -29.234 18.766 5.277 1 98 142 HIS B O 1
ATOM 2992 N N . GLU B 1 143 ? -28.031 20.641 5.352 1 95.06 143 GLU B N 1
ATOM 2993 C CA . GLU B 1 143 ? -29.219 21.469 5.203 1 95.06 143 GLU B CA 1
ATOM 2994 C C . GLU B 1 143 ? -29.844 21.312 3.816 1 95.06 143 GLU B C 1
ATOM 2996 O O . GLU B 1 143 ? -29.141 21.375 2.805 1 95.06 143 GLU B O 1
ATOM 3001 N N . GLY B 1 144 ? -31.109 21.062 3.736 1 92.5 144 GLY B N 1
ATOM 3002 C CA . GLY B 1 144 ? -31.781 20.922 2.453 1 92.5 144 GLY B CA 1
ATOM 3003 C C . GLY B 1 144 ? -32.219 19.5 2.16 1 92.5 144 GLY B C 1
ATOM 3004 O O . GLY B 1 144 ? -33.406 19.234 1.956 1 92.5 144 GLY B O 1
ATOM 3005 N N . CYS B 1 145 ? -31.172 18.578 2.215 1 96.94 145 CYS B N 1
ATOM 3006 C CA . CYS B 1 145 ? -31.547 17.234 1.785 1 96.94 145 CYS B CA 1
ATOM 3007 C C . CYS B 1 145 ? -31.531 16.25 2.955 1 96.94 145 CYS B C 1
ATOM 3009 O O . CYS B 1 145 ? -31.938 15.102 2.818 1 96.94 145 CYS B O 1
ATOM 3011 N N . GLY B 1 146 ? -31.016 16.625 4.051 1 97.12 146 GLY B N 1
ATOM 3012 C CA . GLY B 1 146 ? -31.016 15.805 5.258 1 97.12 146 GLY B CA 1
ATOM 3013 C C . GLY B 1 146 ? -29.953 14.734 5.258 1 97.12 146 GLY B C 1
ATOM 3014 O O . GLY B 1 146 ? -29.906 13.891 6.156 1 97.12 146 GLY B O 1
ATOM 3015 N N . GLY B 1 147 ? -29.109 14.812 4.301 1 98.19 147 GLY B N 1
ATOM 3016 C CA . GLY B 1 147 ? -28.031 13.828 4.227 1 98.19 147 GLY B CA 1
ATOM 3017 C C . GLY B 1 147 ? -27 13.992 5.32 1 98.19 147 GLY B C 1
ATOM 3018 O O . GLY B 1 147 ? -26.859 15.078 5.895 1 98.19 147 GLY B O 1
ATOM 3019 N N . ILE B 1 148 ? -26.266 12.93 5.609 1 98.56 148 ILE B N 1
ATOM 3020 C CA . ILE B 1 148 ? -25.203 12.945 6.594 1 98.56 148 ILE B CA 1
ATOM 3021 C C . ILE B 1 148 ? -23.938 13.539 5.977 1 98.56 148 ILE B C 1
ATOM 3023 O O . ILE B 1 148 ? -23.5 13.117 4.898 1 98.56 148 ILE B O 1
ATOM 3027 N N . LEU B 1 149 ? -23.375 14.508 6.645 1 98.62 149 LEU B N 1
ATOM 3028 C CA . LEU B 1 149 ? -22.125 15.125 6.223 1 98.62 149 LEU B CA 1
ATOM 3029 C C . LEU B 1 149 ? -20.938 14.273 6.648 1 98.62 149 LEU B C 1
ATOM 3031 O O . LEU B 1 149 ? -20.984 13.578 7.664 1 98.62 149 LEU B O 1
ATOM 3035 N N . ARG B 1 150 ? -19.922 14.312 5.871 1 98.56 150 ARG B N 1
ATOM 3036 C CA . ARG B 1 150 ? -18.641 13.734 6.277 1 98.56 150 ARG B CA 1
ATOM 3037 C C . ARG B 1 150 ? -17.484 14.594 5.812 1 98.56 150 ARG B C 1
ATOM 3039 O O . ARG B 1 150 ? -17.609 15.367 4.855 1 98.56 150 ARG B O 1
ATOM 3046 N N . THR B 1 151 ? -16.375 14.523 6.508 1 98.62 151 THR B N 1
ATOM 3047 C CA . THR B 1 151 ? -15.133 15.133 6.051 1 98.62 151 THR B CA 1
ATOM 3048 C C . THR B 1 151 ? -14.531 14.336 4.898 1 98.62 151 THR B C 1
ATOM 3050 O O . THR B 1 151 ? -14.984 13.227 4.602 1 98.62 151 THR B O 1
ATOM 3053 N N . ASP B 1 152 ? -13.594 14.914 4.281 1 98.31 152 ASP B N 1
ATOM 3054 C CA . ASP B 1 152 ? -12.961 14.297 3.119 1 98.31 152 ASP B CA 1
ATOM 3055 C C . ASP B 1 152 ? -11.773 13.422 3.537 1 98.31 152 ASP B C 1
ATOM 3057 O O . ASP B 1 152 ? -10.906 13.109 2.719 1 98.31 152 ASP B O 1
ATOM 3061 N N . ILE B 1 153 ? -11.68 13.047 4.785 1 98.25 153 ILE B N 1
ATOM 3062 C CA . ILE B 1 153 ? -10.562 12.211 5.203 1 98.25 153 ILE B CA 1
ATOM 3063 C C . ILE B 1 153 ? -10.805 10.773 4.746 1 98.25 153 ILE B C 1
ATOM 3065 O O . ILE B 1 153 ? -11.945 10.344 4.598 1 98.25 153 ILE B O 1
ATOM 3069 N N . VAL B 1 154 ? -9.766 10.102 4.41 1 98.12 154 VAL B N 1
ATOM 3070 C CA . VAL B 1 154 ? -9.836 8.672 4.117 1 98.12 154 VAL B CA 1
ATOM 3071 C C . VAL B 1 154 ? -10 7.883 5.41 1 98.12 154 VAL B C 1
ATOM 3073 O O . VAL B 1 154 ? -9.141 7.922 6.289 1 98.12 154 VAL B O 1
ATOM 3076 N N . LEU B 1 155 ? -11.102 7.203 5.551 1 96.69 155 LEU B N 1
ATOM 3077 C CA . LEU B 1 155 ? -11.391 6.414 6.742 1 96.69 155 LEU B CA 1
ATOM 3078 C C . LEU B 1 155 ? -10.758 5.031 6.652 1 96.69 155 LEU B C 1
ATOM 3080 O O . LEU B 1 155 ? -10.375 4.59 5.566 1 96.69 155 LEU B O 1
ATOM 3084 N N . TYR B 1 156 ? -10.578 4.43 7.859 1 93 156 TYR B N 1
ATOM 3085 C CA . TYR B 1 156 ? -10.281 3.002 7.828 1 93 156 TYR B CA 1
ATOM 3086 C C . TYR B 1 156 ? -11.32 2.244 7.008 1 93 156 TYR B C 1
ATOM 3088 O O . TYR B 1 156 ? -12.508 2.562 7.059 1 93 156 TYR B O 1
ATOM 3096 N N . GLU B 1 157 ? -10.812 1.296 6.176 1 92.12 157 GLU B N 1
ATOM 3097 C CA . GLU B 1 157 ? -11.648 0.475 5.301 1 92.12 157 GLU B CA 1
ATOM 3098 C C . GLU B 1 157 ? -11.922 1.186 3.977 1 92.12 157 GLU B C 1
ATOM 3100 O O . GLU B 1 157 ? -12.711 0.707 3.162 1 92.12 157 GLU B O 1
ATOM 3105 N N . GLU B 1 158 ? -11.32 2.32 3.832 1 95.44 158 GLU B N 1
ATOM 3106 C CA . GLU B 1 158 ? -11.383 3.029 2.557 1 95.44 158 GLU B CA 1
ATOM 3107 C C . GLU B 1 158 ? -10.008 3.068 1.882 1 95.44 158 GLU B C 1
ATOM 3109 O O . GLU B 1 158 ? -8.984 3.217 2.553 1 95.44 158 GLU B O 1
ATOM 3114 N N . PRO B 1 159 ? -10.008 2.951 0.573 1 95.88 159 PRO B N 1
ATOM 3115 C CA . PRO B 1 159 ? -8.734 3.076 -0.129 1 95.88 159 PRO B CA 1
ATOM 3116 C C . PRO B 1 159 ? -8.289 4.527 -0.294 1 95.88 159 PRO B C 1
ATOM 3118 O O . PRO B 1 159 ? -9.125 5.434 -0.327 1 95.88 159 PRO B O 1
ATOM 3121 N N . ILE B 1 160 ? -6.961 4.672 -0.365 1 97.94 160 ILE B N 1
ATOM 3122 C CA . ILE B 1 160 ? -6.473 5.961 -0.849 1 97.94 160 ILE B CA 1
ATOM 3123 C C . ILE B 1 160 ? -7.008 6.215 -2.258 1 97.94 160 ILE B C 1
ATOM 3125 O O . ILE B 1 160 ? -7.078 5.297 -3.076 1 97.94 160 ILE B O 1
ATOM 3129 N N . ARG B 1 161 ? -7.43 7.484 -2.545 1 96.94 161 ARG B N 1
ATOM 3130 C CA . ARG B 1 161 ? -7.879 7.82 -3.893 1 96.94 161 ARG B CA 1
ATOM 3131 C C . ARG B 1 161 ? -6.809 7.484 -4.926 1 96.94 161 ARG B C 1
ATOM 3133 O O . ARG B 1 161 ? -5.633 7.789 -4.73 1 96.94 161 ARG B O 1
ATOM 3140 N N . ARG B 1 162 ? -7.219 6.84 -5.965 1 95.38 162 ARG B N 1
ATOM 3141 C CA . ARG B 1 162 ? -6.297 6.352 -6.98 1 95.38 162 ARG B CA 1
ATOM 3142 C C . ARG B 1 162 ? -5.406 7.477 -7.5 1 95.38 162 ARG B C 1
ATOM 3144 O O . ARG B 1 162 ? -4.188 7.32 -7.59 1 95.38 162 ARG B O 1
ATOM 3151 N N . GLU B 1 163 ? -5.996 8.617 -7.82 1 96.44 163 GLU B N 1
ATOM 3152 C CA . GLU B 1 163 ? -5.25 9.742 -8.375 1 96.44 163 GLU B CA 1
ATOM 3153 C C . GLU B 1 163 ? -4.223 10.273 -7.375 1 96.44 163 GLU B C 1
ATOM 3155 O O . GLU B 1 163 ? -3.137 10.711 -7.766 1 96.44 163 GLU B O 1
ATOM 3160 N N . VAL B 1 164 ? -4.562 10.25 -6.105 1 98.25 164 VAL B N 1
ATOM 3161 C CA . VAL B 1 164 ? -3.66 10.711 -5.059 1 98.25 164 VAL B CA 1
ATOM 3162 C C . VAL B 1 164 ? -2.469 9.766 -4.945 1 98.25 164 VAL B C 1
ATOM 3164 O O . VAL B 1 164 ? -1.319 10.211 -4.887 1 98.25 164 VAL B O 1
ATOM 3167 N N . LEU B 1 165 ? -2.736 8.484 -4.938 1 98.06 165 LEU B N 1
ATOM 3168 C CA . LEU B 1 165 ? -1.68 7.48 -4.863 1 98.06 165 LEU B CA 1
ATOM 3169 C C . LEU B 1 165 ? -0.733 7.598 -6.051 1 98.06 165 LEU B C 1
ATOM 3171 O O . LEU B 1 165 ? 0.488 7.617 -5.879 1 98.06 165 LEU B O 1
ATOM 3175 N N . GLU B 1 166 ? -1.306 7.695 -7.238 1 96.88 166 GLU B N 1
ATOM 3176 C CA . GLU B 1 166 ? -0.511 7.797 -8.461 1 96.88 166 GLU B CA 1
ATOM 3177 C C . GLU B 1 166 ? 0.363 9.047 -8.445 1 96.88 166 GLU B C 1
ATOM 3179 O O . GLU B 1 166 ? 1.547 8.984 -8.781 1 96.88 166 GLU B O 1
ATOM 3184 N N . ARG B 1 167 ? -0.222 10.094 -8.07 1 98.19 167 ARG B N 1
ATOM 3185 C CA . ARG B 1 167 ? 0.5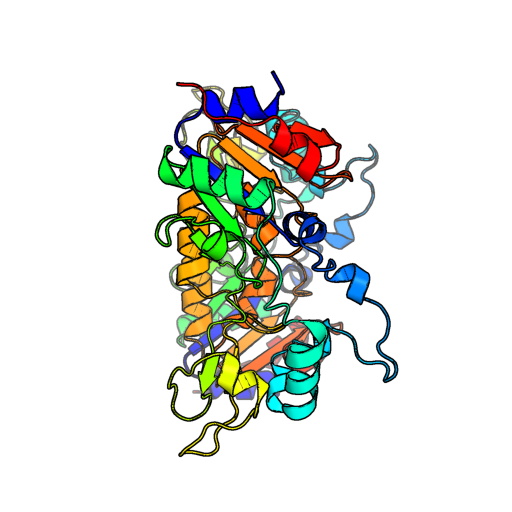17 11.352 -7.996 1 98.19 167 ARG B CA 1
ATOM 3186 C C . ARG B 1 167 ? 1.653 11.266 -6.984 1 98.19 167 ARG B C 1
ATOM 3188 O O . ARG B 1 167 ? 2.768 11.711 -7.254 1 98.19 167 ARG B O 1
ATOM 3195 N N . ALA B 1 168 ? 1.39 10.703 -5.855 1 98.75 168 ALA B N 1
ATOM 3196 C CA . ALA B 1 168 ? 2.408 10.562 -4.82 1 98.75 168 ALA B CA 1
ATOM 3197 C C . ALA B 1 168 ? 3.582 9.727 -5.312 1 98.75 168 ALA B C 1
ATOM 3199 O O . ALA B 1 168 ? 4.742 10.094 -5.113 1 98.75 168 ALA B O 1
ATOM 3200 N N . ILE B 1 169 ? 3.285 8.625 -5.953 1 98.44 169 ILE B N 1
ATOM 3201 C CA . ILE B 1 169 ? 4.32 7.742 -6.48 1 98.44 169 ILE B CA 1
ATOM 3202 C C . ILE B 1 169 ? 5.16 8.492 -7.512 1 98.44 169 ILE B C 1
ATOM 3204 O O . ILE B 1 169 ? 6.391 8.414 -7.496 1 98.44 169 ILE B O 1
ATOM 3208 N N . GLU B 1 170 ? 4.5 9.203 -8.383 1 98.19 170 GLU B N 1
ATOM 3209 C CA . GLU B 1 170 ? 5.191 9.977 -9.406 1 98.19 170 GLU B CA 1
ATOM 3210 C C . GLU B 1 170 ? 6.145 10.992 -8.781 1 98.19 170 GLU B C 1
ATOM 3212 O O . GLU B 1 170 ? 7.305 11.102 -9.188 1 98.19 170 GLU B O 1
ATOM 3217 N N . ILE B 1 171 ? 5.691 11.703 -7.828 1 98.56 171 ILE B N 1
ATOM 3218 C CA . ILE B 1 171 ? 6.477 12.742 -7.168 1 98.56 171 ILE B CA 1
ATOM 3219 C C . ILE B 1 171 ? 7.695 12.109 -6.496 1 98.56 171 ILE B C 1
ATOM 3221 O O . ILE B 1 171 ? 8.82 12.578 -6.68 1 98.56 171 ILE B O 1
ATOM 3225 N N . VAL B 1 172 ? 7.527 11.055 -5.793 1 98.56 172 VAL B N 1
ATOM 3226 C CA . VAL B 1 172 ? 8.609 10.398 -5.062 1 98.56 172 VAL B CA 1
ATOM 3227 C C . VAL B 1 172 ? 9.625 9.828 -6.043 1 98.56 172 VAL B C 1
ATOM 3229 O O . VAL B 1 172 ? 10.836 9.938 -5.824 1 98.56 172 VAL B O 1
ATOM 3232 N N . SER B 1 173 ? 9.148 9.273 -7.145 1 98 173 SER B N 1
ATOM 3233 C CA . SER B 1 173 ? 10.008 8.641 -8.133 1 98 173 SER B CA 1
ATOM 3234 C C . SER B 1 173 ? 10.922 9.656 -8.805 1 98 173 SER B C 1
ATOM 3236 O O . SER B 1 173 ? 11.977 9.297 -9.328 1 98 173 SER B O 1
ATOM 3238 N N . ASN B 1 174 ? 10.531 10.875 -8.812 1 97.81 174 ASN B N 1
ATOM 3239 C CA . ASN B 1 174 ? 11.273 11.906 -9.523 1 97.81 174 ASN B CA 1
ATOM 3240 C C . ASN B 1 174 ? 12.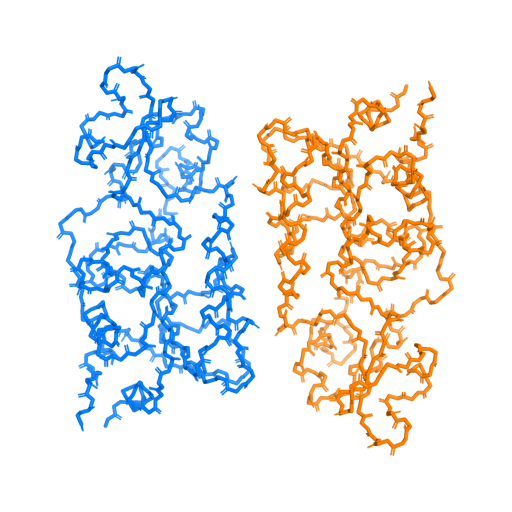109 12.758 -8.57 1 97.81 174 ASN B C 1
ATOM 3242 O O . ASN B 1 174 ? 12.805 13.688 -9 1 97.81 174 ASN B O 1
ATOM 3246 N N . ALA B 1 175 ? 12.102 12.453 -7.34 1 98.12 175 ALA B N 1
ATOM 3247 C CA . ALA B 1 175 ? 12.805 13.25 -6.332 1 98.12 175 ALA B CA 1
ATOM 3248 C C . ALA B 1 175 ? 14.289 12.914 -6.309 1 98.12 175 ALA B C 1
ATOM 3250 O O . ALA B 1 175 ? 14.68 11.766 -6.562 1 98.12 175 ALA B O 1
ATOM 3251 N N . ASP B 1 176 ? 15.109 13.914 -6.027 1 97.69 176 ASP B N 1
ATOM 3252 C CA . ASP B 1 176 ? 16.531 13.656 -5.809 1 97.69 176 ASP B CA 1
ATOM 3253 C C . ASP B 1 176 ? 16.875 13.711 -4.32 1 97.69 176 ASP B C 1
ATOM 3255 O O . ASP B 1 176 ? 17.922 13.211 -3.9 1 97.69 176 ASP B O 1
ATOM 3259 N N . LEU B 1 177 ? 15.969 14.312 -3.469 1 98.44 177 LEU B N 1
ATOM 3260 C CA . LEU B 1 177 ? 16.047 14.297 -2.014 1 98.44 177 LEU B CA 1
ATOM 3261 C C . LEU B 1 177 ? 14.672 14.031 -1.397 1 98.44 177 LEU B C 1
ATOM 3263 O O . LEU B 1 177 ? 13.703 14.719 -1.716 1 98.44 177 LEU B O 1
ATOM 3267 N N . ILE B 1 178 ? 14.617 13.055 -0.576 1 98.69 178 ILE B N 1
ATOM 3268 C CA . ILE B 1 178 ? 13.398 12.742 0.162 1 98.69 178 ILE B CA 1
ATOM 3269 C C . ILE B 1 178 ? 13.648 12.898 1.66 1 98.69 178 ILE B C 1
ATOM 3271 O O . ILE B 1 178 ? 14.57 12.297 2.213 1 98.69 178 ILE B O 1
ATOM 3275 N N . VAL B 1 179 ? 12.859 13.758 2.289 1 98.62 179 VAL B N 1
ATOM 3276 C CA . VAL B 1 179 ? 12.938 13.992 3.727 1 98.62 179 VAL B CA 1
ATOM 3277 C C . VAL B 1 179 ? 11.703 13.422 4.414 1 98.62 179 VAL B C 1
ATOM 3279 O O . VAL B 1 179 ? 10.586 13.891 4.188 1 98.62 179 VAL B O 1
ATOM 3282 N N . VAL B 1 180 ? 11.906 12.414 5.188 1 98.56 180 VAL B N 1
ATOM 3283 C CA . VAL B 1 180 ? 10.844 11.836 6.004 1 98.56 180 VAL B CA 1
ATOM 3284 C C . VAL B 1 180 ? 10.836 12.484 7.383 1 98.56 180 VAL B C 1
ATOM 3286 O O . VAL B 1 180 ? 11.859 12.508 8.07 1 98.56 180 VAL B O 1
ATOM 3289 N N . CYS B 1 181 ? 9.672 13.023 7.805 1 98.06 181 CYS B N 1
ATOM 3290 C CA . CYS B 1 181 ? 9.672 13.805 9.031 1 98.06 181 CYS B CA 1
ATOM 3291 C C . CYS B 1 181 ? 8.406 13.57 9.836 1 98.06 181 CYS B C 1
ATOM 3293 O O . CYS B 1 181 ? 7.297 13.719 9.32 1 98.06 181 CYS B O 1
ATOM 3295 N N . GLY B 1 182 ? 8.625 13.188 11.086 1 96.25 182 GLY B N 1
ATOM 3296 C CA . GLY B 1 182 ? 7.5 13.117 12.016 1 96.25 182 GLY B CA 1
ATOM 3297 C C . GLY B 1 182 ? 6.582 11.945 11.75 1 96.25 182 GLY B C 1
ATOM 3298 O O . GLY B 1 182 ? 5.367 12.047 11.938 1 96.25 182 GLY B O 1
ATOM 3299 N N . THR B 1 183 ? 7.055 10.875 11.258 1 95.44 183 THR B N 1
ATOM 3300 C CA . THR B 1 183 ? 6.266 9.68 10.977 1 95.44 183 THR B CA 1
ATOM 3301 C C . THR B 1 183 ? 7.09 8.422 11.219 1 95.44 183 THR B C 1
ATOM 3303 O O . THR B 1 183 ? 8.297 8.398 10.953 1 95.44 183 THR B O 1
ATOM 3306 N N . SER B 1 184 ? 6.398 7.398 11.672 1 92 184 SER B N 1
ATOM 3307 C CA . SER B 1 184 ? 7.043 6.105 11.875 1 92 184 SER B CA 1
ATOM 3308 C C . SER B 1 184 ? 7.133 5.32 10.578 1 92 184 SER B C 1
ATOM 3310 O O . SER B 1 184 ? 7.777 4.27 10.523 1 92 184 SER B O 1
ATOM 3312 N N . LEU B 1 185 ? 6.57 5.785 9.547 1 93.06 185 LEU B N 1
ATOM 3313 C CA . LEU B 1 185 ? 6.535 5.109 8.25 1 93.06 185 LEU B CA 1
ATOM 3314 C C . LEU B 1 185 ? 6.039 3.676 8.398 1 93.06 185 LEU B C 1
ATOM 3316 O O . LEU B 1 185 ? 6.641 2.746 7.855 1 93.06 185 LEU B O 1
ATOM 3320 N N . ALA B 1 186 ? 4.879 3.559 9.125 1 89.19 186 ALA B N 1
ATOM 3321 C CA . ALA B 1 186 ? 4.398 2.215 9.445 1 89.19 186 ALA B CA 1
ATOM 3322 C C . ALA B 1 186 ? 3.057 1.941 8.773 1 89.19 186 ALA B C 1
ATOM 3324 O O . ALA B 1 186 ? 2.621 0.79 8.688 1 89.19 186 ALA B O 1
ATOM 3325 N N . VAL B 1 187 ? 2.449 2.951 8.32 1 90.5 187 VAL B N 1
ATOM 3326 C CA . VAL B 1 187 ? 1.08 2.775 7.844 1 90.5 187 VAL B CA 1
ATOM 3327 C C . VAL B 1 187 ? 1.062 2.746 6.316 1 90.5 187 VAL B C 1
ATOM 3329 O O . VAL B 1 187 ? 1.431 3.729 5.668 1 90.5 187 VAL B O 1
ATOM 3332 N N . TYR B 1 188 ? 0.543 1.638 5.832 1 93.56 188 TYR B N 1
ATOM 3333 C CA . TYR B 1 188 ? 0.422 1.495 4.387 1 93.56 188 TYR B CA 1
ATOM 3334 C C . TYR B 1 188 ? -0.899 2.07 3.891 1 93.56 188 TYR B C 1
ATOM 3336 O O . TYR B 1 188 ? -1.896 2.064 4.617 1 93.56 188 TYR B O 1
ATOM 3344 N N . PRO B 1 189 ? -0.821 2.607 2.652 1 95.81 189 PRO B N 1
ATOM 3345 C CA . PRO B 1 189 ? 0.228 2.498 1.635 1 95.81 189 PRO B CA 1
ATOM 3346 C C . PRO B 1 189 ? 1.245 3.633 1.714 1 95.81 189 PRO B C 1
ATOM 3348 O O . PRO B 1 189 ? 2.209 3.658 0.944 1 95.81 189 PRO B O 1
ATOM 3351 N N . PHE B 1 190 ? 1.108 4.578 2.619 1 97.94 190 PHE B N 1
ATOM 3352 C CA . PHE B 1 190 ? 2.025 5.707 2.713 1 97.94 190 PHE B CA 1
ATOM 3353 C C . PHE B 1 190 ? 3.453 5.227 2.949 1 97.94 190 PHE B C 1
ATOM 3355 O O . PHE B 1 190 ? 4.387 5.688 2.287 1 97.94 190 PHE B O 1
ATOM 3362 N N . ALA B 1 191 ? 3.648 4.316 3.848 1 95.44 191 ALA B N 1
ATOM 3363 C CA . ALA B 1 191 ? 4.965 3.797 4.207 1 95.44 191 ALA B CA 1
ATOM 3364 C C . ALA B 1 191 ? 5.668 3.199 2.994 1 95.44 191 ALA B C 1
ATOM 3366 O O . ALA B 1 191 ? 6.902 3.188 2.928 1 95.44 191 ALA B O 1
ATOM 3367 N N . GLY B 1 192 ? 4.91 2.746 2.029 1 95.62 192 GLY B N 1
ATOM 3368 C CA . GLY B 1 192 ? 5.484 2.098 0.861 1 95.62 192 GLY B CA 1
ATOM 3369 C C . GLY B 1 192 ? 6 3.08 -0.175 1 95.62 192 GLY B C 1
ATOM 3370 O O . GLY B 1 192 ? 6.742 2.701 -1.082 1 95.62 192 GLY B O 1
ATOM 3371 N N . LEU B 1 193 ? 5.637 4.332 -0.073 1 98 193 LEU B N 1
ATOM 3372 C CA . LEU B 1 193 ? 6 5.34 -1.063 1 98 193 LEU B CA 1
ATOM 3373 C C . LEU B 1 193 ? 7.512 5.441 -1.21 1 98 193 LEU B C 1
ATOM 3375 O O . LEU B 1 193 ? 8.023 5.633 -2.316 1 98 193 LEU B O 1
ATOM 3379 N N . ILE B 1 194 ? 8.227 5.293 -0.128 1 96.75 194 ILE B N 1
ATOM 3380 C CA . ILE B 1 194 ? 9.672 5.504 -0.093 1 96.75 194 ILE B CA 1
ATOM 3381 C C . ILE B 1 194 ? 10.367 4.48 -0.987 1 96.75 194 ILE B C 1
ATOM 3383 O O . ILE B 1 194 ? 11.469 4.723 -1.476 1 96.75 194 ILE B O 1
ATOM 3387 N N . GLU B 1 195 ? 9.75 3.361 -1.214 1 95.06 195 GLU B N 1
ATOM 3388 C CA . GLU B 1 195 ? 10.336 2.303 -2.031 1 95.06 195 GLU B CA 1
ATOM 3389 C C . GLU B 1 195 ? 10.359 2.693 -3.506 1 95.06 195 GLU B C 1
ATOM 3391 O O . GLU B 1 195 ? 11.062 2.07 -4.309 1 95.06 195 GLU B O 1
ATOM 3396 N N . TYR B 1 196 ? 9.602 3.684 -3.891 1 97.12 196 TYR B N 1
ATOM 3397 C CA . TYR B 1 196 ? 9.555 4.137 -5.273 1 97.12 196 TYR B CA 1
ATOM 3398 C C . TYR B 1 196 ? 10.633 5.18 -5.547 1 97.12 196 TYR B C 1
ATOM 3400 O O . TYR B 1 196 ? 10.789 5.633 -6.684 1 97.12 196 TYR B O 1
ATOM 3408 N N . ALA B 1 197 ? 11.375 5.578 -4.52 1 97.06 197 ALA B N 1
ATOM 3409 C CA . ALA B 1 197 ? 12.453 6.551 -4.695 1 97.06 197 ALA B CA 1
ATOM 3410 C C . ALA B 1 197 ? 13.477 6.047 -5.703 1 97.06 197 ALA B C 1
ATOM 3412 O O . ALA B 1 197 ? 13.781 4.852 -5.75 1 97.06 197 ALA B O 1
ATOM 3413 N N . SER B 1 198 ? 13.969 7.004 -6.422 1 95 198 SER B N 1
ATOM 3414 C CA . SER B 1 198 ? 15.086 6.68 -7.309 1 95 198 SER B CA 1
ATOM 3415 C C . SER B 1 198 ? 16.281 6.133 -6.523 1 95 198 SER B C 1
ATOM 3417 O O . SER B 1 198 ? 16.531 6.57 -5.402 1 95 198 SER B O 1
ATOM 3419 N N . LYS B 1 199 ? 17.031 5.234 -7.199 1 89.94 199 LYS B N 1
ATOM 3420 C CA . LYS B 1 199 ? 18.219 4.668 -6.57 1 89.94 199 LYS B CA 1
ATOM 3421 C C . LYS B 1 199 ? 19.25 5.75 -6.262 1 89.94 199 LYS B C 1
ATOM 3423 O O . LYS B 1 199 ? 20.062 5.598 -5.352 1 89.94 199 LYS B O 1
ATOM 3428 N N . ASP B 1 200 ? 19.141 6.805 -6.992 1 93.81 200 ASP B N 1
ATOM 3429 C CA . ASP B 1 200 ? 20.109 7.887 -6.844 1 93.81 200 ASP B CA 1
ATOM 3430 C C . ASP B 1 200 ? 19.609 8.945 -5.863 1 93.81 200 ASP B C 1
ATOM 3432 O O . ASP B 1 200 ? 20.344 9.867 -5.512 1 93.81 200 ASP B O 1
ATOM 3436 N N . ALA B 1 201 ? 18.422 8.797 -5.438 1 97.06 201 ALA B N 1
ATOM 3437 C CA . ALA B 1 201 ? 17.859 9.789 -4.52 1 97.06 201 ALA B CA 1
ATOM 3438 C C . ALA B 1 201 ? 18.469 9.656 -3.127 1 97.06 201 ALA B C 1
ATOM 3440 O O . ALA B 1 201 ? 18.703 8.539 -2.652 1 97.06 201 ALA B O 1
ATOM 3441 N N . LYS B 1 202 ? 18.766 10.812 -2.508 1 97.81 202 LYS B N 1
ATOM 3442 C CA . LYS B 1 202 ? 19.141 10.836 -1.097 1 97.81 202 LYS B CA 1
ATOM 3443 C C . LYS B 1 202 ? 17.891 10.805 -0.202 1 97.81 202 LYS B C 1
ATOM 3445 O O . LYS B 1 202 ? 16.922 11.516 -0.457 1 97.81 202 LYS B O 1
ATOM 3450 N N . ILE B 1 203 ? 17.922 9.891 0.78 1 98.12 203 ILE B N 1
ATOM 3451 C CA . ILE B 1 203 ? 16.812 9.789 1.729 1 98.12 203 ILE B CA 1
ATOM 3452 C C . ILE B 1 203 ? 17.312 10.117 3.135 1 98.12 203 ILE B C 1
ATOM 3454 O O . ILE B 1 203 ? 18.297 9.547 3.598 1 98.12 203 ILE B O 1
ATOM 3458 N N . VAL B 1 204 ? 16.656 11.055 3.797 1 98.12 204 VAL B N 1
ATOM 3459 C CA . VAL B 1 204 ? 16.984 11.414 5.172 1 98.12 204 VAL B CA 1
ATOM 3460 C C . VAL B 1 204 ? 15.719 11.492 6.008 1 98.12 204 VAL B C 1
ATOM 3462 O O . VAL B 1 204 ? 14.695 12 5.547 1 98.12 204 VAL B O 1
ATOM 3465 N N . ALA B 1 205 ? 15.742 10.93 7.18 1 98 205 ALA B N 1
ATOM 3466 C CA . ALA B 1 205 ? 14.609 11 8.094 1 98 205 ALA B CA 1
ATOM 3467 C C . ALA B 1 205 ? 14.953 11.82 9.336 1 98 205 ALA B C 1
ATOM 3469 O O . ALA B 1 205 ? 16.094 11.789 9.812 1 98 205 ALA B O 1
ATOM 3470 N N . VAL B 1 206 ? 14.016 12.609 9.75 1 97.44 206 VAL B N 1
ATOM 3471 C CA . VAL B 1 206 ? 14.078 13.336 11.016 1 97.44 206 VAL B CA 1
ATOM 3472 C C . VAL B 1 206 ? 12.984 12.828 11.953 1 97.44 206 VAL B C 1
ATOM 3474 O O . VAL B 1 206 ? 11.797 13.086 11.734 1 97.44 206 VAL B O 1
ATOM 3477 N N . ASN B 1 207 ? 13.367 12.133 12.938 1 95 207 ASN B N 1
ATOM 3478 C CA . ASN B 1 207 ? 12.43 11.508 13.867 1 95 207 ASN B CA 1
ATOM 3479 C C . ASN B 1 207 ? 13.062 11.266 15.227 1 95 207 ASN B C 1
ATOM 3481 O O . ASN B 1 207 ? 14.281 11.086 15.328 1 95 207 ASN B O 1
ATOM 3485 N N . LYS B 1 208 ? 12.266 11.219 16.266 1 92.81 208 LYS B N 1
ATOM 3486 C CA . LYS B 1 208 ? 12.766 11.008 17.609 1 92.81 208 LYS B CA 1
ATOM 3487 C C . LYS B 1 208 ? 13.219 9.562 17.812 1 92.81 208 LYS B C 1
ATOM 3489 O O . LYS B 1 208 ? 14.164 9.305 18.562 1 92.81 208 LYS B O 1
ATOM 3494 N N . GLU B 1 209 ? 12.516 8.664 17.203 1 92.12 209 GLU B N 1
ATOM 3495 C CA . GLU B 1 209 ? 12.805 7.242 17.328 1 92.12 209 GLU B CA 1
ATOM 3496 C C . GLU B 1 209 ? 13.281 6.652 16 1 92.12 209 GLU B C 1
ATOM 3498 O O . GLU B 1 209 ? 13.07 7.246 14.945 1 92.12 209 GLU B O 1
ATOM 3503 N N . LYS B 1 210 ? 13.914 5.504 16.156 1 92.19 210 LYS B N 1
ATOM 3504 C CA . LYS B 1 210 ? 14.312 4.789 14.945 1 92.19 210 LYS B CA 1
ATOM 3505 C C . LYS B 1 210 ? 13.094 4.32 14.156 1 92.19 210 LYS B C 1
ATOM 3507 O O . LYS B 1 210 ? 12.102 3.877 14.742 1 92.19 210 LYS B O 1
ATOM 3512 N N . ILE B 1 211 ? 13.195 4.473 12.852 1 92.94 211 ILE B N 1
ATOM 3513 C CA . ILE B 1 211 ? 12.125 4.023 11.961 1 92.94 211 ILE B CA 1
ATOM 3514 C C . ILE B 1 211 ? 12.703 3.166 10.844 1 92.94 211 ILE B C 1
ATOM 3516 O O . ILE B 1 211 ? 13.906 3.225 10.57 1 92.94 211 ILE B O 1
ATOM 3520 N N . PRO B 1 212 ? 11.891 2.26 10.273 1 89.56 212 PRO B N 1
ATOM 3521 C CA . PRO B 1 212 ? 12.383 1.475 9.141 1 89.56 212 PRO B CA 1
ATOM 3522 C C . PRO B 1 212 ? 12.703 2.336 7.922 1 89.56 212 PRO B C 1
ATOM 3524 O O . PRO B 1 212 ? 11.859 3.117 7.473 1 89.56 212 PRO B O 1
ATOM 3527 N N . LEU B 1 213 ? 13.945 2.254 7.465 1 92.75 213 LEU B N 1
ATOM 3528 C CA . LEU B 1 213 ? 14.406 3.002 6.301 1 92.75 213 LEU B CA 1
ATOM 3529 C C . LEU B 1 213 ? 15.242 2.119 5.379 1 92.75 213 LEU B C 1
ATOM 3531 O O . LEU B 1 213 ? 15.797 1.109 5.82 1 92.75 213 LEU B O 1
ATOM 3535 N N . PRO B 1 214 ? 15.266 2.533 4.137 1 89.69 214 PRO B N 1
ATOM 3536 C CA . PRO B 1 214 ? 16.188 1.822 3.246 1 89.69 214 PRO B CA 1
ATOM 3537 C C . PRO B 1 214 ? 17.641 1.917 3.699 1 89.69 214 PRO B C 1
ATOM 3539 O O . PRO B 1 214 ? 17.984 2.814 4.469 1 89.69 214 PRO B O 1
ATOM 3542 N N . GLU B 1 215 ? 18.438 0.98 3.307 1 83.25 215 GLU B N 1
ATOM 3543 C CA . GLU B 1 215 ? 19.812 0.845 3.758 1 83.25 215 GLU B CA 1
ATOM 3544 C C . GLU B 1 215 ? 20.609 2.123 3.498 1 83.25 215 GLU B C 1
ATOM 3546 O O . GLU B 1 215 ? 21.469 2.502 4.301 1 83.25 215 GLU B O 1
ATOM 3551 N N . ASN B 1 216 ? 20.312 2.812 2.463 1 86 216 ASN B N 1
ATOM 3552 C CA . ASN B 1 216 ? 21.109 3.971 2.084 1 86 216 ASN B CA 1
ATOM 3553 C C . ASN B 1 216 ? 20.531 5.262 2.654 1 86 216 ASN B C 1
ATOM 3555 O O . ASN B 1 216 ? 21.047 6.352 2.383 1 86 216 ASN B O 1
ATOM 3559 N N . ALA B 1 217 ? 19.562 5.105 3.467 1 94.44 217 ALA B N 1
ATOM 3560 C CA . ALA B 1 217 ? 18.922 6.285 4.051 1 94.44 217 ALA B CA 1
ATOM 3561 C C . ALA B 1 217 ? 19.656 6.719 5.324 1 94.44 217 ALA B C 1
ATOM 3563 O O . ALA B 1 217 ? 20.312 5.91 5.973 1 94.44 217 ALA B O 1
ATOM 3564 N N . GLU B 1 218 ? 19.578 7.996 5.641 1 95.06 218 GLU B N 1
ATOM 3565 C CA . GLU B 1 218 ? 20.125 8.562 6.871 1 95.06 218 GLU B CA 1
ATOM 3566 C C . GLU B 1 218 ? 19.016 8.93 7.852 1 95.06 218 GLU B C 1
ATOM 3568 O O . GLU B 1 218 ? 17.906 9.273 7.445 1 95.06 218 GLU B O 1
ATOM 3573 N N . LEU B 1 219 ? 19.344 8.758 9.102 1 95.12 219 LEU B N 1
ATOM 3574 C CA . LEU B 1 219 ? 18.391 9.125 10.156 1 95.12 219 LEU B CA 1
ATOM 3575 C C . LEU B 1 219 ? 18.984 10.18 11.078 1 95.12 219 LEU B C 1
ATOM 3577 O O . LEU B 1 219 ? 20.062 9.977 11.648 1 95.12 219 LEU B O 1
ATOM 3581 N N . ILE B 1 220 ? 18.391 11.305 11.164 1 95.12 220 ILE B N 1
ATOM 3582 C CA . ILE B 1 220 ? 18.672 12.344 12.148 1 95.12 220 ILE B CA 1
ATOM 3583 C C . ILE B 1 220 ? 17.734 12.188 13.344 1 95.12 220 ILE B C 1
ATOM 3585 O O . ILE B 1 220 ? 16.562 12.516 13.258 1 95.12 220 ILE B O 1
ATOM 3589 N N . ILE B 1 221 ? 18.266 11.641 14.391 1 93.25 221 ILE B N 1
ATOM 3590 C CA . ILE B 1 221 ? 17.469 11.445 15.594 1 93.25 221 ILE B CA 1
ATOM 3591 C C . ILE B 1 221 ? 17.359 12.766 16.359 1 93.25 221 ILE B C 1
ATOM 3593 O O . ILE B 1 221 ? 18.375 13.359 16.734 1 93.25 221 ILE B O 1
ATOM 3597 N N . GLY B 1 222 ? 16.188 13.203 16.578 1 92.69 222 GLY B N 1
ATOM 3598 C CA . GLY B 1 222 ? 15.961 14.445 17.312 1 92.69 222 GLY B CA 1
ATOM 3599 C C . GLY B 1 222 ? 14.555 14.984 17.156 1 92.69 222 GLY B C 1
ATOM 3600 O O . GLY B 1 222 ? 13.719 14.375 16.484 1 92.69 222 GLY B O 1
ATOM 3601 N N . ASN B 1 223 ? 14.375 16.078 17.828 1 94.62 223 ASN B N 1
ATOM 3602 C CA . ASN B 1 223 ? 13.125 16.812 17.703 1 94.62 223 ASN B CA 1
ATOM 3603 C C . ASN B 1 223 ? 13.031 17.562 16.375 1 94.62 223 ASN B C 1
ATOM 3605 O O . ASN B 1 223 ? 13.867 18.422 16.078 1 94.62 223 ASN B O 1
ATOM 3609 N N . ALA B 1 224 ? 12.047 17.188 15.586 1 96.19 224 ALA B N 1
ATOM 3610 C CA . ALA B 1 224 ? 11.922 17.734 14.242 1 96.19 224 ALA B CA 1
ATOM 3611 C C . ALA B 1 224 ? 11.844 19.266 14.281 1 96.19 224 ALA B C 1
ATOM 3613 O O . ALA B 1 224 ? 12.406 19.938 13.422 1 96.19 224 ALA B O 1
ATOM 3614 N N . LYS B 1 225 ? 11.086 19.781 15.258 1 96.81 225 LYS B N 1
ATOM 3615 C CA . LYS B 1 225 ? 10.977 21.234 15.383 1 96.81 225 LYS B CA 1
ATOM 3616 C C . LYS B 1 225 ? 12.352 21.875 15.523 1 96.81 225 LYS B C 1
ATOM 3618 O O . LYS B 1 225 ? 12.664 22.844 14.828 1 96.81 225 LYS B O 1
ATOM 3623 N N . GLU B 1 226 ? 13.164 21.344 16.391 1 96.75 226 GLU B N 1
ATOM 3624 C CA . GLU B 1 226 ? 14.508 21.859 16.625 1 96.75 226 GLU B CA 1
ATOM 3625 C C . GLU B 1 226 ? 15.375 21.734 15.383 1 96.75 226 GLU B C 1
ATOM 3627 O O . GLU B 1 226 ? 16.125 22.656 15.047 1 96.75 226 GLU B O 1
ATOM 3632 N N . VAL B 1 227 ? 15.266 20.625 14.719 1 96.94 227 VAL B N 1
ATOM 3633 C CA . VAL B 1 227 ? 16.047 20.375 13.516 1 96.94 227 VAL B CA 1
ATOM 3634 C C . VAL B 1 227 ? 15.688 21.391 12.438 1 96.94 227 VAL B C 1
ATOM 3636 O O . VAL B 1 227 ? 16.562 21.953 11.781 1 96.94 227 VAL B O 1
ATOM 3639 N N . PHE B 1 228 ? 14.422 21.688 12.305 1 97.75 228 PHE B N 1
ATOM 3640 C CA . PHE B 1 228 ? 13.961 22.578 11.234 1 97.75 228 PHE B CA 1
ATOM 3641 C C . PHE B 1 228 ? 14.203 24.031 11.602 1 97.75 228 PHE B C 1
ATOM 3643 O O . PHE B 1 228 ? 14.172 24.906 10.727 1 97.75 228 PHE B O 1
ATOM 3650 N N . GLU B 1 229 ? 14.367 24.344 12.875 1 97 229 GLU B N 1
ATOM 3651 C CA . GLU B 1 229 ? 14.734 25.703 13.273 1 97 229 GLU B CA 1
ATOM 3652 C C . GLU B 1 229 ? 16.078 26.109 12.664 1 97 229 GLU B C 1
ATOM 3654 O O . GLU B 1 229 ? 16.344 27.297 12.461 1 97 229 GLU B O 1
ATOM 3659 N N . GLU B 1 230 ? 16.844 25.078 12.352 1 95.56 230 GLU B N 1
ATOM 3660 C CA . GLU B 1 230 ? 18.188 25.328 11.82 1 95.56 230 GLU B CA 1
ATOM 3661 C C . GLU B 1 230 ? 18.188 25.328 10.297 1 95.56 230 GLU B C 1
ATOM 3663 O O . GLU B 1 230 ? 19.25 25.375 9.672 1 95.56 230 GLU B O 1
ATOM 3668 N N . VAL B 1 231 ? 17.109 25.203 9.664 1 95.31 231 VAL B N 1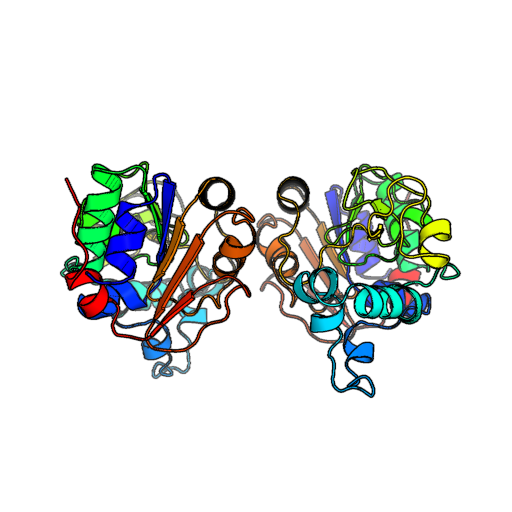
ATOM 3669 C CA . VAL B 1 231 ? 16.969 25.125 8.211 1 95.31 231 VAL B CA 1
ATOM 3670 C C . VAL B 1 231 ? 16.656 26.516 7.66 1 95.31 231 VAL B C 1
ATOM 3672 O O . VAL B 1 231 ? 15.797 27.234 8.203 1 95.31 231 VAL B O 1
ATOM 3675 N N . ASP B 1 232 ? 17.359 26.891 6.723 1 92.5 232 ASP B N 1
ATOM 3676 C CA . ASP B 1 232 ? 17.109 28.156 6.023 1 92.5 232 ASP B CA 1
ATOM 3677 C C . ASP B 1 232 ? 17.5 28.047 4.547 1 92.5 232 ASP B C 1
ATOM 3679 O O . ASP B 1 232 ? 18.312 27.188 4.172 1 92.5 232 ASP B O 1
ATOM 3683 N N . LEU B 1 233 ? 16.859 28.859 3.73 1 90.06 233 LEU B N 1
ATOM 3684 C CA . LEU B 1 233 ? 17.219 28.891 2.316 1 90.06 233 LEU B CA 1
ATOM 3685 C C . LEU B 1 233 ? 18.531 29.641 2.117 1 90.06 233 LEU B C 1
ATOM 3687 O O . LEU B 1 233 ? 18.734 30.719 2.658 1 90.06 233 LEU B O 1
ATOM 3691 N N . LYS B 1 234 ? 19.438 28.859 1.506 1 82 234 LYS B N 1
ATOM 3692 C CA . LYS B 1 234 ? 20.672 29.547 1.153 1 82 234 LYS B CA 1
ATOM 3693 C C . LYS B 1 234 ? 20.562 30.234 -0.21 1 82 234 LYS B C 1
ATOM 3695 O O . LYS B 1 234 ? 20 29.656 -1.146 1 82 234 LYS B O 1
ATOM 3700 N N . LYS B 1 235 ? 20.703 31.625 -0.22 1 61.91 235 LYS B N 1
ATOM 3701 C CA . LYS B 1 235 ? 20.719 32.438 -1.433 1 61.91 235 LYS B CA 1
ATOM 3702 C C . LYS B 1 235 ? 22 32.188 -2.242 1 61.91 235 LYS B C 1
ATOM 3704 O O . LYS B 1 235 ? 23.047 31.891 -1.678 1 61.91 235 LYS B O 1
#

Secondary structure (DSSP, 8-state):
--HHHHHHHH-SEEEEEE-GGGGGGGTPPPSGGG-S--TTS--HHHHTBHHHHHH-HHHHHHHIIIII--TT----HHHHHHHHHHHHSEEEEEE---S-HHHHTT--GGGEEETT--TT-EEETTT--EE-HHHHTT-SBPTTT-PBEEESPPPBT-PPPHHHHHHHHHHHHT-SEEEEES--S-STTGGGGGGGS-TT-EEEEEESS-----TT-EEEES-HHHHHHT-----/--HHHHHHHH-SEEEEEE-GGGGGGGTPPPSGGG-S--TTS--HHHHTBHHHHHH-HHHHHHHIIIII--TT----HHHHHHHHHHHHSEEEEEE---S-HHHHTT--GGGEEETT--TT-EEETTT--EE-HHHHHH-SBPTTT-PBEEESPPPBT-PPPHHHHHHHHHHHHT-SEEEEES--S-STTGGGGGGGS-TT-EEEEEESS-----TT-EEEES-HHHHHHT-----

Solvent-accessible surface area (backbone atoms only — not comparable to full-atom values): 25273 Å² total; per-residue (Å²): 130,44,71,64,27,54,51,64,62,73,52,64,31,35,33,37,41,37,24,48,52,62,39,40,84,32,72,39,78,40,71,71,77,55,62,54,70,40,94,84,69,53,46,70,64,51,47,42,15,52,65,27,45,70,77,36,42,67,59,21,48,50,46,43,57,70,73,65,60,58,87,82,53,50,58,42,58,46,32,38,50,53,15,48,37,31,72,76,39,62,24,33,39,40,26,56,46,36,79,52,39,51,54,73,36,56,30,47,68,94,35,47,41,54,62,33,29,27,58,69,41,24,30,23,72,67,81,61,50,71,48,61,41,72,56,50,72,73,38,57,53,32,85,91,77,63,23,52,47,42,54,48,45,60,31,46,86,47,50,70,54,66,71,56,52,52,49,52,44,52,52,38,38,66,22,47,30,38,38,37,33,21,57,61,57,76,53,79,69,65,40,55,44,68,43,45,38,34,91,81,31,46,37,38,31,32,24,74,61,92,56,83,66,62,88,83,42,44,76,46,73,37,59,50,57,65,58,35,67,55,44,63,86,75,131,129,44,70,66,26,54,51,64,62,72,48,62,32,36,34,39,40,38,23,48,52,63,40,41,84,33,73,39,76,42,71,70,78,54,62,54,68,40,93,84,68,52,47,67,64,50,47,42,16,52,64,27,46,70,77,37,43,67,59,21,46,51,46,44,56,71,73,63,60,59,88,82,54,51,58,42,59,46,31,38,50,52,14,49,38,31,72,76,39,60,24,33,39,39,27,55,46,37,79,54,38,49,54,73,36,57,30,48,67,94,36,46,41,53,62,32,28,27,58,71,42,24,32,23,73,68,82,61,50,72,49,62,41,72,55,51,72,74,38,55,52,33,86,93,78,64,23,52,47,42,54,49,45,58,32,45,86,48,47,69,54,66,70,56,53,52,50,51,44,53,52,38,39,65,23,47,27,38,40,37,33,22,57,62,56,76,55,78,69,66,41,54,44,68,43,45,39,34,91,81,31,46,38,38,31,33,24,72,61,93,55,83,66,63,89,84,42,44,76,47,73,37,59,50,58,65,59,36,67,54,44,63,87,76,129